Protein AF-A0A7W1SYY2-F1 (afdb_monomer_lite)

Structure (mmCIF, N/CA/C/O backbone):
data_AF-A0A7W1SYY2-F1
#
_entry.id   AF-A0A7W1SYY2-F1
#
loop_
_atom_site.group_PDB
_atom_site.id
_atom_site.type_symbol
_atom_site.label_atom_id
_atom_site.label_alt_id
_atom_site.label_comp_id
_atom_site.label_asym_id
_atom_site.label_entity_id
_atom_site.label_seq_id
_atom_site.pdbx_PDB_ins_code
_atom_site.Cartn_x
_atom_site.Cartn_y
_atom_site.Cartn_z
_atom_site.occupancy
_atom_site.B_iso_or_equiv
_atom_site.auth_seq_id
_atom_site.auth_comp_id
_atom_site.auth_asym_id
_atom_site.auth_atom_id
_atom_site.pdbx_PDB_model_num
ATOM 1 N N . MET A 1 1 ? -20.193 10.575 -76.384 1.00 36.50 1 MET A N 1
ATOM 2 C CA . MET A 1 1 ? -20.234 9.168 -76.850 1.00 36.50 1 MET A CA 1
ATOM 3 C C . MET A 1 1 ? -19.482 8.341 -75.813 1.00 36.50 1 MET A C 1
ATOM 5 O O . MET A 1 1 ? -18.354 8.705 -75.551 1.00 36.50 1 MET A O 1
ATOM 9 N N . GLY A 1 2 ? -19.965 7.324 -75.109 1.00 39.53 2 GLY A N 1
ATOM 10 C CA . GLY A 1 2 ? -21.254 6.665 -74.956 1.00 39.53 2 GLY A CA 1
ATOM 11 C C . GLY A 1 2 ? -21.027 5.438 -74.043 1.00 39.53 2 GLY A C 1
ATOM 12 O O . GLY A 1 2 ? -20.107 4.674 -74.291 1.00 39.53 2 GLY A O 1
ATOM 13 N N . LYS A 1 3 ? -21.812 5.343 -72.958 1.00 48.81 3 LYS A N 1
ATOM 14 C CA . LYS A 1 3 ? -22.371 4.144 -72.279 1.00 48.81 3 LYS A CA 1
ATOM 15 C C . LYS A 1 3 ? -21.758 2.735 -72.500 1.00 48.81 3 LYS A C 1
ATOM 17 O O . LYS A 1 3 ? -21.741 2.285 -73.636 1.00 48.81 3 LYS A O 1
ATOM 22 N N . LEU A 1 4 ? -21.510 2.001 -71.393 1.00 47.62 4 LEU A N 1
ATOM 23 C CA . LEU A 1 4 ? -21.784 0.555 -71.099 1.00 47.62 4 LEU A CA 1
ATOM 24 C C . LEU A 1 4 ? -21.022 0.182 -69.789 1.00 47.62 4 LEU A C 1
ATOM 26 O O . LEU A 1 4 ? -19.817 0.377 -69.769 1.00 47.62 4 LEU A O 1
ATOM 30 N N . LEU A 1 5 ? -21.546 -0.188 -68.604 1.00 47.91 5 LEU A N 1
ATOM 31 C CA . LEU A 1 5 ? -22.728 -0.914 -68.077 1.00 47.91 5 LEU A CA 1
ATOM 32 C C . LEU A 1 5 ? -22.549 -2.453 -67.974 1.00 47.91 5 LEU A C 1
ATOM 34 O O . LEU A 1 5 ? -22.696 -3.131 -68.984 1.00 47.91 5 LEU A O 1
ATOM 38 N N . ARG A 1 6 ? -22.286 -2.971 -66.749 1.00 40.53 6 ARG A N 1
ATOM 39 C CA . ARG A 1 6 ? -22.808 -4.208 -66.072 1.00 40.53 6 ARG A CA 1
ATOM 40 C C . ARG A 1 6 ? -21.932 -4.559 -64.848 1.00 40.53 6 ARG A C 1
ATOM 42 O O . ARG A 1 6 ? -20.728 -4.674 -65.009 1.00 40.53 6 ARG A O 1
ATOM 49 N N . ILE A 1 7 ? -22.415 -4.503 -63.599 1.00 43.72 7 ILE A N 1
ATOM 50 C CA . ILE A 1 7 ? -23.343 -5.399 -62.858 1.00 43.72 7 ILE A CA 1
ATOM 51 C C . ILE A 1 7 ? -22.757 -6.799 -62.624 1.00 43.72 7 ILE A C 1
ATOM 53 O O . ILE A 1 7 ? -22.746 -7.600 -63.551 1.00 43.72 7 ILE A O 1
ATOM 57 N N . LEU A 1 8 ? -22.407 -7.094 -61.365 1.00 47.53 8 LEU A N 1
ATOM 58 C CA . LEU A 1 8 ? -22.868 -8.287 -60.648 1.00 47.53 8 LEU A CA 1
ATOM 59 C C . LEU A 1 8 ? -23.111 -7.912 -59.179 1.00 47.53 8 LEU A C 1
ATOM 61 O O . LEU A 1 8 ? -22.235 -7.397 -58.490 1.00 47.53 8 LEU A O 1
ATOM 65 N N . GLN A 1 9 ? -24.351 -8.146 -58.780 1.00 41.09 9 GLN A N 1
ATOM 66 C CA . GLN A 1 9 ? -24.964 -7.996 -57.474 1.00 41.09 9 GLN A CA 1
ATOM 67 C C . GLN A 1 9 ? -25.553 -9.382 -57.190 1.00 41.09 9 GLN A C 1
ATOM 69 O O . GLN A 1 9 ? -26.185 -9.954 -58.081 1.00 41.09 9 GLN A O 1
ATOM 74 N N . THR A 1 10 ? -25.307 -9.931 -56.007 1.00 48.00 10 THR A N 1
ATOM 75 C CA . THR A 1 10 ? -26.052 -11.074 -55.468 1.00 48.00 10 THR A CA 1
ATOM 76 C C . THR A 1 10 ? -26.361 -10.747 -54.020 1.00 48.00 10 THR A C 1
ATOM 78 O O . THR A 1 10 ? -25.448 -10.666 -53.195 1.00 48.00 10 THR A O 1
ATOM 81 N N . ASP A 1 11 ? -27.641 -10.481 -53.796 1.00 45.16 11 ASP A N 1
ATOM 82 C CA . ASP A 1 11 ? -28.321 -10.467 -52.511 1.00 45.16 11 ASP A CA 1
ATOM 83 C C . ASP A 1 11 ? -28.630 -11.916 -52.059 1.00 45.16 11 ASP A C 1
ATOM 85 O O . ASP A 1 11 ? -28.462 -12.858 -52.842 1.00 45.16 11 ASP A O 1
ATOM 89 N N . ASP A 1 12 ? -29.131 -12.021 -50.821 1.00 41.81 12 ASP A N 1
ATOM 90 C CA . ASP A 1 12 ? -29.892 -13.137 -50.223 1.00 41.81 12 ASP A CA 1
ATOM 91 C C . ASP A 1 12 ? -29.036 -14.325 -49.692 1.00 41.81 12 ASP A C 1
ATOM 93 O O . ASP A 1 12 ? -28.095 -14.780 -50.331 1.00 41.81 12 ASP A O 1
ATOM 97 N N . ASP A 1 13 ? -29.255 -14.927 -48.518 1.00 36.06 13 ASP A N 1
ATOM 98 C CA . ASP A 1 13 ? -30.344 -14.838 -47.548 1.00 36.06 13 ASP A CA 1
ATOM 99 C C . ASP A 1 13 ? -29.991 -15.667 -46.281 1.00 36.06 13 ASP A C 1
ATOM 101 O O . ASP A 1 13 ? -29.015 -16.419 -46.266 1.00 36.06 13 ASP A O 1
ATOM 105 N N . GLU A 1 14 ? -30.872 -15.594 -45.280 1.00 41.28 14 GLU A N 1
ATOM 106 C CA . GLU A 1 14 ? -31.139 -16.609 -44.237 1.00 41.28 14 GLU A CA 1
ATOM 107 C C . GLU A 1 14 ? -30.293 -16.616 -42.946 1.00 41.28 14 GLU A C 1
ATOM 109 O O . GLU A 1 14 ? -29.161 -17.093 -42.842 1.00 41.28 14 GLU A O 1
ATOM 114 N N . GLY A 1 15 ? -30.950 -16.138 -41.884 1.00 37.53 15 GLY A N 1
ATOM 115 C CA . GLY A 1 15 ? -30.517 -16.267 -40.503 1.00 37.53 15 GLY A CA 1
ATOM 116 C C . GLY A 1 15 ? -30.818 -17.633 -39.887 1.00 37.53 15 GLY A C 1
ATOM 117 O O . GLY A 1 15 ? -31.821 -18.274 -40.177 1.00 37.53 15 GLY A O 1
ATOM 118 N N . LEU A 1 16 ? -29.994 -18.019 -38.912 1.00 39.84 16 LEU A N 1
ATOM 119 C CA . LEU A 1 16 ? -30.293 -19.104 -37.983 1.00 39.84 16 LEU A CA 1
ATOM 120 C C . LEU A 1 16 ? -30.062 -18.631 -36.546 1.00 39.84 16 LEU A C 1
ATOM 122 O O . LEU A 1 16 ? -28.944 -18.375 -36.103 1.00 39.84 16 LEU A O 1
ATOM 126 N N . ARG A 1 17 ? -31.175 -18.506 -35.822 1.00 44.38 17 ARG A N 1
ATOM 127 C CA . ARG A 1 17 ? -31.243 -18.364 -34.366 1.00 44.38 17 ARG A CA 1
ATOM 128 C C . ARG A 1 17 ? -30.915 -19.716 -33.716 1.00 44.38 17 ARG A C 1
ATOM 130 O O . ARG A 1 17 ? -31.510 -20.709 -34.135 1.00 44.38 17 ARG A O 1
ATOM 137 N N . PRO A 1 18 ? -30.103 -19.796 -32.650 1.00 55.62 18 PRO A N 1
ATOM 138 C CA . PRO A 1 18 ? -30.088 -20.988 -31.813 1.00 55.62 18 PRO A CA 1
ATOM 139 C C . PRO A 1 18 ? -31.314 -20.993 -30.888 1.00 55.62 18 PRO A C 1
ATOM 141 O O . PRO A 1 18 ? -31.478 -20.125 -30.028 1.00 55.62 18 PRO A O 1
ATOM 144 N N . MET A 1 19 ? -32.197 -21.974 -31.096 1.00 48.12 19 MET A N 1
ATOM 145 C CA . MET A 1 19 ? -33.276 -22.312 -30.172 1.00 48.12 19 MET A CA 1
ATOM 146 C C . MET A 1 19 ? -32.706 -22.872 -28.868 1.00 48.12 19 MET A C 1
ATOM 148 O O . MET A 1 19 ? -31.926 -23.821 -28.853 1.00 48.12 19 MET A O 1
ATOM 152 N N . ILE A 1 20 ? -33.183 -22.290 -27.776 1.00 43.97 20 ILE A N 1
ATOM 153 C CA . ILE A 1 20 ? -33.150 -22.832 -26.424 1.00 43.97 20 ILE A CA 1
ATOM 154 C C . ILE A 1 20 ? -34.154 -23.991 -26.374 1.00 43.97 20 ILE A C 1
ATOM 156 O O . ILE A 1 20 ? -35.303 -23.834 -26.787 1.00 43.97 20 ILE A O 1
ATOM 160 N N . SER A 1 21 ? -33.744 -25.144 -25.852 1.00 41.47 21 SER A N 1
ATOM 161 C CA . SER A 1 21 ? -34.663 -26.186 -25.388 1.00 41.47 21 SER A CA 1
ATOM 162 C C . SER A 1 21 ? -34.214 -26.684 -24.008 1.00 41.47 21 SER A C 1
ATOM 164 O O . SER A 1 21 ? -33.025 -26.950 -23.828 1.00 41.47 21 SER A O 1
ATOM 166 N N . PRO A 1 22 ? -35.131 -26.755 -23.026 1.00 52.56 22 PRO A N 1
ATOM 167 C CA . PRO A 1 22 ? -34.837 -27.172 -21.657 1.00 52.56 22 PRO A CA 1
ATOM 168 C C . PRO A 1 22 ? -34.804 -28.705 -21.524 1.00 52.56 22 PRO A C 1
ATOM 170 O O . PRO A 1 22 ? -35.529 -29.389 -22.250 1.00 52.56 22 PRO A O 1
ATOM 173 N N . PRO A 1 23 ? -34.029 -29.272 -20.582 1.00 57.16 23 PRO A N 1
ATOM 174 C CA . PRO A 1 23 ? -34.145 -30.683 -20.261 1.00 57.16 23 PRO A CA 1
ATOM 175 C C . PRO A 1 23 ? -35.372 -30.973 -19.384 1.00 57.16 23 PRO A C 1
ATOM 177 O O . PRO A 1 23 ? -35.679 -30.274 -18.418 1.00 57.16 23 PRO A O 1
ATOM 180 N N . SER A 1 24 ? -36.041 -32.046 -19.796 1.00 42.12 24 SER A N 1
ATOM 181 C CA . SER A 1 24 ? -37.189 -32.735 -19.217 1.00 42.12 24 SER A CA 1
ATOM 182 C C . SER A 1 24 ? -37.015 -33.086 -17.738 1.00 42.12 24 SER A C 1
ATOM 184 O O . SER A 1 24 ? -35.969 -33.589 -17.331 1.00 42.12 24 SER A O 1
ATOM 186 N N . ALA A 1 25 ? -38.087 -32.888 -16.970 1.00 44.47 25 ALA A N 1
ATOM 187 C CA . ALA A 1 25 ? -38.357 -33.625 -15.742 1.00 44.47 25 ALA A CA 1
ATOM 188 C C . ALA A 1 25 ? -38.781 -35.069 -16.079 1.00 44.47 25 ALA A C 1
ATOM 190 O O . ALA A 1 25 ? -39.136 -35.347 -17.223 1.00 44.47 25 ALA A O 1
ATOM 191 N N . ASP A 1 26 ? -38.758 -35.931 -15.063 1.00 42.56 26 ASP A N 1
ATOM 192 C CA . ASP A 1 26 ? -39.123 -37.357 -15.047 1.00 42.56 26 ASP A CA 1
ATOM 193 C C . ASP A 1 26 ? -37.958 -38.336 -15.275 1.00 42.56 26 ASP A C 1
ATOM 195 O O . ASP A 1 26 ? -37.758 -38.858 -16.365 1.00 42.56 26 ASP A O 1
ATOM 199 N N . ASP A 1 27 ? -37.249 -38.676 -14.189 1.00 41.69 27 ASP A N 1
ATOM 200 C CA . ASP A 1 27 ? -37.059 -40.098 -13.887 1.00 41.69 27 ASP A CA 1
ATOM 201 C C . ASP A 1 27 ? -36.987 -40.364 -12.374 1.00 41.69 27 ASP A C 1
ATOM 203 O O . ASP A 1 27 ? -36.344 -39.658 -11.592 1.00 41.69 27 ASP A O 1
ATOM 207 N N . VAL A 1 28 ? -37.722 -41.396 -11.977 1.00 43.28 28 VAL A N 1
ATOM 208 C CA . VAL A 1 28 ? -38.007 -41.838 -10.616 1.00 43.28 28 VAL A CA 1
ATOM 209 C C . VAL A 1 28 ? -36.995 -42.921 -10.256 1.00 43.28 28 VAL A C 1
ATOM 211 O O . VAL A 1 28 ? -37.023 -44.018 -10.802 1.00 43.28 28 VAL A O 1
ATOM 214 N N . GLY A 1 29 ? -36.120 -42.638 -9.289 1.00 37.72 29 GLY A N 1
ATOM 215 C CA . GLY A 1 29 ? -35.061 -43.552 -8.852 1.00 37.72 29 GLY A CA 1
ATOM 216 C C . GLY A 1 29 ? -34.946 -43.670 -7.336 1.00 37.72 29 GLY A C 1
ATOM 217 O O . GLY A 1 29 ? -33.934 -43.306 -6.749 1.00 37.72 29 GLY A O 1
ATOM 218 N N . LEU A 1 30 ? -35.988 -44.195 -6.692 1.00 43.09 30 LEU A N 1
ATOM 219 C CA . LEU A 1 30 ? -35.958 -44.724 -5.325 1.00 43.09 30 LEU A CA 1
ATOM 220 C C . LEU A 1 30 ? -34.967 -45.902 -5.257 1.00 43.09 30 LEU A C 1
ATOM 222 O O . LEU A 1 30 ? -35.263 -46.957 -5.815 1.00 43.09 30 LEU A O 1
ATOM 226 N N . ARG A 1 31 ? -33.825 -45.758 -4.565 1.00 38.81 31 ARG A N 1
ATOM 227 C CA . ARG A 1 31 ? -33.046 -46.872 -3.975 1.00 38.81 31 ARG A CA 1
ATOM 228 C C . ARG A 1 31 ? -31.843 -46.371 -3.171 1.00 38.81 31 ARG A C 1
ATOM 230 O O . ARG A 1 31 ? -31.019 -45.634 -3.689 1.00 38.81 31 ARG A O 1
ATOM 237 N N . GLY A 1 32 ? -31.693 -46.898 -1.954 1.00 34.06 32 GLY A N 1
ATOM 238 C CA . GLY A 1 32 ? -30.369 -47.094 -1.353 1.00 34.06 32 GLY A CA 1
ATOM 239 C C . GLY A 1 32 ? -30.086 -46.360 -0.049 1.00 34.06 32 GLY A C 1
ATOM 240 O O . GLY A 1 32 ? -29.225 -45.492 -0.002 1.00 34.06 32 GLY A O 1
ATOM 241 N N . LEU A 1 33 ? -30.743 -46.790 1.030 1.00 41.03 33 LEU A N 1
ATOM 242 C CA . LEU A 1 33 ? -30.188 -46.724 2.383 1.00 41.03 33 LEU A CA 1
ATOM 243 C C . LEU A 1 33 ? -28.796 -47.379 2.388 1.00 41.03 33 LEU A C 1
ATOM 245 O O . LEU A 1 33 ? -28.665 -48.544 2.017 1.00 41.03 33 LEU A O 1
ATOM 249 N N . GLY A 1 34 ? -27.779 -46.642 2.826 1.00 34.38 34 GLY A N 1
ATOM 250 C CA . GLY A 1 34 ? -26.412 -47.133 2.977 1.00 34.38 34 GLY A CA 1
ATOM 251 C C . GLY A 1 34 ? -25.757 -46.483 4.185 1.00 34.38 34 GLY A C 1
ATOM 252 O O . GLY A 1 34 ? -25.197 -45.398 4.090 1.00 34.38 34 GLY A O 1
ATOM 253 N N . ALA A 1 35 ? -25.887 -47.151 5.328 1.00 39.81 35 ALA A N 1
ATOM 254 C CA . ALA A 1 35 ? -25.223 -46.827 6.579 1.00 39.81 35 ALA A CA 1
ATOM 255 C C . ALA A 1 35 ? -23.694 -46.787 6.409 1.00 39.81 35 ALA A C 1
ATOM 257 O O . ALA A 1 35 ? -23.112 -47.683 5.800 1.00 39.81 35 ALA A O 1
ATOM 258 N N . MET A 1 36 ? -23.046 -45.791 7.012 1.00 35.88 36 MET A N 1
ATOM 259 C CA . MET A 1 36 ? -21.601 -45.782 7.252 1.00 35.88 36 MET A CA 1
ATOM 260 C C . MET A 1 36 ? -21.380 -45.605 8.763 1.00 35.88 36 MET A C 1
ATOM 262 O O . MET A 1 36 ? -21.943 -44.675 9.347 1.00 35.88 36 MET A O 1
ATOM 266 N N . PRO A 1 37 ? -20.648 -46.522 9.421 1.00 50.56 37 PRO A N 1
ATOM 267 C CA . PRO A 1 37 ? -20.553 -46.577 10.871 1.00 50.56 37 PRO A CA 1
ATOM 268 C C . PRO A 1 37 ? -19.513 -45.606 11.435 1.00 50.56 37 PRO A C 1
ATOM 270 O O . PRO A 1 37 ? -18.436 -45.404 10.878 1.00 50.56 37 PRO A O 1
ATOM 273 N N . ALA A 1 38 ? -19.836 -45.087 12.616 1.00 41.00 38 ALA A N 1
ATOM 274 C CA . ALA A 1 38 ? -18.873 -44.556 13.563 1.00 41.00 38 ALA A CA 1
ATOM 275 C C . ALA A 1 38 ? -17.908 -45.666 14.006 1.00 41.00 38 ALA A C 1
ATOM 277 O O . ALA A 1 38 ? -18.353 -46.728 14.441 1.00 41.00 38 ALA A O 1
ATOM 278 N N . VAL A 1 39 ? -16.601 -45.398 13.963 1.00 38.66 39 VAL A N 1
ATOM 279 C CA . VAL A 1 39 ? -15.611 -46.153 14.737 1.00 38.66 39 VAL A CA 1
ATOM 280 C C . VAL A 1 39 ? -14.651 -45.179 15.410 1.00 38.66 39 VAL A C 1
ATOM 282 O O . VAL A 1 39 ? -13.892 -44.447 14.782 1.00 38.66 39 VAL A O 1
ATOM 285 N N . ILE A 1 40 ? -14.769 -45.203 16.730 1.00 37.66 40 ILE A N 1
ATOM 286 C CA . ILE A 1 40 ? -13.882 -44.692 17.766 1.00 37.66 40 ILE A CA 1
ATOM 287 C C . ILE A 1 40 ? -12.541 -45.427 17.679 1.00 37.66 40 ILE A C 1
ATOM 289 O O . ILE A 1 40 ? -12.549 -46.650 17.600 1.00 37.66 40 ILE A O 1
ATOM 293 N N . SER A 1 41 ? -11.416 -44.714 17.793 1.00 35.03 41 SER A N 1
ATOM 294 C CA . SER A 1 41 ? -10.224 -45.255 18.463 1.00 35.03 41 SER A CA 1
ATOM 295 C C . SER A 1 41 ? -9.199 -44.161 18.770 1.00 35.03 41 SER A C 1
ATOM 297 O O . SER A 1 41 ? -8.450 -43.714 17.906 1.00 35.03 41 SER A O 1
ATOM 299 N N . SER A 1 42 ? -9.152 -43.769 20.043 1.00 39.84 42 SER A N 1
ATOM 300 C CA . SER A 1 42 ? -7.946 -43.263 20.703 1.00 39.84 42 SER A CA 1
ATOM 301 C C . SER A 1 42 ? -6.907 -44.382 20.828 1.00 39.84 42 SER A C 1
ATOM 303 O O . SER A 1 42 ? -7.286 -45.553 20.930 1.00 39.84 42 SER A O 1
ATOM 305 N N . PRO A 1 43 ? -5.623 -44.029 20.975 1.00 48.31 43 PRO A N 1
ATOM 306 C CA . PRO A 1 43 ? -4.764 -44.779 21.867 1.00 48.31 43 PRO A CA 1
ATOM 307 C C . PRO A 1 43 ? -4.236 -43.916 23.010 1.00 48.31 43 PRO A C 1
ATOM 309 O O . PRO A 1 43 ? -3.919 -42.734 22.879 1.00 48.31 43 PRO A O 1
ATOM 312 N N . ASP A 1 44 ? -4.210 -44.606 24.136 1.00 38.12 44 ASP A N 1
ATOM 313 C CA . ASP A 1 44 ? -3.776 -44.226 25.460 1.00 38.12 44 ASP A CA 1
ATOM 314 C C . ASP A 1 44 ? -2.249 -44.060 25.544 1.00 38.12 44 ASP A C 1
ATOM 316 O O . ASP A 1 44 ? -1.496 -44.430 24.639 1.00 38.12 44 ASP A O 1
ATOM 320 N N . GLY A 1 45 ? -1.818 -43.462 26.651 1.00 35.72 45 GLY A N 1
ATOM 321 C CA . GLY A 1 45 ? -0.539 -42.789 26.799 1.00 35.72 45 GLY A CA 1
ATOM 322 C C . GLY A 1 45 ? 0.726 -43.641 26.907 1.00 35.72 45 GLY A C 1
ATOM 323 O O . GLY A 1 45 ? 0.753 -44.870 26.967 1.00 35.72 45 GLY A O 1
ATOM 324 N N . SER A 1 46 ? 1.832 -42.909 27.018 1.00 32.78 46 SER A N 1
ATOM 325 C CA . SER A 1 46 ? 3.087 -43.420 27.553 1.00 32.78 46 SER A CA 1
ATOM 326 C C . SER A 1 46 ? 3.830 -42.312 28.287 1.00 32.78 46 SER A C 1
ATOM 328 O O . SER A 1 46 ? 4.205 -41.285 27.729 1.00 32.78 46 SER A O 1
ATOM 330 N N . LYS A 1 47 ? 3.991 -42.554 29.588 1.00 39.66 47 LYS A N 1
ATOM 331 C CA . LYS A 1 47 ? 4.865 -41.851 30.523 1.00 39.66 47 LYS A CA 1
ATOM 332 C C . LYS A 1 47 ? 6.307 -41.907 30.019 1.00 39.66 47 LYS A C 1
ATOM 334 O O . LYS A 1 47 ? 6.798 -43.003 29.767 1.00 39.66 47 LYS A O 1
ATOM 339 N N . VAL A 1 48 ? 7.022 -40.783 30.027 1.00 34.78 48 VAL A N 1
ATOM 340 C CA . VAL A 1 48 ? 8.485 -40.796 30.178 1.00 34.78 48 VAL A CA 1
ATOM 341 C C . VAL A 1 48 ? 8.931 -39.596 31.011 1.00 34.78 48 VAL A C 1
ATOM 343 O O . VAL A 1 48 ? 8.259 -38.574 31.095 1.00 34.78 48 VAL A O 1
ATOM 346 N N . ALA A 1 49 ? 10.020 -39.824 31.724 1.00 33.84 49 ALA A N 1
ATOM 347 C CA . ALA A 1 49 ? 10.395 -39.227 32.981 1.00 33.84 49 ALA A CA 1
ATOM 348 C C . ALA A 1 49 ? 11.054 -37.842 32.904 1.00 33.84 49 ALA A C 1
ATOM 350 O O . ALA A 1 49 ? 11.643 -37.428 31.912 1.00 33.84 49 ALA A O 1
ATOM 351 N N . SER A 1 50 ? 11.003 -37.204 34.070 1.00 38.44 50 SER A N 1
ATOM 352 C CA . SER A 1 50 ? 11.889 -36.164 34.583 1.00 38.44 50 SER A CA 1
ATOM 353 C C . SER A 1 50 ? 13.377 -36.413 34.293 1.00 38.44 50 SER A C 1
ATOM 355 O O . SER A 1 50 ? 13.916 -37.438 34.708 1.00 38.44 50 SER A O 1
ATOM 357 N N . ALA A 1 51 ? 14.054 -35.420 33.707 1.00 34.22 51 ALA A N 1
ATOM 358 C CA . ALA A 1 51 ? 15.493 -35.195 33.850 1.00 34.22 51 ALA A CA 1
ATOM 359 C C . ALA A 1 51 ? 15.833 -33.703 33.641 1.00 34.22 51 ALA A C 1
ATOM 361 O O . ALA A 1 51 ? 15.833 -33.184 32.532 1.00 34.22 51 ALA A O 1
ATOM 362 N N . SER A 1 52 ? 16.058 -33.021 34.765 1.00 36.41 52 SER A N 1
ATOM 363 C CA . SER A 1 52 ? 17.172 -32.100 35.042 1.00 36.41 52 SER A CA 1
ATOM 364 C C . SER A 1 52 ? 17.930 -31.416 33.886 1.00 36.41 52 SER A C 1
ATOM 366 O O . SER A 1 52 ? 18.627 -32.073 33.121 1.00 36.41 52 SER A O 1
ATOM 368 N N . GLY A 1 53 ? 18.014 -30.082 33.982 1.00 38.31 53 GLY A N 1
ATOM 369 C CA . GLY A 1 53 ? 19.290 -29.357 33.889 1.00 38.31 53 GLY A CA 1
ATOM 370 C C . GLY A 1 53 ? 19.676 -28.794 32.520 1.00 38.31 53 GLY A C 1
ATOM 371 O O . GLY A 1 53 ? 20.310 -29.471 31.722 1.00 38.31 53 GLY A O 1
ATOM 372 N N . GLY A 1 54 ? 19.410 -27.502 32.304 1.00 32.00 54 GLY A N 1
ATOM 373 C CA . GLY A 1 54 ? 19.940 -26.743 31.169 1.00 32.00 54 GLY A CA 1
ATOM 374 C C . GLY A 1 54 ? 20.119 -25.272 31.529 1.00 32.00 54 GLY A C 1
ATOM 375 O O . GLY A 1 54 ? 19.168 -24.499 31.500 1.00 32.00 54 GLY A O 1
ATOM 376 N N . LEU A 1 55 ? 21.341 -24.915 31.923 1.00 37.31 55 LEU A N 1
ATOM 377 C CA . LEU A 1 55 ? 21.801 -23.557 32.212 1.00 37.31 55 LEU A CA 1
ATOM 378 C C . LEU A 1 55 ? 21.669 -22.665 30.968 1.00 37.31 55 LEU A C 1
ATOM 380 O O . LEU A 1 55 ? 22.204 -22.993 29.912 1.00 37.31 55 LEU A O 1
ATOM 384 N N . VAL A 1 56 ? 21.017 -21.511 31.113 1.00 39.41 56 VAL A N 1
ATOM 385 C CA . VAL A 1 56 ? 21.014 -20.437 30.108 1.00 39.41 56 VAL A CA 1
ATOM 386 C C . VAL A 1 56 ? 22.083 -19.411 30.507 1.00 39.41 56 VAL A C 1
ATOM 388 O O . VAL A 1 56 ? 22.045 -18.933 31.646 1.00 39.41 56 VAL A O 1
ATOM 391 N N . PRO A 1 57 ? 23.045 -19.046 29.640 1.00 43.72 57 PRO A N 1
ATOM 392 C CA . PRO A 1 57 ? 24.010 -18.006 29.962 1.00 43.72 57 PRO A CA 1
ATOM 393 C C . PRO A 1 57 ? 23.334 -16.633 29.895 1.00 43.72 57 PRO A C 1
ATOM 395 O O . PRO A 1 57 ? 22.878 -16.175 28.849 1.00 43.72 57 PRO A O 1
ATOM 398 N N . ARG A 1 58 ? 23.278 -15.967 31.049 1.00 34.44 58 ARG A N 1
ATOM 399 C CA . ARG A 1 58 ? 22.854 -14.576 31.207 1.00 34.44 58 ARG A CA 1
ATOM 400 C C . ARG A 1 58 ? 23.992 -13.671 30.721 1.00 34.44 58 ARG A C 1
ATOM 402 O O . ARG A 1 58 ? 24.967 -13.474 31.440 1.00 34.44 58 ARG A O 1
ATOM 409 N N . ILE A 1 59 ? 23.887 -13.148 29.500 1.00 35.75 59 ILE A N 1
ATOM 410 C CA . ILE A 1 59 ? 24.809 -12.124 28.990 1.00 35.75 59 ILE A CA 1
ATOM 411 C C . ILE A 1 59 ? 24.463 -10.803 29.684 1.00 35.75 59 ILE A C 1
ATOM 413 O O . ILE A 1 59 ? 23.350 -10.292 29.565 1.00 35.75 59 ILE A O 1
ATOM 417 N N . ALA A 1 60 ? 25.411 -10.291 30.467 1.00 35.91 60 ALA A N 1
ATOM 418 C CA . ALA A 1 60 ? 25.327 -8.996 31.122 1.00 35.91 60 ALA A CA 1
ATOM 419 C C . ALA A 1 60 ? 25.448 -7.874 30.079 1.00 35.91 60 ALA A C 1
ATOM 421 O O . ALA A 1 60 ? 26.446 -7.793 29.365 1.00 35.91 60 ALA A O 1
ATOM 422 N N . ALA A 1 61 ? 24.442 -7.003 30.004 1.00 38.38 61 ALA A N 1
ATOM 423 C CA . ALA A 1 61 ? 24.554 -5.729 29.306 1.00 38.38 61 ALA A CA 1
ATOM 424 C C . ALA A 1 61 ? 25.326 -4.731 30.195 1.00 38.38 61 ALA A C 1
ATOM 426 O O . ALA A 1 61 ? 25.026 -4.647 31.391 1.00 38.38 61 ALA A O 1
ATOM 427 N N . PRO A 1 62 ? 26.307 -3.980 29.663 1.00 42.38 62 PRO A N 1
ATOM 428 C CA . PRO A 1 62 ? 26.980 -2.940 30.427 1.00 42.38 62 PRO A CA 1
ATOM 429 C C . PRO A 1 62 ? 26.046 -1.743 30.648 1.00 42.38 62 PRO A C 1
ATOM 431 O O . PRO A 1 62 ? 25.446 -1.208 29.718 1.00 42.38 62 PRO A O 1
ATOM 434 N N . VAL A 1 63 ? 25.948 -1.322 31.907 1.00 37.72 63 VAL A N 1
ATOM 435 C CA . VAL A 1 63 ? 25.309 -0.077 32.338 1.00 37.72 63 VAL A CA 1
ATOM 436 C C . VAL A 1 63 ? 26.211 1.087 31.917 1.00 37.72 63 VAL A C 1
ATOM 438 O O . VAL A 1 63 ? 27.268 1.294 32.508 1.00 37.72 63 VAL A O 1
ATOM 441 N N . SER A 1 64 ? 25.805 1.850 30.900 1.00 37.88 64 SER A N 1
ATOM 442 C CA . SER A 1 64 ? 26.386 3.166 30.614 1.00 37.88 64 SER A CA 1
ATOM 443 C C . SER A 1 64 ? 25.741 4.208 31.523 1.00 37.88 64 SER A C 1
ATOM 445 O O . SER A 1 64 ? 24.593 4.599 31.330 1.00 37.88 64 SER A O 1
ATOM 447 N N . THR A 1 65 ? 26.490 4.661 32.524 1.00 39.34 65 THR A N 1
ATOM 448 C CA . THR A 1 65 ? 26.167 5.840 33.333 1.00 39.34 65 THR A CA 1
ATOM 449 C C . THR A 1 65 ? 26.460 7.108 32.528 1.00 39.34 65 THR A C 1
ATOM 451 O O . THR A 1 65 ? 27.623 7.422 32.275 1.00 39.34 65 THR A O 1
ATOM 454 N N . LEU A 1 66 ? 25.413 7.832 32.128 1.00 38.16 66 LEU A N 1
ATOM 455 C CA . LEU A 1 66 ? 25.505 9.205 31.622 1.00 38.16 66 LEU A CA 1
ATOM 456 C C . LEU A 1 66 ? 25.539 10.190 32.809 1.00 38.16 66 LEU A C 1
ATOM 458 O O . LEU A 1 66 ? 24.753 10.012 33.742 1.00 38.16 66 LEU A O 1
ATOM 462 N N . PRO A 1 67 ? 26.410 11.216 32.806 1.00 52.09 67 PRO A N 1
ATOM 463 C CA . PRO A 1 67 ? 26.368 12.282 33.803 1.00 52.09 67 PRO A CA 1
ATOM 464 C C . PRO A 1 67 ? 25.194 13.253 33.548 1.00 52.09 67 PRO A C 1
ATOM 466 O O . PRO A 1 67 ? 24.734 13.375 32.409 1.00 52.09 67 PRO A O 1
ATOM 469 N N . PRO A 1 68 ? 24.698 13.944 34.591 1.00 43.50 68 PRO A N 1
ATOM 470 C CA . PRO A 1 68 ? 23.563 14.857 34.487 1.00 43.50 68 PRO A CA 1
ATOM 471 C C . PRO A 1 68 ? 23.922 16.120 33.693 1.00 43.50 68 PRO A C 1
ATOM 473 O O . PRO A 1 68 ? 24.965 16.732 33.913 1.00 43.50 68 PRO A O 1
ATOM 476 N N . ALA A 1 69 ? 23.033 16.506 32.776 1.00 38.06 69 ALA A N 1
ATOM 477 C CA . ALA A 1 69 ? 23.124 17.749 32.025 1.00 38.06 69 ALA A CA 1
ATOM 478 C C . ALA A 1 69 ? 22.794 18.943 32.934 1.00 38.06 69 ALA A C 1
ATOM 480 O O . ALA A 1 69 ? 21.690 19.063 33.464 1.00 38.06 69 ALA A O 1
ATOM 481 N N . GLU A 1 70 ? 23.778 19.819 33.098 1.00 34.75 70 GLU A N 1
ATOM 482 C CA . GLU A 1 70 ? 23.674 21.113 33.758 1.00 34.75 70 GLU A CA 1
ATOM 483 C C . GLU A 1 70 ? 23.006 22.105 32.786 1.00 34.75 70 GLU A C 1
ATOM 485 O O . GLU A 1 70 ? 23.518 22.374 31.699 1.00 34.75 70 GLU A O 1
ATOM 490 N N . TYR A 1 71 ? 21.819 22.606 33.140 1.00 37.97 71 TYR A N 1
ATOM 491 C CA . TYR A 1 71 ? 21.122 23.639 32.371 1.00 37.97 71 TYR A CA 1
ATOM 492 C C . TYR A 1 71 ? 21.777 25.002 32.630 1.00 37.97 71 TYR A C 1
ATOM 494 O O . TYR A 1 71 ? 21.631 25.566 33.714 1.00 37.97 71 TYR A O 1
ATOM 502 N N . ALA A 1 72 ? 22.447 25.556 31.618 1.00 37.28 72 ALA A N 1
ATOM 503 C CA . ALA A 1 72 ? 22.852 26.961 31.581 1.00 37.28 72 ALA A CA 1
ATOM 504 C C . ALA A 1 72 ? 21.887 27.776 30.687 1.00 37.28 72 ALA A C 1
ATOM 506 O O . ALA A 1 72 ? 21.431 27.267 29.659 1.00 37.28 72 ALA A O 1
ATOM 507 N N . PRO A 1 73 ? 21.549 29.027 31.053 1.00 44.16 73 PRO A N 1
ATOM 508 C CA . PRO A 1 73 ? 20.569 29.837 30.335 1.00 44.16 73 PRO A CA 1
ATOM 509 C C . PRO A 1 73 ? 21.100 30.385 29.001 1.00 44.16 73 PRO A C 1
ATOM 511 O O . PRO A 1 73 ? 22.265 30.751 28.859 1.00 44.16 73 PRO A O 1
ATOM 514 N N . VAL A 1 74 ? 20.186 30.484 28.035 1.00 36.59 74 VAL A N 1
ATOM 515 C CA . VAL A 1 74 ? 20.383 31.018 26.682 1.00 36.59 74 VAL A CA 1
ATOM 516 C C . VAL A 1 74 ? 20.764 32.504 26.738 1.00 36.59 74 VAL A C 1
ATOM 518 O O . VAL A 1 74 ? 19.957 33.336 27.151 1.00 36.59 74 VAL A O 1
ATOM 521 N N . GLN A 1 75 ? 21.970 32.851 26.276 1.00 33.00 75 GLN A N 1
ATOM 522 C CA . GLN A 1 75 ? 22.320 34.218 25.878 1.00 33.00 75 GLN A CA 1
ATOM 523 C C . GLN A 1 75 ? 22.246 34.345 24.354 1.00 33.00 75 GLN A C 1
ATOM 525 O O . GLN A 1 75 ? 22.866 33.582 23.616 1.00 33.00 75 GLN A O 1
ATOM 530 N N . ALA A 1 76 ? 21.484 35.336 23.894 1.00 45.03 76 ALA A N 1
ATOM 531 C CA . ALA A 1 76 ? 21.490 35.802 22.517 1.00 45.03 76 ALA A CA 1
ATOM 532 C C . ALA A 1 76 ? 22.853 36.440 22.203 1.00 45.03 76 ALA A C 1
ATOM 534 O O . ALA A 1 76 ? 23.256 37.396 22.865 1.00 45.03 76 ALA A O 1
ATOM 535 N N . GLY A 1 77 ? 23.557 35.909 21.202 1.00 36.09 77 GLY A N 1
ATOM 536 C CA . GLY A 1 77 ? 24.890 36.358 20.813 1.00 36.09 77 GLY A CA 1
ATOM 537 C C . GLY A 1 77 ? 25.130 36.204 19.314 1.00 36.09 77 GLY A C 1
ATOM 538 O O . GLY A 1 77 ? 24.907 35.151 18.730 1.00 36.09 77 GLY A O 1
ATOM 539 N N . SER A 1 78 ? 25.552 37.311 18.721 1.00 35.47 78 SER A N 1
ATOM 540 C CA . SER A 1 78 ? 25.869 37.601 17.327 1.00 35.47 78 SER A CA 1
ATOM 541 C C . SER A 1 78 ? 26.939 36.714 16.677 1.00 35.47 78 SER A C 1
ATOM 543 O O . SER A 1 78 ? 27.922 36.320 17.301 1.00 35.47 78 SER A O 1
ATOM 545 N N . VAL A 1 79 ? 26.763 36.517 15.367 1.00 38.62 79 VAL A N 1
ATOM 546 C CA . VAL A 1 79 ? 27.711 35.930 14.410 1.00 38.62 79 VAL A CA 1
ATOM 547 C C . VAL A 1 79 ? 29.086 36.589 14.546 1.00 38.62 79 VAL A C 1
ATOM 549 O O . VAL A 1 79 ? 29.215 37.790 14.328 1.00 38.62 79 VAL A O 1
ATOM 552 N N . THR A 1 80 ? 30.103 35.800 14.896 1.00 35.78 80 THR A N 1
ATOM 553 C CA . THR A 1 80 ? 31.515 36.181 14.764 1.00 35.78 80 THR A CA 1
ATOM 554 C C . THR A 1 80 ? 32.263 35.047 14.068 1.00 35.78 80 THR A C 1
ATOM 556 O O . THR A 1 80 ? 31.978 33.870 14.293 1.00 35.78 80 THR A O 1
ATOM 559 N N . ASP A 1 81 ? 33.165 35.453 13.182 1.00 39.25 81 ASP A N 1
ATOM 560 C CA . ASP A 1 81 ? 33.987 34.668 12.269 1.00 39.25 81 ASP A CA 1
ATOM 561 C C . ASP A 1 81 ? 34.667 33.428 12.873 1.00 39.25 81 ASP A C 1
ATOM 563 O O . ASP A 1 81 ? 35.253 33.475 13.956 1.00 39.25 81 ASP A O 1
ATOM 567 N N . MET A 1 82 ? 34.678 32.337 12.099 1.00 34.34 82 MET A N 1
ATOM 568 C CA . MET A 1 82 ? 35.615 31.224 12.280 1.00 34.34 82 MET A CA 1
ATOM 569 C C . MET A 1 82 ? 36.771 31.316 11.271 1.00 34.34 82 MET A C 1
ATOM 571 O O . MET A 1 82 ? 36.562 31.741 10.132 1.00 34.34 82 MET A O 1
ATOM 575 N N . PRO A 1 83 ? 37.982 30.871 11.652 1.00 43.25 83 PRO A N 1
ATOM 576 C CA . PRO A 1 83 ? 39.170 30.971 10.821 1.00 43.25 83 PRO A CA 1
ATOM 577 C C . PRO A 1 83 ? 39.169 29.937 9.688 1.00 43.25 83 PRO A C 1
ATOM 579 O O . PRO A 1 83 ? 38.869 28.758 9.868 1.00 43.25 83 PRO A O 1
ATOM 582 N N . SER A 1 84 ? 39.542 30.429 8.510 1.00 35.12 84 SER A N 1
ATOM 583 C CA . SER A 1 84 ? 39.774 29.684 7.277 1.00 35.12 84 SER A CA 1
ATOM 584 C C . SER A 1 84 ? 41.051 28.853 7.386 1.00 35.12 84 SER A C 1
ATOM 586 O O . SER A 1 84 ? 42.142 29.422 7.392 1.00 35.12 84 SER A O 1
ATOM 588 N N . ASP A 1 85 ? 40.925 27.528 7.377 1.00 32.16 85 ASP A N 1
ATOM 589 C CA . ASP A 1 85 ? 42.066 26.633 7.199 1.00 32.16 85 ASP A CA 1
ATOM 590 C C . ASP A 1 85 ? 42.348 26.437 5.700 1.00 32.16 85 ASP A C 1
ATOM 592 O O . ASP A 1 85 ? 41.462 26.117 4.899 1.00 32.16 85 ASP A O 1
ATOM 596 N N . SER A 1 86 ? 43.580 26.737 5.293 1.00 43.94 86 SER A N 1
ATOM 597 C CA . SER A 1 86 ? 43.987 26.800 3.894 1.00 43.94 86 SER A CA 1
ATOM 598 C C . SER A 1 86 ? 44.527 25.450 3.428 1.00 43.94 86 SER A C 1
ATOM 600 O O . SER A 1 86 ? 45.665 25.104 3.729 1.00 43.94 86 SER A O 1
ATOM 602 N N . THR A 1 87 ? 43.750 24.710 2.637 1.00 42.62 87 THR A N 1
ATOM 603 C CA . THR A 1 87 ? 44.265 23.816 1.578 1.00 42.62 87 THR A CA 1
ATOM 604 C C . THR A 1 87 ? 43.143 23.422 0.603 1.00 42.62 87 THR A C 1
ATOM 606 O O . THR A 1 87 ? 42.435 22.440 0.763 1.00 42.62 87 THR A O 1
ATOM 609 N N . GLY A 1 88 ? 42.971 24.254 -0.429 1.00 47.47 88 GLY A N 1
ATOM 610 C CA . GLY A 1 88 ? 42.740 23.844 -1.822 1.00 47.47 88 GLY A CA 1
ATOM 611 C C . GLY A 1 88 ? 41.687 22.785 -2.179 1.00 47.47 88 GLY A C 1
ATOM 612 O O . GLY A 1 88 ? 42.043 21.796 -2.804 1.00 47.47 88 GLY A O 1
ATOM 613 N N . ASN A 1 89 ? 40.398 23.039 -1.935 1.00 43.97 89 ASN A N 1
ATOM 614 C CA . ASN A 1 89 ? 39.355 22.836 -2.955 1.00 43.97 89 ASN A CA 1
ATOM 615 C C . ASN A 1 89 ? 38.085 23.595 -2.539 1.00 43.97 89 ASN A C 1
ATOM 617 O O . ASN A 1 89 ? 37.355 23.173 -1.645 1.00 43.97 89 ASN A O 1
ATOM 621 N N . LYS A 1 90 ? 37.835 24.760 -3.150 1.00 39.91 90 LYS A N 1
ATOM 622 C CA . LYS A 1 90 ? 36.645 25.572 -2.860 1.00 39.91 90 LYS A CA 1
ATOM 623 C C . LYS A 1 90 ? 35.405 24.880 -3.431 1.00 39.91 90 LYS A C 1
ATOM 625 O O . LYS A 1 90 ? 35.068 25.065 -4.596 1.00 39.91 90 LYS A O 1
ATOM 630 N N . ILE A 1 91 ? 34.713 24.096 -2.611 1.00 45.19 91 ILE A N 1
ATOM 631 C CA . ILE A 1 91 ? 33.334 23.691 -2.891 1.00 45.19 91 ILE A CA 1
ATOM 632 C C . ILE A 1 91 ? 32.461 24.897 -2.528 1.00 45.19 91 ILE A C 1
ATOM 634 O O . ILE A 1 91 ? 32.180 25.142 -1.359 1.00 45.19 91 ILE A O 1
ATOM 638 N N . GLY A 1 92 ? 32.115 25.709 -3.529 1.00 49.59 92 GLY A N 1
ATOM 639 C CA . GLY A 1 92 ? 31.119 26.768 -3.365 1.00 49.59 92 GLY A CA 1
ATOM 640 C C . GLY A 1 92 ? 29.736 26.188 -3.028 1.00 49.59 92 GLY A C 1
ATOM 641 O O . GLY A 1 92 ? 29.507 24.992 -3.234 1.00 49.59 92 GLY A O 1
ATOM 642 N N . PRO A 1 93 ? 28.798 27.006 -2.519 1.00 59.53 93 PRO A N 1
ATOM 643 C CA . PRO A 1 93 ? 27.431 26.562 -2.253 1.00 59.53 93 PRO A CA 1
ATOM 644 C C . PRO A 1 93 ? 26.801 25.947 -3.519 1.00 59.53 93 PRO A C 1
ATOM 646 O O . PRO A 1 93 ? 27.104 26.390 -4.623 1.00 59.53 93 PRO A O 1
ATOM 649 N N . PRO A 1 94 ? 25.913 24.950 -3.400 1.00 59.44 94 PRO A N 1
ATOM 650 C CA . PRO A 1 94 ? 25.410 24.132 -4.516 1.00 59.44 94 PRO A CA 1
ATOM 651 C C . PRO A 1 94 ? 24.793 24.936 -5.671 1.00 59.44 94 PRO A C 1
ATOM 653 O O . PRO A 1 94 ? 24.995 24.583 -6.831 1.00 59.44 94 PRO A O 1
ATOM 656 N N . ALA A 1 95 ? 24.143 26.068 -5.378 1.00 66.94 95 ALA A N 1
ATOM 657 C CA . ALA A 1 95 ? 23.647 26.998 -6.397 1.00 66.94 95 ALA A CA 1
ATOM 658 C C . ALA A 1 95 ? 24.768 27.497 -7.333 1.00 66.94 95 ALA A C 1
ATOM 660 O O . ALA A 1 95 ? 24.603 27.524 -8.548 1.00 66.94 95 ALA A O 1
ATOM 661 N N . SER A 1 96 ? 25.965 27.753 -6.790 1.00 76.50 96 SER A N 1
ATOM 662 C CA . SER A 1 96 ? 2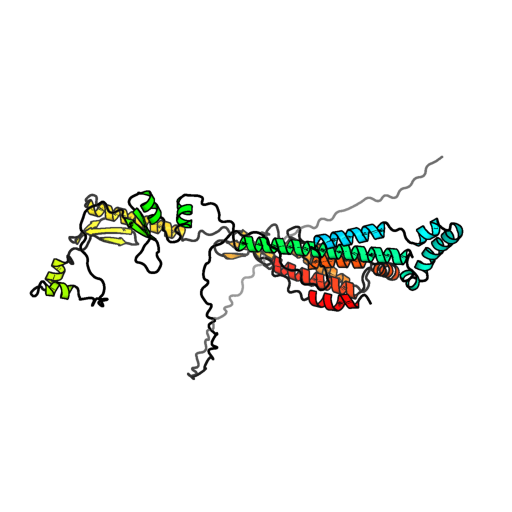7.117 28.216 -7.572 1.00 76.50 96 SER A CA 1
ATOM 663 C C . SER A 1 96 ? 27.651 27.174 -8.559 1.00 76.50 96 SER A C 1
ATOM 665 O O . SER A 1 96 ? 28.275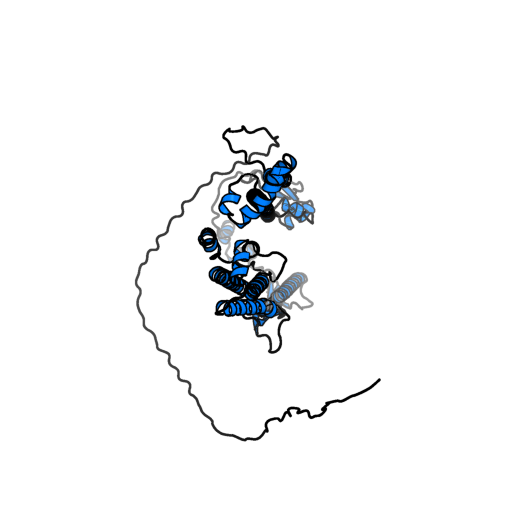 27.553 -9.548 1.00 76.50 96 SER A O 1
ATOM 667 N N . ARG A 1 97 ? 27.395 25.873 -8.342 1.00 80.75 97 ARG A N 1
ATOM 668 C CA . ARG A 1 97 ? 27.801 24.813 -9.280 1.00 80.75 97 ARG A CA 1
ATOM 669 C C . ARG A 1 97 ? 26.883 24.730 -10.489 1.00 80.75 97 ARG A C 1
ATOM 671 O O . ARG A 1 97 ? 27.396 24.651 -11.600 1.00 80.75 97 ARG A O 1
ATOM 678 N N . LEU A 1 98 ? 25.565 24.780 -10.290 1.00 83.00 98 LEU A N 1
ATOM 679 C CA . LEU A 1 98 ? 24.620 24.781 -11.409 1.00 83.00 98 LEU A CA 1
ATOM 680 C C . LEU A 1 98 ? 24.783 26.047 -12.257 1.00 83.00 98 LEU A C 1
ATOM 682 O O . LEU A 1 98 ? 24.829 25.957 -13.480 1.00 83.00 98 LEU A O 1
ATOM 686 N N . ASP A 1 99 ? 24.955 27.202 -11.613 1.00 84.69 99 ASP A N 1
ATOM 687 C CA . ASP A 1 99 ? 25.191 28.467 -12.311 1.00 84.69 99 ASP A CA 1
ATOM 688 C C . ASP A 1 99 ? 26.508 28.440 -13.099 1.00 84.69 99 ASP A C 1
ATOM 690 O O . ASP A 1 99 ? 26.551 28.881 -14.246 1.00 84.69 99 ASP A O 1
ATOM 694 N N . SER A 1 100 ? 27.569 27.849 -12.535 1.00 85.56 100 SER A N 1
ATOM 695 C CA . SER A 1 100 ? 28.851 27.680 -13.235 1.00 85.56 100 SER A CA 1
ATOM 696 C C . SER A 1 100 ? 28.753 26.702 -14.409 1.00 85.56 100 SER A C 1
ATOM 698 O O . SER A 1 100 ? 29.291 26.985 -15.478 1.00 85.56 100 SER A O 1
ATOM 700 N N . ALA A 1 101 ? 28.048 25.578 -14.243 1.00 83.38 101 ALA A N 1
ATOM 701 C CA . ALA A 1 101 ? 27.842 24.593 -15.304 1.00 83.38 101 ALA A CA 1
ATOM 702 C C . ALA A 1 101 ? 26.981 25.166 -16.444 1.00 83.38 101 ALA A C 1
ATOM 704 O O . ALA A 1 101 ? 27.324 25.013 -17.615 1.00 83.38 101 ALA A O 1
ATOM 705 N N . ASN A 1 102 ? 25.918 25.909 -16.117 1.00 83.62 102 ASN A N 1
ATOM 706 C CA . ASN A 1 102 ? 25.086 26.604 -17.102 1.00 83.62 102 ASN A CA 1
ATOM 707 C C . ASN A 1 102 ? 25.846 27.727 -17.815 1.00 83.62 102 ASN A C 1
ATOM 709 O O . ASN A 1 102 ? 25.714 27.876 -19.031 1.00 83.62 102 ASN A O 1
ATOM 713 N N . ALA A 1 103 ? 26.660 28.504 -17.095 1.00 87.06 103 ALA A N 1
ATOM 714 C CA . ALA A 1 103 ? 27.500 29.537 -17.696 1.00 87.06 103 ALA A CA 1
ATOM 715 C C . ALA A 1 103 ? 28.551 28.932 -18.641 1.00 87.06 103 ALA A C 1
ATOM 717 O O . ALA A 1 103 ? 28.773 29.471 -19.725 1.00 87.06 103 ALA A O 1
ATOM 718 N N . LYS A 1 104 ? 29.144 27.789 -18.270 1.00 87.19 104 LYS A N 1
ATOM 719 C CA . LYS A 1 104 ? 30.084 27.029 -19.106 1.00 87.19 104 LYS A CA 1
ATOM 720 C C . LYS A 1 104 ? 29.408 26.484 -20.364 1.00 87.19 104 LYS A C 1
ATOM 722 O O . LYS A 1 104 ? 29.875 26.787 -21.456 1.00 87.19 104 LYS A O 1
ATOM 727 N N . LEU A 1 105 ? 28.260 25.813 -20.230 1.00 87.38 105 LEU A N 1
ATOM 728 C CA . LEU A 1 105 ? 27.473 25.322 -21.367 1.00 87.38 105 LEU A CA 1
ATOM 729 C C . LEU A 1 105 ? 27.050 26.464 -22.305 1.00 87.38 105 LEU A C 1
ATOM 731 O O . LEU A 1 105 ? 27.168 26.346 -23.520 1.00 87.38 105 LEU A O 1
ATOM 735 N N . THR A 1 106 ? 26.593 27.591 -21.754 1.00 85.81 106 THR A N 1
ATOM 736 C CA . THR A 1 106 ? 26.194 28.764 -22.550 1.00 85.81 106 THR A CA 1
ATOM 737 C C . THR A 1 106 ? 27.396 29.382 -23.269 1.00 85.81 106 THR A C 1
ATOM 739 O O . THR A 1 106 ? 27.302 29.727 -24.448 1.00 85.81 106 THR A O 1
ATOM 742 N N . GLY A 1 107 ? 28.541 29.485 -22.586 1.00 87.62 107 GLY A N 1
ATOM 743 C CA . GLY A 1 107 ? 29.801 29.939 -23.169 1.00 87.62 107 GLY A CA 1
ATOM 744 C C . GLY A 1 107 ? 30.251 29.040 -24.319 1.00 87.62 107 GLY A C 1
ATOM 745 O O . GLY A 1 107 ? 30.547 29.539 -25.403 1.00 87.62 107 GLY A O 1
ATOM 746 N N . ASP A 1 108 ? 30.209 27.725 -24.126 1.00 83.81 108 ASP A N 1
ATOM 747 C CA . ASP A 1 108 ? 30.614 26.746 -25.131 1.00 83.81 108 ASP A CA 1
ATOM 748 C C . ASP A 1 108 ? 29.628 26.660 -26.306 1.00 83.81 108 ASP A C 1
ATOM 750 O O . ASP A 1 108 ? 30.063 26.552 -27.447 1.00 83.81 108 ASP A O 1
ATOM 754 N N . MET A 1 109 ? 28.321 26.844 -26.087 1.00 76.69 109 MET A N 1
ATOM 755 C CA . MET A 1 109 ? 27.339 26.971 -27.176 1.00 76.69 109 MET A CA 1
ATOM 756 C C . MET A 1 109 ? 27.491 28.270 -27.983 1.00 76.69 109 MET A C 1
ATOM 758 O O . MET A 1 109 ? 27.169 28.289 -29.172 1.00 76.69 109 MET A O 1
ATOM 762 N N . SER A 1 110 ? 27.964 29.352 -27.353 1.00 83.12 110 SER A N 1
ATOM 763 C CA . SER A 1 110 ? 28.211 30.638 -28.023 1.00 83.12 110 SER A CA 1
ATOM 764 C C . SER A 1 110 ? 29.491 30.645 -28.868 1.00 83.12 110 SER A C 1
ATOM 766 O O . SER A 1 110 ? 29.612 31.439 -29.802 1.00 83.12 110 SER A O 1
ATOM 768 N N . GLN A 1 111 ? 30.436 29.744 -28.584 1.00 80.88 111 GLN A N 1
ATOM 769 C CA . GLN A 1 111 ? 31.615 29.547 -29.416 1.00 80.88 111 GLN A CA 1
ATOM 770 C C . GLN A 1 111 ? 31.219 28.698 -30.625 1.00 80.88 111 GLN A C 1
ATOM 772 O O . GLN A 1 111 ? 30.930 27.516 -30.507 1.00 80.88 111 GLN A O 1
ATOM 777 N N . HIS A 1 112 ? 31.181 29.287 -31.818 1.00 73.44 112 HIS A N 1
ATOM 778 C CA . HIS A 1 112 ? 30.977 28.505 -33.037 1.00 73.44 112 HIS A CA 1
ATOM 779 C C . HIS A 1 112 ? 32.118 27.482 -33.227 1.00 73.44 112 HIS A C 1
ATOM 781 O O . HIS A 1 112 ? 33.245 27.750 -32.797 1.00 73.44 112 HIS A O 1
ATOM 787 N N . PRO A 1 113 ? 31.874 26.340 -33.907 1.00 78.12 113 PRO A N 1
ATOM 788 C CA . PRO A 1 113 ? 32.929 25.383 -34.239 1.00 78.12 113 PRO A CA 1
ATOM 789 C C . PRO A 1 113 ? 34.131 26.105 -34.855 1.00 78.12 113 PRO A C 1
ATOM 791 O O . PRO A 1 113 ? 33.949 26.966 -35.720 1.00 78.12 113 PRO A O 1
ATOM 794 N N . GLY A 1 114 ? 35.354 25.764 -34.439 1.00 75.38 114 GLY A N 1
ATOM 795 C CA . GLY A 1 114 ? 36.577 26.463 -34.863 1.00 75.38 114 GLY A CA 1
ATOM 796 C C . GLY A 1 114 ? 36.746 26.527 -36.386 1.00 75.38 114 GLY A C 1
ATOM 797 O O . GLY A 1 114 ? 37.308 27.486 -36.912 1.00 75.38 114 GLY A O 1
ATOM 798 N N . VAL A 1 115 ? 36.167 25.561 -37.106 1.00 70.75 115 VAL A N 1
ATOM 799 C CA . VAL A 1 115 ? 36.119 25.519 -38.576 1.00 70.75 115 VAL A CA 1
ATOM 800 C C . VAL A 1 115 ? 35.345 26.698 -39.182 1.00 70.75 115 VAL A C 1
ATOM 802 O O . VAL A 1 115 ? 35.720 27.189 -40.246 1.00 70.75 115 VAL A O 1
ATOM 805 N N . ASN A 1 116 ? 34.305 27.207 -38.514 1.00 72.38 116 ASN A N 1
ATOM 806 C CA . ASN A 1 116 ? 33.576 28.392 -38.977 1.00 72.38 116 ASN A CA 1
ATOM 807 C C . ASN A 1 116 ? 34.415 29.659 -38.814 1.00 72.38 116 ASN A C 1
ATOM 809 O O . ASN A 1 116 ? 34.519 30.431 -39.762 1.00 72.38 116 ASN A O 1
ATOM 813 N N . ASN A 1 117 ? 35.092 29.810 -37.675 1.00 77.50 117 ASN A N 1
ATOM 814 C CA . ASN A 1 117 ? 35.946 30.966 -37.409 1.00 77.50 117 ASN A CA 1
ATOM 815 C C . ASN A 1 117 ? 37.181 30.983 -38.339 1.00 77.50 117 ASN A C 1
ATOM 817 O O . ASN A 1 117 ? 37.543 32.015 -38.901 1.00 77.50 117 ASN A O 1
ATOM 821 N N . PHE A 1 118 ? 37.777 29.814 -38.608 1.00 74.62 118 PHE A N 1
ATOM 822 C CA . PHE A 1 118 ? 38.840 29.667 -39.610 1.00 74.62 118 PHE A CA 1
ATOM 823 C C . PHE A 1 118 ? 38.349 29.992 -41.030 1.00 74.62 118 PHE A C 1
ATOM 825 O O . PHE A 1 118 ? 39.048 30.654 -41.799 1.00 74.62 118 PHE A O 1
ATOM 832 N N . ALA A 1 119 ? 37.134 29.557 -41.380 1.00 76.44 119 ALA A N 1
ATOM 833 C CA . ALA A 1 119 ? 36.568 29.815 -42.697 1.00 76.44 119 ALA A CA 1
ATOM 834 C C . ALA A 1 119 ? 36.175 31.278 -42.933 1.00 76.44 119 ALA A C 1
ATOM 836 O O . ALA A 1 119 ? 36.185 31.724 -44.080 1.00 76.44 119 ALA A O 1
ATOM 837 N N . GLU A 1 120 ? 35.857 32.017 -41.872 1.00 80.12 120 GLU A N 1
ATOM 838 C CA . GLU A 1 120 ? 35.611 33.460 -41.925 1.00 80.12 120 GLU A CA 1
ATOM 839 C C . GLU A 1 120 ? 36.896 34.260 -42.179 1.00 80.12 120 GLU A C 1
ATOM 841 O O . GLU A 1 120 ? 36.860 35.246 -42.909 1.00 80.12 120 GLU A O 1
ATOM 846 N N . HIS A 1 121 ? 38.044 33.806 -41.664 1.00 79.69 121 HIS A N 1
ATOM 847 C CA . HIS A 1 121 ? 39.329 34.498 -41.836 1.00 79.69 121 HIS A CA 1
ATOM 848 C C . HIS A 1 121 ? 40.096 34.076 -43.103 1.00 79.69 121 HIS A C 1
ATOM 850 O O . HIS A 1 121 ? 40.958 34.812 -43.584 1.00 79.69 121 HIS A O 1
ATOM 856 N N . HIS A 1 122 ? 39.775 32.913 -43.682 1.00 70.31 122 HIS A N 1
ATOM 857 C CA . HIS A 1 122 ? 40.439 32.391 -44.877 1.00 70.31 122 HIS A CA 1
ATOM 858 C C . HIS A 1 122 ? 39.427 31.878 -45.910 1.00 70.31 122 HIS A C 1
ATOM 860 O O . HIS A 1 122 ? 39.177 30.682 -45.993 1.00 70.31 122 HIS A O 1
ATOM 866 N N . HIS A 1 123 ? 38.881 32.750 -46.762 1.00 69.25 123 HIS A N 1
ATOM 867 C CA . HIS A 1 123 ? 37.801 32.394 -47.702 1.00 69.25 123 HIS A CA 1
ATOM 868 C C . HIS A 1 123 ? 38.080 31.173 -48.613 1.00 69.25 123 HIS A C 1
ATOM 870 O O . HIS A 1 123 ? 37.183 30.364 -48.860 1.00 69.25 123 HIS A O 1
ATOM 876 N N . VAL A 1 124 ? 39.318 30.993 -49.094 1.00 73.12 124 VAL A N 1
ATOM 877 C CA . VAL A 1 124 ? 39.675 29.871 -49.991 1.00 73.12 124 VAL A CA 1
ATOM 878 C C . VAL A 1 124 ? 39.908 28.573 -49.210 1.00 73.12 124 VAL A C 1
ATOM 880 O O . VAL A 1 124 ? 39.298 27.548 -49.511 1.00 73.12 124 VAL A O 1
ATOM 883 N N . LEU A 1 125 ? 40.747 28.613 -48.171 1.00 67.62 125 LEU A N 1
ATOM 884 C CA . LEU A 1 125 ? 41.052 27.435 -47.344 1.00 67.62 125 LEU A CA 1
ATOM 885 C C . LEU A 1 125 ? 39.867 27.025 -46.459 1.00 67.62 125 LEU A C 1
ATOM 887 O O . LEU A 1 125 ? 39.683 25.847 -46.175 1.00 67.62 125 LEU A O 1
ATOM 891 N N . GLY A 1 126 ? 39.024 27.980 -46.084 1.00 70.81 126 GLY A N 1
ATOM 892 C CA . GLY A 1 126 ? 37.813 27.799 -45.297 1.00 70.81 126 GLY A CA 1
ATOM 893 C C . GLY A 1 126 ? 36.758 26.946 -45.980 1.00 70.81 126 GLY A C 1
ATOM 894 O O . GLY A 1 126 ? 36.122 26.114 -45.337 1.00 70.81 126 GLY A O 1
ATOM 895 N N . THR A 1 127 ? 36.602 27.108 -47.295 1.00 70.31 127 THR A N 1
ATOM 896 C CA . THR A 1 127 ? 35.666 26.294 -48.084 1.00 70.31 127 THR A CA 1
ATOM 897 C C . THR A 1 127 ? 36.122 24.832 -48.127 1.00 70.31 127 THR A C 1
ATOM 899 O O . THR A 1 127 ? 35.311 23.925 -47.956 1.00 70.31 127 THR A O 1
ATOM 902 N N . ILE A 1 128 ? 37.432 24.597 -48.260 1.00 67.38 128 ILE A N 1
ATOM 903 C CA . ILE A 1 128 ? 38.020 23.249 -48.243 1.00 67.38 128 ILE A CA 1
ATOM 904 C C . ILE A 1 128 ? 37.939 22.634 -46.837 1.00 67.38 128 ILE A C 1
ATOM 906 O O . ILE A 1 128 ? 37.571 21.470 -46.703 1.00 67.38 128 ILE A O 1
ATOM 910 N N . ALA A 1 129 ? 38.204 23.414 -45.784 1.00 68.44 129 ALA A N 1
ATOM 911 C CA . ALA A 1 129 ? 38.122 22.956 -44.397 1.00 68.44 129 ALA A CA 1
ATOM 912 C C . ALA A 1 129 ? 36.693 22.550 -43.992 1.00 68.44 129 ALA A C 1
ATOM 914 O O . ALA A 1 129 ? 36.514 21.516 -43.353 1.00 68.44 129 ALA A O 1
ATOM 915 N N . LYS A 1 130 ? 35.667 23.300 -44.424 1.00 69.50 130 LYS A N 1
ATOM 916 C CA . LYS A 1 130 ? 34.253 22.949 -44.191 1.00 69.50 130 LYS A CA 1
ATOM 917 C C . LYS A 1 130 ? 33.863 21.623 -44.847 1.00 69.50 130 LYS A C 1
ATOM 919 O O . LYS A 1 130 ? 33.164 20.820 -44.236 1.00 69.50 130 LYS A O 1
ATOM 924 N N . ILE A 1 131 ? 34.332 21.378 -46.071 1.00 66.69 131 ILE A N 1
ATOM 925 C CA . ILE A 1 131 ? 34.086 20.113 -46.782 1.00 66.69 131 ILE A CA 1
ATOM 926 C C . ILE A 1 131 ? 34.855 18.963 -46.111 1.00 66.69 131 ILE A C 1
ATOM 928 O O . ILE A 1 131 ? 34.304 17.878 -45.920 1.00 66.69 131 ILE A O 1
ATOM 932 N N . GLY A 1 132 ? 36.103 19.213 -45.707 1.00 63.44 132 GLY A N 1
ATOM 933 C CA . GLY A 1 132 ? 36.960 18.240 -45.031 1.00 63.44 132 GLY A CA 1
ATOM 934 C C . GLY A 1 132 ? 36.451 17.813 -43.653 1.00 63.44 132 GLY A C 1
ATOM 935 O O . GLY A 1 132 ? 36.570 16.642 -43.317 1.00 63.44 132 GLY A O 1
ATOM 936 N N . ASP A 1 133 ? 35.837 18.709 -42.879 1.00 64.94 133 ASP A N 1
ATOM 937 C CA . ASP A 1 133 ? 35.305 18.388 -41.545 1.00 64.94 133 ASP A CA 1
ATOM 938 C C . ASP A 1 133 ? 34.059 17.479 -41.621 1.00 64.94 133 ASP A C 1
ATOM 940 O O . ASP A 1 133 ? 33.918 16.509 -40.870 1.00 64.94 133 ASP A O 1
ATOM 944 N N . VAL A 1 134 ? 33.183 17.715 -42.606 1.00 60.25 134 VAL A N 1
ATOM 945 C CA . VAL A 1 134 ? 32.002 16.867 -42.850 1.00 60.25 134 VAL A CA 1
ATOM 946 C C . VAL A 1 134 ? 32.405 15.492 -43.391 1.00 60.25 134 VAL A C 1
ATOM 948 O O . VAL A 1 134 ? 31.895 14.476 -42.930 1.00 60.25 134 VAL A O 1
ATOM 951 N N . LEU A 1 135 ? 33.348 15.427 -44.334 1.00 51.12 135 LEU A N 1
ATOM 952 C CA . LEU A 1 135 ? 33.822 14.146 -44.875 1.00 51.12 135 LEU A CA 1
ATOM 953 C C . LEU A 1 135 ? 34.704 13.375 -43.883 1.00 51.12 135 LEU A C 1
ATOM 955 O O . LEU A 1 135 ? 34.587 12.156 -43.773 1.00 51.12 135 LEU A O 1
ATOM 959 N N . GLY A 1 136 ? 35.555 14.072 -43.131 1.00 56.72 136 GLY A N 1
ATOM 960 C CA . GLY A 1 136 ? 36.449 13.479 -42.137 1.00 56.72 136 GLY A CA 1
ATOM 961 C C . GLY A 1 136 ? 35.700 12.872 -40.953 1.00 56.72 136 GLY A C 1
ATOM 962 O O . GLY A 1 136 ? 36.074 11.798 -40.485 1.00 56.72 136 GLY A O 1
ATOM 963 N N . SER A 1 137 ? 34.600 13.495 -40.517 1.00 56.28 137 SER A N 1
ATOM 964 C CA . SER A 1 137 ? 33.747 12.948 -39.452 1.00 56.28 137 SER A CA 1
ATOM 965 C C . SER A 1 137 ? 32.974 11.688 -39.865 1.00 56.28 137 SER A C 1
ATOM 967 O O . SER A 1 137 ? 32.667 10.869 -39.002 1.00 56.28 137 SER A O 1
ATOM 969 N N . ILE A 1 138 ? 32.718 11.487 -41.164 1.00 54.53 138 ILE A N 1
ATOM 970 C CA . ILE A 1 138 ? 32.066 10.277 -41.696 1.00 54.53 138 ILE A CA 1
ATOM 971 C C . ILE A 1 138 ? 33.083 9.153 -41.935 1.00 54.53 138 ILE A C 1
ATOM 973 O O . ILE A 1 138 ? 32.802 7.994 -41.638 1.00 54.53 138 ILE A O 1
ATOM 977 N N . LEU A 1 139 ? 34.262 9.477 -42.473 1.00 53.62 139 LEU A N 1
ATOM 978 C CA . LEU A 1 139 ? 35.238 8.474 -42.916 1.00 53.62 139 LEU A CA 1
ATOM 979 C C . LEU A 1 139 ? 36.243 8.063 -41.831 1.00 53.62 139 LEU A C 1
ATOM 981 O O . LEU A 1 139 ? 36.773 6.956 -41.883 1.00 53.62 139 LEU A O 1
ATOM 985 N N . ALA A 1 140 ? 36.524 8.933 -40.856 1.00 62.59 140 ALA A N 1
ATOM 986 C CA . ALA A 1 140 ? 37.511 8.681 -39.807 1.00 62.59 140 ALA A CA 1
ATOM 987 C C . ALA A 1 140 ? 37.091 9.301 -38.455 1.00 62.59 140 ALA A C 1
ATOM 989 O O . ALA A 1 140 ? 37.777 10.192 -37.937 1.00 62.59 140 ALA A O 1
ATOM 990 N N . PRO A 1 141 ? 35.992 8.820 -37.841 1.00 56.56 141 PRO A N 1
ATOM 991 C CA . PRO A 1 141 ? 35.446 9.384 -36.602 1.00 56.56 141 PRO A CA 1
ATOM 992 C C . PRO A 1 141 ? 36.476 9.446 -35.460 1.00 56.56 141 PRO A C 1
ATOM 994 O O . PRO A 1 141 ? 36.547 10.446 -34.751 1.00 56.56 141 PRO A O 1
ATOM 997 N N . ASN A 1 142 ? 37.359 8.447 -35.346 1.00 61.97 142 ASN A N 1
ATOM 998 C CA . ASN A 1 142 ? 38.391 8.390 -34.299 1.00 61.97 142 ASN A CA 1
ATOM 999 C C . ASN A 1 142 ? 39.455 9.496 -34.404 1.00 61.97 142 ASN A C 1
ATOM 1001 O O . ASN A 1 142 ? 40.048 9.883 -33.398 1.00 61.97 142 ASN A O 1
ATOM 1005 N N . ILE A 1 143 ? 39.710 10.010 -35.611 1.00 66.12 143 ILE A N 1
ATOM 1006 C CA . ILE A 1 143 ? 40.652 11.117 -35.815 1.00 66.12 143 ILE A CA 1
ATOM 1007 C C . ILE A 1 143 ? 39.929 12.441 -35.557 1.00 66.12 143 ILE A C 1
ATOM 1009 O O . ILE A 1 143 ? 40.453 13.296 -34.847 1.00 66.12 143 ILE A O 1
ATOM 1013 N N . ALA A 1 144 ? 38.697 12.582 -36.055 1.00 67.25 144 ALA A N 1
ATOM 1014 C CA . ALA A 1 144 ? 37.901 13.801 -35.920 1.00 67.25 144 ALA A CA 1
ATOM 1015 C C . ALA A 1 144 ? 37.572 14.166 -34.457 1.00 67.25 144 ALA A C 1
ATOM 1017 O O . ALA A 1 144 ? 37.496 15.352 -34.138 1.00 67.25 144 ALA A O 1
ATOM 1018 N N . VAL A 1 145 ? 37.440 13.179 -33.562 1.00 74.50 145 VAL A N 1
ATOM 1019 C CA . VAL A 1 145 ? 37.236 13.387 -32.112 1.00 74.50 145 VAL A CA 1
ATOM 1020 C C . VAL A 1 145 ? 38.408 14.125 -31.447 1.00 74.50 145 VAL A C 1
ATOM 1022 O O . VAL A 1 145 ? 38.192 14.960 -30.569 1.00 74.50 145 VAL A O 1
ATOM 1025 N N . ASN A 1 146 ? 39.643 13.862 -31.883 1.00 78.69 146 ASN A N 1
ATOM 1026 C CA . ASN A 1 146 ? 40.857 14.379 -31.241 1.00 78.69 146 ASN A CA 1
ATOM 1027 C C . ASN A 1 146 ? 41.371 15.693 -31.842 1.00 78.69 146 ASN A C 1
ATOM 1029 O O . ASN A 1 146 ? 42.343 16.246 -31.334 1.00 78.69 146 ASN A O 1
ATOM 1033 N N . VAL A 1 147 ? 40.755 16.192 -32.919 1.00 76.50 147 VAL A N 1
ATOM 1034 C CA . VAL A 1 147 ? 41.143 17.458 -33.555 1.00 76.50 147 VAL A CA 1
ATOM 1035 C C . VAL A 1 147 ? 40.396 18.612 -32.874 1.00 76.50 147 VAL A C 1
ATOM 1037 O O . VAL A 1 147 ? 39.176 18.717 -33.039 1.00 76.50 147 VAL A O 1
ATOM 1040 N N . PRO A 1 148 ? 41.087 19.498 -32.127 1.00 77.31 148 PRO A N 1
ATOM 1041 C CA . PRO A 1 148 ? 40.444 20.628 -31.466 1.00 77.31 148 PRO A CA 1
ATOM 1042 C C . PRO A 1 148 ? 39.746 21.536 -32.483 1.00 77.31 148 PRO A C 1
ATOM 1044 O O . PRO A 1 148 ? 40.341 21.940 -33.481 1.00 77.31 148 PRO A O 1
ATOM 1047 N N . GLY A 1 149 ? 38.479 21.862 -32.225 1.00 79.00 149 GLY A N 1
ATOM 1048 C CA . GLY A 1 149 ? 37.683 22.755 -33.072 1.00 79.00 149 GLY A CA 1
ATOM 1049 C C . GLY A 1 149 ? 36.939 22.087 -34.232 1.00 79.00 149 GLY A C 1
ATOM 1050 O O . GLY A 1 149 ? 36.186 22.790 -34.909 1.00 79.00 149 GLY A O 1
ATOM 1051 N N . SER A 1 150 ? 37.091 20.771 -34.440 1.00 83.56 150 SER A N 1
ATOM 1052 C CA . SER A 1 150 ? 36.241 20.005 -35.365 1.00 83.56 150 SER A CA 1
ATOM 1053 C C . SER A 1 150 ? 34.780 20.005 -34.897 1.00 83.56 150 SER A C 1
ATOM 1055 O O . SER A 1 150 ? 34.493 20.118 -33.698 1.00 83.56 150 SER A O 1
ATOM 1057 N N . THR A 1 151 ? 33.831 19.829 -35.820 1.00 76.94 151 THR A N 1
ATOM 1058 C CA . THR A 1 151 ? 32.400 19.753 -35.466 1.00 76.94 151 THR A CA 1
ATOM 1059 C C . THR A 1 151 ? 32.106 18.589 -34.511 1.00 76.94 151 THR A C 1
ATOM 1061 O O . THR A 1 151 ? 31.218 18.689 -33.662 1.00 76.94 151 THR A O 1
ATOM 1064 N N . LEU A 1 152 ? 32.857 17.488 -34.614 1.00 77.44 152 LEU A N 1
ATOM 1065 C CA . LEU A 1 152 ? 32.684 16.315 -33.757 1.00 77.44 152 LEU A CA 1
ATOM 1066 C C . LEU A 1 152 ? 33.216 16.557 -32.337 1.00 77.44 152 LEU A C 1
ATOM 1068 O O . LEU A 1 152 ? 32.507 16.272 -31.374 1.00 77.44 152 LEU A O 1
ATOM 1072 N N . ASN A 1 153 ? 34.407 17.152 -32.208 1.00 83.69 153 ASN A N 1
ATOM 1073 C CA . ASN A 1 153 ? 34.983 17.547 -30.921 1.00 83.69 153 ASN A CA 1
ATOM 1074 C C . ASN A 1 153 ? 34.096 18.590 -30.213 1.00 83.69 153 ASN A C 1
ATOM 1076 O O . ASN A 1 153 ? 33.818 18.466 -29.022 1.00 83.69 153 ASN A O 1
ATOM 1080 N N . PHE A 1 154 ? 33.555 19.554 -30.967 1.00 82.94 154 PHE A N 1
ATOM 1081 C CA . PHE A 1 154 ? 32.607 20.547 -30.462 1.00 82.94 154 PHE A CA 1
ATOM 1082 C C . PHE A 1 154 ? 31.311 19.918 -29.930 1.00 82.94 154 PHE A C 1
ATOM 1084 O O . PHE A 1 154 ? 30.877 20.221 -28.820 1.00 82.94 154 PHE A O 1
ATOM 1091 N N . ARG A 1 155 ? 30.704 18.995 -30.690 1.00 78.44 155 ARG A N 1
ATOM 1092 C CA . ARG A 1 155 ? 29.501 18.273 -30.240 1.00 78.44 155 ARG A CA 1
ATOM 1093 C C . ARG A 1 155 ? 29.765 17.421 -29.006 1.00 78.44 155 ARG A C 1
ATOM 1095 O O . ARG A 1 155 ? 28.912 17.365 -28.126 1.00 78.44 155 ARG A O 1
ATOM 1102 N N . GLN A 1 156 ? 30.925 16.773 -28.935 1.00 83.50 156 GLN A N 1
ATOM 1103 C CA . GLN A 1 156 ? 31.305 15.983 -27.770 1.00 83.50 156 GLN A CA 1
ATOM 1104 C C . GLN A 1 156 ? 31.479 16.863 -26.529 1.00 83.50 156 GLN A C 1
ATOM 1106 O O . GLN A 1 156 ? 30.998 16.490 -25.463 1.00 83.50 156 GLN A O 1
ATOM 1111 N N . LYS A 1 157 ? 32.089 18.046 -26.681 1.00 85.50 157 LYS A N 1
ATOM 1112 C CA . LYS A 1 157 ? 32.232 19.029 -25.601 1.00 85.50 157 LYS A CA 1
ATOM 1113 C C . LYS A 1 157 ? 30.870 19.497 -25.077 1.00 85.50 157 LYS A C 1
ATOM 1115 O O . LYS A 1 157 ? 30.601 19.339 -23.893 1.00 85.50 157 LYS A O 1
ATOM 1120 N N . ILE A 1 158 ? 29.964 19.919 -25.969 1.00 83.62 158 ILE A N 1
ATOM 1121 C CA . ILE A 1 158 ? 28.585 20.284 -25.589 1.00 83.62 158 ILE A CA 1
ATOM 1122 C C . ILE A 1 158 ? 27.877 19.122 -24.882 1.00 83.62 158 ILE A C 1
ATOM 1124 O O . ILE A 1 158 ? 27.168 19.339 -23.903 1.00 83.62 158 ILE A O 1
ATOM 1128 N N . GLY A 1 159 ? 28.064 17.886 -25.353 1.00 79.44 159 GLY A N 1
ATOM 1129 C CA . GLY A 1 159 ? 27.492 16.701 -24.712 1.00 79.44 159 GLY A CA 1
ATOM 1130 C C . GLY A 1 159 ? 27.994 16.492 -23.279 1.00 79.44 159 GLY A C 1
ATOM 1131 O O . GLY A 1 159 ? 27.196 16.191 -22.395 1.00 79.44 159 GLY A O 1
ATOM 1132 N N . GLN A 1 160 ? 29.291 16.695 -23.032 1.00 84.38 160 GLN A N 1
ATOM 1133 C CA . GLN A 1 160 ? 29.877 16.627 -21.687 1.00 84.38 160 GLN A CA 1
ATOM 1134 C C . GLN A 1 160 ? 29.353 17.748 -20.781 1.00 84.38 160 GLN A C 1
ATOM 1136 O O . GLN A 1 160 ? 28.986 17.486 -19.637 1.00 84.38 160 GLN A O 1
ATOM 1141 N N . ASP A 1 161 ? 29.243 18.972 -21.297 1.00 84.25 161 ASP A N 1
ATOM 1142 C CA . ASP A 1 161 ? 28.727 20.113 -20.533 1.00 84.25 161 ASP A CA 1
ATOM 1143 C C . ASP A 1 161 ? 27.242 19.940 -20.178 1.00 84.25 161 ASP A C 1
ATOM 1145 O O . ASP A 1 161 ? 26.820 20.256 -19.066 1.00 84.25 161 ASP A O 1
ATOM 1149 N N . GLN A 1 162 ? 26.439 19.369 -21.083 1.00 79.81 162 GLN A N 1
ATOM 1150 C CA . GLN A 1 162 ? 25.043 19.020 -20.800 1.00 79.81 162 GLN A CA 1
ATOM 1151 C C . GLN A 1 162 ? 24.922 17.942 -19.715 1.00 79.81 162 GLN A C 1
ATOM 1153 O O . GLN A 1 162 ? 24.036 18.033 -18.862 1.00 79.81 162 GLN A O 1
ATOM 1158 N N . GLN A 1 163 ? 25.813 16.944 -19.710 1.00 78.31 163 GLN A N 1
ATOM 1159 C CA . GLN A 1 163 ? 25.868 15.945 -18.637 1.00 78.31 163 GLN A CA 1
ATOM 1160 C C . GLN A 1 163 ? 26.245 16.580 -17.291 1.00 78.31 163 GLN A C 1
ATOM 1162 O O . GLN A 1 163 ? 25.642 16.241 -16.272 1.00 78.31 163 GLN A O 1
ATOM 1167 N N . GLU A 1 164 ? 27.182 17.532 -17.281 1.00 82.25 164 GLU A N 1
ATOM 1168 C CA . GLU A 1 164 ? 27.594 18.266 -16.077 1.00 82.25 164 GLU A CA 1
ATOM 1169 C C . GLU A 1 164 ? 26.440 19.109 -15.500 1.00 82.25 164 GLU A C 1
ATOM 1171 O O . GLU A 1 164 ? 26.178 19.053 -14.296 1.00 82.25 164 GLU A O 1
ATOM 1176 N N . VAL A 1 165 ? 25.682 19.814 -16.351 1.00 81.88 165 VAL A N 1
ATOM 1177 C CA . VAL A 1 165 ? 24.466 20.549 -15.944 1.00 81.88 165 VAL A CA 1
ATOM 1178 C C . VAL A 1 165 ? 23.399 19.601 -15.393 1.00 81.88 165 VAL A C 1
ATOM 1180 O O . VAL A 1 165 ? 22.783 19.895 -14.364 1.00 81.88 165 VAL A O 1
ATOM 1183 N N . GLY A 1 166 ? 23.193 18.449 -16.039 1.00 76.88 166 GLY A N 1
ATOM 1184 C CA . GLY A 1 166 ? 22.267 17.421 -15.564 1.00 76.88 166 GLY A CA 1
ATOM 1185 C C . GLY A 1 166 ? 22.638 16.905 -14.171 1.00 76.88 166 GLY A C 1
ATOM 1186 O O . GLY A 1 166 ? 21.796 16.896 -13.274 1.00 76.88 166 GLY A O 1
ATOM 1187 N N . ALA A 1 167 ? 23.910 16.559 -13.959 1.00 78.56 167 ALA A N 1
ATOM 1188 C CA . ALA A 1 167 ? 24.417 16.096 -12.668 1.00 78.56 167 ALA A CA 1
ATOM 1189 C C . ALA A 1 167 ? 24.323 17.176 -11.573 1.00 78.56 167 ALA A C 1
ATOM 1191 O O . ALA A 1 167 ? 23.920 16.880 -10.446 1.00 78.56 167 ALA A O 1
ATOM 1192 N N . ALA A 1 168 ? 24.639 18.436 -11.897 1.00 80.00 168 ALA A N 1
ATOM 1193 C CA . ALA A 1 168 ? 24.515 19.556 -10.962 1.00 80.00 168 ALA A CA 1
ATOM 1194 C C . ALA A 1 168 ? 23.051 19.824 -10.566 1.00 80.00 168 ALA A C 1
ATOM 1196 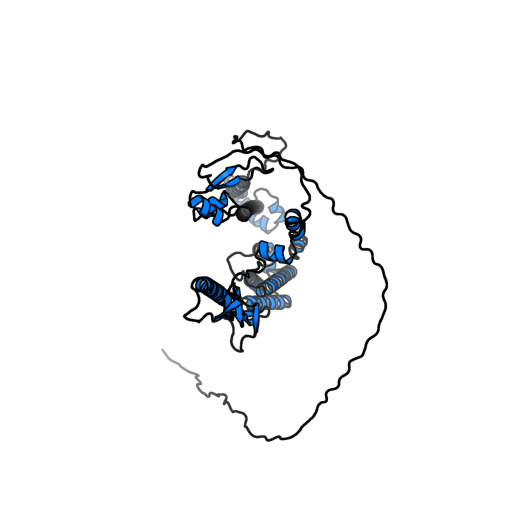O O . ALA A 1 168 ? 22.763 20.095 -9.399 1.00 80.00 168 ALA A O 1
ATOM 1197 N N . THR A 1 169 ? 22.122 19.699 -11.518 1.00 75.31 169 THR A N 1
ATOM 1198 C CA . THR A 1 169 ? 20.678 19.838 -11.272 1.00 75.31 169 THR A CA 1
ATOM 1199 C C . THR A 1 169 ? 20.161 18.724 -10.359 1.00 75.31 169 THR A C 1
ATOM 1201 O O . THR A 1 169 ? 19.395 18.987 -9.432 1.00 75.31 169 THR A O 1
ATOM 1204 N N . GLU A 1 170 ? 20.598 17.481 -10.583 1.00 75.06 170 GLU A N 1
ATOM 1205 C CA . GLU A 1 170 ? 20.226 16.332 -9.746 1.00 75.06 170 GLU A CA 1
ATOM 1206 C C . GLU A 1 170 ? 20.732 16.518 -8.307 1.00 75.06 170 GLU A C 1
ATOM 1208 O O . GLU A 1 170 ? 19.958 16.390 -7.359 1.00 75.06 170 GLU A O 1
ATOM 1213 N N . GLN A 1 171 ? 21.993 16.932 -8.141 1.00 80.38 171 GLN A N 1
ATOM 1214 C CA . GLN A 1 171 ? 22.578 17.196 -6.826 1.00 80.38 171 GLN A CA 1
ATOM 1215 C C . GLN A 1 171 ? 21.826 18.307 -6.072 1.00 80.38 171 GLN A C 1
ATOM 1217 O O . GLN A 1 171 ? 21.628 18.213 -4.859 1.00 80.38 171 GLN A O 1
ATOM 1222 N N . GLN A 1 172 ? 21.372 19.350 -6.775 1.00 79.56 172 GLN A N 1
ATOM 1223 C CA . GLN A 1 172 ? 20.553 20.402 -6.171 1.00 79.56 172 GLN A CA 1
ATOM 1224 C C . GLN A 1 172 ? 19.183 19.872 -5.721 1.00 79.56 172 GLN A C 1
ATOM 1226 O O . GLN A 1 172 ? 18.702 20.237 -4.646 1.00 79.56 172 GLN A O 1
ATOM 1231 N N . LYS A 1 173 ? 18.566 18.991 -6.514 1.00 74.19 173 LYS A N 1
ATOM 1232 C CA . LYS A 1 173 ? 17.273 18.381 -6.191 1.00 74.19 173 LYS A CA 1
ATOM 1233 C C . LYS A 1 173 ? 17.363 17.438 -4.991 1.00 74.19 173 LYS A C 1
ATOM 1235 O O . LYS A 1 173 ? 16.539 17.548 -4.090 1.00 74.19 173 LYS A O 1
ATOM 1240 N N . GLU A 1 174 ? 18.379 16.579 -4.926 1.00 75.88 174 GLU A N 1
ATOM 1241 C CA . GLU A 1 174 ? 18.602 15.693 -3.773 1.00 75.88 174 GLU A CA 1
ATOM 1242 C C . GLU A 1 174 ? 18.787 16.478 -2.470 1.00 75.88 174 GLU A C 1
ATOM 1244 O O . GLU A 1 174 ? 18.281 16.086 -1.417 1.00 75.88 174 GLU A O 1
ATOM 1249 N N . GLN A 1 175 ? 19.479 17.617 -2.530 1.00 78.25 175 GLN A N 1
ATOM 1250 C CA . GLN A 1 175 ? 19.647 18.487 -1.369 1.00 78.25 175 GLN A CA 1
ATOM 1251 C C . GLN A 1 175 ? 18.340 19.168 -0.961 1.00 78.25 175 GLN A C 1
ATOM 1253 O O . GLN A 1 175 ? 18.057 19.239 0.235 1.00 78.25 175 GLN A O 1
ATOM 1258 N N . ALA A 1 176 ? 17.529 19.619 -1.921 1.00 74.50 176 ALA A N 1
ATOM 1259 C CA . ALA A 1 176 ? 16.205 20.171 -1.638 1.00 74.50 176 ALA A CA 1
ATOM 1260 C C . ALA A 1 176 ? 15.281 19.119 -0.998 1.00 74.50 176 ALA A C 1
ATOM 1262 O O . ALA A 1 176 ? 14.660 19.391 0.029 1.00 74.50 176 ALA A O 1
ATOM 1263 N N . ASP A 1 177 ? 15.264 17.897 -1.534 1.00 71.25 177 ASP A N 1
ATOM 1264 C CA . ASP A 1 177 ? 14.470 16.783 -1.002 1.00 71.25 177 ASP A CA 1
ATOM 1265 C C . ASP A 1 177 ? 14.958 16.358 0.399 1.00 71.25 177 ASP A C 1
ATOM 1267 O O . ASP A 1 177 ? 14.155 16.053 1.288 1.00 71.25 177 ASP A O 1
ATOM 1271 N N . THR A 1 178 ? 16.275 16.388 0.635 1.00 79.50 178 THR A N 1
ATOM 1272 C CA . THR A 1 178 ? 16.869 16.123 1.956 1.00 79.50 178 THR A CA 1
ATOM 1273 C C . THR A 1 178 ? 16.478 17.202 2.964 1.00 79.50 178 THR A C 1
ATOM 1275 O O . THR A 1 178 ? 16.101 16.875 4.090 1.00 79.50 178 THR A O 1
ATOM 1278 N N . GLN A 1 179 ? 16.515 18.479 2.572 1.00 77.25 179 GLN A N 1
ATOM 1279 C CA . GLN A 1 179 ? 16.081 19.589 3.423 1.00 77.25 179 GLN A CA 1
ATOM 1280 C C . GLN A 1 179 ? 14.585 19.508 3.739 1.00 77.25 179 GLN A C 1
ATOM 1282 O O . GLN A 1 179 ? 14.206 19.669 4.898 1.00 77.25 179 GLN A O 1
ATOM 1287 N N . GLU A 1 180 ? 13.735 19.193 2.756 1.00 79.44 180 GLU A N 1
ATOM 1288 C CA . GLU A 1 180 ? 12.299 19.005 2.990 1.00 79.44 180 GLU A CA 1
ATOM 1289 C C . GLU A 1 180 ? 12.046 17.825 3.940 1.00 79.44 180 GLU A C 1
ATOM 1291 O O . GLU A 1 180 ? 11.235 17.926 4.862 1.00 79.44 180 GLU A O 1
ATOM 1296 N N . SER A 1 181 ? 12.772 16.720 3.766 1.00 71.81 181 SER A N 1
ATOM 1297 C CA . SER A 1 181 ? 12.655 15.542 4.631 1.00 71.81 181 SER A CA 1
ATOM 1298 C C . SER A 1 181 ? 13.106 15.833 6.061 1.00 71.81 181 SER A C 1
ATOM 1300 O O . SER A 1 181 ? 12.434 15.418 7.004 1.00 71.81 181 SER A O 1
ATOM 1302 N N . GLN A 1 182 ? 14.193 16.587 6.244 1.00 77.81 182 GLN A N 1
ATOM 1303 C CA . GLN A 1 182 ? 14.641 17.036 7.565 1.00 77.81 182 GLN A CA 1
ATOM 1304 C C . GLN A 1 182 ? 13.643 18.008 8.200 1.00 77.81 182 GLN A C 1
ATOM 1306 O O . GLN A 1 182 ? 13.317 17.846 9.373 1.00 77.81 182 GLN A O 1
ATOM 1311 N N . ALA A 1 183 ? 13.093 18.955 7.435 1.00 73.94 183 ALA A N 1
ATOM 1312 C CA . ALA A 1 183 ? 12.060 19.871 7.915 1.00 73.94 183 ALA A CA 1
ATOM 1313 C C . ALA A 1 183 ? 10.781 19.121 8.329 1.00 73.94 183 ALA A C 1
ATOM 1315 O O . ALA A 1 183 ? 10.194 19.418 9.368 1.00 73.94 183 ALA A O 1
ATOM 1316 N N . ARG A 1 184 ? 10.373 18.095 7.570 1.00 72.44 184 ARG A N 1
ATOM 1317 C CA . ARG A 1 184 ? 9.238 17.226 7.924 1.00 72.44 184 ARG A CA 1
ATOM 1318 C C . ARG A 1 184 ? 9.528 16.359 9.141 1.00 72.44 184 ARG A C 1
ATOM 1320 O O . ARG A 1 184 ? 8.666 16.248 10.004 1.00 72.44 184 ARG A O 1
ATOM 1327 N N . ALA A 1 185 ? 10.715 15.764 9.235 1.00 70.88 185 ALA A N 1
ATOM 1328 C CA . ALA A 1 185 ? 11.115 14.990 10.406 1.00 70.88 185 ALA A CA 1
ATOM 1329 C C . ALA A 1 185 ? 11.106 15.871 11.664 1.00 70.88 185 ALA A C 1
ATOM 1331 O O . ALA A 1 185 ? 10.530 15.472 12.672 1.00 70.88 185 ALA A O 1
ATOM 1332 N N . GLN A 1 186 ? 11.630 17.098 11.569 1.00 71.56 186 GLN A N 1
ATOM 1333 C CA . GLN A 1 186 ? 11.572 18.092 12.642 1.00 71.56 186 GLN A CA 1
ATOM 1334 C C . GLN A 1 186 ? 10.132 18.486 12.998 1.00 71.56 186 GLN A C 1
ATOM 1336 O O . GLN A 1 186 ? 9.808 18.578 14.180 1.00 71.56 186 GLN A O 1
ATOM 1341 N N . ALA A 1 187 ? 9.251 18.655 12.006 1.00 69.50 187 ALA A N 1
ATOM 1342 C CA . ALA A 1 187 ? 7.833 18.953 12.223 1.00 69.50 187 ALA A CA 1
ATOM 1343 C C . ALA A 1 187 ? 7.048 17.781 12.845 1.00 69.50 187 ALA A C 1
ATOM 1345 O O . ALA A 1 187 ? 6.052 18.008 13.524 1.00 69.50 187 ALA A O 1
ATOM 1346 N N . ILE A 1 188 ? 7.484 16.534 12.635 1.00 70.69 188 ILE A N 1
ATOM 1347 C CA . ILE A 1 188 ? 6.911 15.349 13.290 1.00 70.69 188 ILE A CA 1
ATOM 1348 C C . ILE A 1 188 ? 7.430 15.225 14.727 1.00 70.69 188 ILE A C 1
ATOM 1350 O O . ILE A 1 188 ? 6.653 14.900 15.621 1.00 70.69 188 ILE A O 1
ATOM 1354 N N . THR A 1 189 ? 8.719 15.492 14.968 1.00 69.38 189 THR A N 1
ATOM 1355 C CA . THR A 1 189 ? 9.294 15.452 16.324 1.00 69.38 189 THR A CA 1
ATOM 1356 C C . THR A 1 189 ? 8.827 16.614 17.197 1.00 69.38 189 THR A C 1
ATOM 1358 O O . THR A 1 189 ? 8.696 16.444 18.402 1.00 69.38 189 THR A O 1
ATOM 1361 N N . ASN A 1 190 ? 8.533 17.767 16.588 1.00 74.50 190 ASN A N 1
ATOM 1362 C CA . ASN A 1 190 ? 8.004 18.960 17.241 1.00 74.50 190 ASN A CA 1
ATOM 1363 C C . ASN A 1 190 ? 6.733 19.407 16.506 1.00 74.50 190 ASN A C 1
ATOM 1365 O O . ASN A 1 190 ? 6.783 20.377 15.738 1.00 74.50 190 ASN A O 1
ATOM 1369 N N . PRO A 1 191 ? 5.598 18.706 16.686 1.00 67.75 191 PRO A N 1
ATOM 1370 C CA . PRO A 1 191 ? 4.348 19.166 16.109 1.00 67.75 191 PRO A CA 1
ATOM 1371 C C . PRO A 1 191 ? 4.072 20.588 16.617 1.00 67.75 191 PRO A C 1
ATOM 1373 O O . PRO A 1 191 ? 4.284 20.856 17.804 1.00 67.75 191 PRO A O 1
ATOM 1376 N N . PRO A 1 192 ? 3.616 21.513 15.753 1.00 61.91 192 PRO A N 1
ATOM 1377 C CA . PRO A 1 192 ? 3.250 22.850 16.191 1.00 61.91 192 PRO A CA 1
ATOM 1378 C C . PRO A 1 192 ? 2.217 22.717 17.309 1.00 61.91 192 PRO A C 1
ATOM 1380 O O . PRO A 1 192 ? 1.137 22.154 17.106 1.00 61.91 192 PRO A O 1
ATOM 1383 N N . VAL A 1 193 ? 2.590 23.179 18.506 1.00 69.25 193 VAL A N 1
ATOM 1384 C CA . VAL A 1 193 ? 1.726 23.148 19.685 1.00 69.25 193 VAL A CA 1
ATOM 1385 C C . VAL A 1 193 ? 0.462 23.905 19.308 1.00 69.25 193 VAL A C 1
ATOM 1387 O O . VAL A 1 193 ? 0.517 25.091 18.974 1.00 69.25 193 VAL A O 1
ATOM 1390 N N . LYS A 1 194 ? -0.673 23.201 19.276 1.00 73.00 194 LYS A N 1
ATOM 1391 C CA . LYS A 1 194 ? -1.955 23.841 18.987 1.00 73.00 194 LYS A CA 1
ATOM 1392 C C . LYS A 1 194 ? -2.157 24.955 20.018 1.00 73.00 194 LYS A C 1
ATOM 1394 O O . LYS A 1 194 ? -1.932 24.700 21.205 1.00 73.00 194 LYS A O 1
ATOM 1399 N N . PRO A 1 195 ? -2.554 26.167 19.594 1.00 70.81 195 PRO A N 1
ATOM 1400 C CA . PRO A 1 195 ? -2.893 27.205 20.551 1.00 70.81 195 PRO A CA 1
ATOM 1401 C C . PRO A 1 195 ? -3.999 26.660 21.470 1.00 70.81 195 PRO A C 1
ATOM 1403 O O . PRO A 1 195 ? -4.929 26.025 20.959 1.00 70.81 195 PRO A O 1
ATOM 1406 N N . PRO A 1 196 ? -3.885 26.838 22.798 1.00 79.12 196 PRO A N 1
ATOM 1407 C CA . PRO A 1 196 ? -4.880 26.336 23.734 1.00 79.12 196 PRO A CA 1
ATOM 1408 C C . PRO A 1 196 ? -6.249 26.917 23.376 1.00 79.12 196 PRO A C 1
ATOM 1410 O O . PRO A 1 196 ? -6.395 28.118 23.147 1.00 79.12 196 PRO A O 1
ATOM 1413 N N . THR A 1 197 ? -7.244 26.043 23.273 1.00 81.56 197 THR A N 1
ATOM 1414 C CA . THR A 1 197 ? -8.600 26.386 22.825 1.00 81.56 197 THR A CA 1
ATOM 1415 C C . THR A 1 197 ? -9.483 26.894 23.959 1.00 81.56 197 THR A C 1
ATOM 1417 O O . THR A 1 197 ? -10.538 27.474 23.709 1.00 81.56 197 THR A O 1
ATOM 1420 N N . ASN A 1 198 ? -9.057 26.701 25.208 1.00 88.75 198 ASN A N 1
ATOM 1421 C CA . ASN A 1 198 ? -9.758 27.153 26.401 1.00 88.75 198 ASN A CA 1
ATOM 1422 C C . ASN A 1 198 ? -8.776 27.464 27.549 1.00 88.75 198 ASN A C 1
ATOM 1424 O O . ASN A 1 198 ? -7.603 27.089 27.517 1.00 88.75 198 ASN A O 1
ATOM 1428 N N . GLU A 1 199 ? -9.265 28.174 28.568 1.00 86.62 199 GLU A N 1
ATOM 1429 C CA . GLU A 1 199 ? -8.458 28.603 29.719 1.00 86.62 199 GLU A CA 1
ATOM 1430 C C . GLU A 1 199 ? -7.907 27.427 30.546 1.00 86.62 199 GLU A C 1
ATOM 1432 O O . GLU A 1 199 ? -6.827 27.554 31.119 1.00 86.62 199 GLU A O 1
ATOM 1437 N N . PHE A 1 200 ? -8.605 26.284 30.581 1.00 90.38 200 PHE A N 1
ATOM 1438 C CA . PHE A 1 200 ? -8.119 25.078 31.258 1.00 90.38 200 PHE A CA 1
ATOM 1439 C C . PHE A 1 200 ? -6.922 24.463 30.524 1.00 90.38 200 PHE A C 1
ATOM 1441 O O . PHE A 1 200 ? -5.940 24.118 31.164 1.00 90.38 200 PHE A O 1
ATOM 1448 N N . GLU A 1 201 ? -6.944 24.381 29.192 1.00 85.56 201 GLU A N 1
ATOM 1449 C CA . GLU A 1 201 ? -5.810 23.900 28.391 1.00 85.56 201 GLU A CA 1
ATOM 1450 C C . GLU A 1 201 ? -4.578 24.796 28.551 1.00 85.56 201 GLU A C 1
ATOM 1452 O O . GLU A 1 201 ? -3.461 24.289 28.664 1.00 85.56 201 GLU A O 1
ATOM 1457 N N . LEU A 1 202 ? -4.771 26.120 28.604 1.00 88.88 202 LEU A N 1
ATOM 1458 C CA . LEU A 1 202 ? -3.684 27.064 28.877 1.00 88.88 202 LEU A CA 1
ATOM 1459 C C . LEU A 1 202 ? -3.115 26.863 30.291 1.00 88.88 202 LEU A C 1
ATOM 1461 O O . LEU A 1 202 ? -1.898 26.866 30.472 1.00 88.88 202 LEU A O 1
ATOM 1465 N N . TRP A 1 203 ? -3.984 26.658 31.283 1.00 91.62 203 TRP A N 1
ATOM 1466 C CA . TRP A 1 203 ? -3.577 26.385 32.660 1.00 91.62 203 TRP A CA 1
ATOM 1467 C C . TRP A 1 203 ? -2.866 25.029 32.797 1.00 91.62 203 TRP A C 1
ATOM 1469 O O . TRP A 1 203 ? -1.795 24.956 33.392 1.00 91.62 203 TRP A O 1
ATOM 1479 N N . HIS A 1 204 ? -3.384 23.969 32.176 1.00 91.19 204 HIS A N 1
ATOM 1480 C CA . HIS A 1 204 ? -2.807 22.623 32.205 1.00 91.19 204 HIS A CA 1
ATOM 1481 C C . HIS A 1 204 ? -1.452 22.568 31.477 1.00 91.19 204 HIS A C 1
ATOM 1483 O O . HIS A 1 204 ? -0.557 21.840 31.907 1.00 91.19 204 HIS A O 1
ATOM 1489 N N . GLN A 1 205 ? -1.241 23.371 30.424 1.00 87.38 205 GLN A N 1
ATOM 1490 C CA . GLN A 1 205 ? 0.087 23.521 29.809 1.00 87.38 205 GLN A CA 1
ATOM 1491 C C . GLN A 1 205 ? 1.136 24.062 30.795 1.00 87.38 205 GLN A C 1
ATOM 1493 O O . GLN A 1 205 ? 2.301 23.683 30.709 1.00 87.38 205 GLN A O 1
ATOM 1498 N N . GLN A 1 206 ? 0.734 24.924 31.734 1.00 87.31 206 GLN A N 1
ATOM 1499 C CA . GLN A 1 206 ? 1.613 25.475 32.774 1.00 87.31 206 GLN A CA 1
ATOM 1500 C C . GLN A 1 206 ? 1.691 24.570 34.015 1.00 87.31 206 GLN A C 1
ATOM 1502 O O . GLN A 1 206 ? 2.695 24.577 34.727 1.00 87.31 206 GLN A O 1
ATOM 1507 N N . HIS A 1 207 ? 0.656 23.759 34.247 1.00 87.25 207 HIS A N 1
ATOM 1508 C CA . HIS A 1 207 ? 0.516 22.853 35.385 1.00 87.25 207 HIS A CA 1
ATOM 1509 C C . HIS A 1 207 ? 0.196 21.425 34.907 1.00 87.25 207 HIS A C 1
ATOM 1511 O O . HIS A 1 207 ? -0.928 20.957 35.073 1.00 87.25 207 HIS A O 1
ATOM 1517 N N . PRO A 1 208 ? 1.165 20.695 34.319 1.00 86.44 208 PRO A N 1
ATOM 1518 C CA . PRO A 1 208 ? 0.914 19.398 33.681 1.00 86.44 208 PRO A CA 1
ATOM 1519 C C . PRO A 1 208 ? 0.455 18.286 34.635 1.00 86.44 208 PRO A C 1
ATOM 1521 O O . PRO A 1 208 ? -0.063 17.278 34.171 1.00 86.44 208 PRO A O 1
ATOM 1524 N N . GLN A 1 209 ? 0.635 18.460 35.947 1.00 86.88 209 GLN A N 1
ATOM 1525 C CA . GLN A 1 209 ? 0.144 17.535 36.978 1.00 86.88 209 GLN A CA 1
ATOM 1526 C C . GLN A 1 209 ? -1.216 17.955 37.565 1.00 86.88 209 GLN A C 1
ATOM 1528 O O . GLN A 1 209 ? -1.756 17.258 38.419 1.00 86.88 209 GLN A O 1
ATOM 1533 N N . GLY A 1 210 ? -1.744 19.112 37.158 1.00 86.94 210 GLY A N 1
ATOM 1534 C CA . GLY A 1 210 ? -2.980 19.672 37.685 1.00 86.94 210 GLY A CA 1
ATOM 1535 C C . GLY A 1 210 ? -4.216 19.007 37.087 1.00 86.94 210 GLY A C 1
ATOM 1536 O O . GLY A 1 210 ? -4.300 18.795 35.878 1.00 86.94 210 GLY A O 1
ATOM 1537 N N . THR A 1 211 ? -5.193 18.697 37.933 1.00 90.62 211 THR A N 1
ATOM 1538 C CA . THR A 1 211 ? -6.473 18.107 37.514 1.00 90.62 211 THR A CA 1
ATOM 1539 C C . THR A 1 211 ? -7.515 19.175 37.151 1.00 90.62 211 THR A C 1
ATOM 1541 O O . THR A 1 211 ? -7.327 20.370 37.392 1.00 90.62 211 THR A O 1
ATOM 1544 N N . VAL A 1 212 ? -8.647 18.765 36.566 1.00 88.12 212 VAL A N 1
ATOM 1545 C CA . VAL A 1 212 ? -9.781 19.678 36.303 1.00 88.12 212 VAL A CA 1
ATOM 1546 C C . VAL A 1 212 ? -10.346 20.218 37.621 1.00 88.12 212 VAL A C 1
ATOM 1548 O O . VAL A 1 212 ? -10.725 21.386 37.710 1.00 88.12 212 VAL A O 1
ATOM 1551 N N . GLU A 1 213 ? -10.359 19.392 38.667 1.00 87.12 213 GLU A N 1
ATOM 1552 C CA . GLU A 1 213 ? -10.783 19.761 40.015 1.00 87.12 213 GLU A CA 1
ATOM 1553 C C . GLU A 1 213 ? -9.888 20.852 40.613 1.00 87.12 213 GLU A C 1
ATOM 1555 O O . GLU A 1 213 ? -10.388 21.784 41.239 1.00 87.12 213 GLU A O 1
ATOM 1560 N N . ASP A 1 214 ? -8.579 20.769 40.387 1.00 86.56 214 ASP A N 1
ATOM 1561 C CA . ASP A 1 214 ? -7.597 21.759 40.836 1.00 86.56 214 ASP A CA 1
ATOM 1562 C C . ASP A 1 214 ? -7.797 23.117 40.153 1.00 86.56 214 ASP A C 1
ATOM 1564 O O . ASP A 1 214 ? -7.780 24.160 40.812 1.00 86.56 214 ASP A O 1
ATOM 1568 N N . TYR A 1 215 ? -8.065 23.107 38.844 1.00 91.88 215 TYR A N 1
ATOM 1569 C CA . TYR A 1 215 ? -8.404 24.313 38.091 1.00 91.88 215 TYR A CA 1
ATOM 1570 C C . TYR A 1 215 ? -9.718 24.947 38.566 1.00 91.88 215 TYR A C 1
ATOM 1572 O O . TYR A 1 215 ? -9.788 26.164 38.758 1.00 91.88 215 TYR A O 1
ATOM 1580 N N . ASN A 1 216 ? -10.751 24.132 38.802 1.00 88.81 216 ASN A N 1
ATOM 1581 C CA . ASN A 1 216 ? -12.042 24.619 39.288 1.00 88.81 216 ASN A CA 1
ATOM 1582 C C . ASN A 1 216 ? -11.921 25.228 40.694 1.00 88.81 216 ASN A C 1
ATOM 1584 O O . ASN A 1 216 ? -12.424 26.328 40.915 1.00 88.81 216 ASN A O 1
ATOM 1588 N N . LYS A 1 217 ? -11.157 24.605 41.601 1.00 85.38 217 LYS A N 1
ATOM 1589 C CA . LYS A 1 217 ? -10.854 25.162 42.935 1.00 85.38 217 LYS A CA 1
ATOM 1590 C C . LYS A 1 217 ? -10.139 26.514 42.869 1.00 85.38 217 LYS A C 1
ATOM 1592 O O . LYS A 1 217 ? -10.401 27.396 43.685 1.00 85.38 217 LYS A O 1
ATOM 1597 N N . LEU A 1 218 ? -9.247 26.699 41.892 1.00 87.56 218 LEU A N 1
ATOM 1598 C CA . LEU A 1 218 ? -8.596 27.988 41.630 1.00 87.56 218 LEU A CA 1
ATOM 1599 C C . LEU A 1 218 ? -9.583 29.043 41.124 1.00 87.56 218 LEU A C 1
ATOM 1601 O O . LEU A 1 218 ? -9.541 30.190 41.570 1.00 87.56 218 LEU A O 1
ATOM 1605 N N . LYS A 1 219 ? -10.468 28.661 40.196 1.00 87.12 219 LYS A N 1
ATOM 1606 C CA . LYS A 1 219 ? -11.521 29.531 39.648 1.00 87.12 219 LYS A CA 1
ATOM 1607 C C . LYS A 1 219 ? -12.529 29.968 40.710 1.00 87.12 219 LYS A C 1
ATOM 1609 O O . LYS A 1 219 ? -12.998 31.102 40.651 1.00 87.12 219 LYS A O 1
ATOM 1614 N N . GLU A 1 220 ? -12.826 29.100 41.671 1.00 86.75 220 GLU A N 1
ATOM 1615 C CA . GLU A 1 220 ? -13.716 29.376 42.805 1.00 86.75 220 GLU A CA 1
ATOM 1616 C C . GLU A 1 220 ? -13.090 30.337 43.836 1.00 86.75 220 GLU A C 1
ATOM 1618 O O . GLU A 1 220 ? -13.798 30.897 44.665 1.00 86.75 220 GLU A O 1
ATOM 1623 N N . GLY A 1 221 ? -11.785 30.628 43.730 1.00 80.12 221 GLY A N 1
ATOM 1624 C CA . GLY A 1 221 ? -11.114 31.707 44.463 1.00 80.12 221 GLY A CA 1
ATOM 1625 C C . GLY A 1 221 ? -10.645 31.352 45.877 1.00 80.12 221 GLY A C 1
ATOM 1626 O O . GLY A 1 221 ? -9.868 32.122 46.458 1.00 80.12 221 GLY A O 1
ATOM 1627 N N . ASP A 1 222 ? -11.034 30.183 46.384 1.00 77.81 222 ASP A N 1
ATOM 1628 C CA . ASP A 1 222 ? -10.734 29.702 47.740 1.00 77.81 222 ASP A CA 1
ATOM 1629 C C . ASP A 1 222 ? -9.354 29.042 47.871 1.00 77.81 222 ASP A C 1
ATOM 1631 O O . ASP A 1 222 ? -8.883 28.779 48.977 1.00 77.81 222 ASP A O 1
ATOM 1635 N N . TRP A 1 223 ? -8.666 28.812 46.753 1.00 80.88 223 TRP A N 1
ATOM 1636 C CA . TRP A 1 223 ? -7.376 28.128 46.720 1.00 80.88 223 TRP A CA 1
ATOM 1637 C C . TRP A 1 223 ? -6.316 28.974 46.017 1.00 80.88 223 TRP A C 1
ATOM 1639 O O . TRP A 1 223 ? -6.597 29.716 45.073 1.00 80.88 223 TRP A O 1
ATOM 1649 N N . GLU A 1 224 ? -5.079 28.880 46.493 1.00 83.69 224 GLU A N 1
ATOM 1650 C CA . GLU A 1 224 ? -3.909 29.480 45.857 1.00 83.69 224 GLU A CA 1
ATOM 1651 C C . GLU A 1 224 ? -2.809 28.439 45.645 1.00 83.69 224 GLU A C 1
ATOM 1653 O O . GLU A 1 224 ? -2.658 27.486 46.412 1.00 83.69 224 GLU A O 1
ATOM 1658 N N . ILE A 1 225 ? -2.039 28.625 44.574 1.00 80.62 225 ILE A N 1
ATOM 1659 C CA . ILE A 1 225 ? -0.843 27.830 44.312 1.00 80.62 225 ILE A CA 1
ATOM 1660 C C . ILE A 1 225 ? 0.302 28.469 45.088 1.00 80.62 225 ILE A C 1
ATOM 1662 O O . ILE A 1 225 ? 0.702 29.593 44.782 1.00 80.62 225 ILE A O 1
ATOM 1666 N N . VAL A 1 226 ? 0.842 27.753 46.072 1.00 82.12 226 VAL A N 1
ATOM 1667 C CA . VAL A 1 226 ? 1.971 28.228 46.879 1.00 82.12 226 VAL A CA 1
ATOM 1668 C C . VAL A 1 226 ? 3.186 27.352 46.571 1.00 82.12 226 VAL A C 1
ATOM 1670 O O . VAL A 1 226 ? 3.057 26.124 46.545 1.00 82.12 226 VAL A O 1
ATOM 1673 N N . PRO A 1 227 ? 4.372 27.932 46.313 1.00 78.88 227 PRO A N 1
ATOM 1674 C CA . PRO A 1 227 ? 5.581 27.139 46.128 1.00 78.88 227 PRO A CA 1
ATOM 1675 C C . PRO A 1 227 ? 5.846 26.287 47.376 1.00 78.88 227 PRO A C 1
ATOM 1677 O O . PRO A 1 227 ? 5.895 26.806 48.493 1.00 78.88 227 PRO A O 1
ATOM 1680 N N . ASN A 1 228 ? 6.010 24.974 47.192 1.00 79.31 228 ASN A N 1
ATOM 1681 C CA . ASN A 1 228 ? 6.343 24.066 48.285 1.00 79.31 228 ASN A CA 1
ATOM 1682 C C . ASN A 1 228 ? 7.823 24.227 48.644 1.00 79.31 228 ASN A C 1
ATOM 1684 O O . ASN A 1 228 ? 8.705 23.646 48.014 1.00 79.31 228 ASN A O 1
ATOM 1688 N N . LEU A 1 229 ? 8.117 25.043 49.650 1.00 77.62 229 LEU A N 1
ATOM 1689 C CA . LEU A 1 229 ? 9.496 25.273 50.085 1.00 77.62 229 LEU A CA 1
ATOM 1690 C C . LEU A 1 229 ? 10.075 24.101 50.897 1.00 77.62 229 LEU A C 1
ATOM 1692 O O . LEU A 1 229 ? 11.279 24.079 51.134 1.00 77.62 229 LEU A O 1
ATOM 1696 N N . GLU A 1 230 ? 9.248 23.130 51.298 1.00 71.25 230 GLU A N 1
ATOM 1697 C CA . GLU A 1 230 ? 9.628 22.053 52.224 1.00 71.25 230 GLU A CA 1
ATOM 1698 C C . GLU A 1 230 ? 9.800 20.679 51.542 1.00 71.25 230 GLU A C 1
ATOM 1700 O O . GLU A 1 230 ? 10.321 19.747 52.153 1.00 71.25 230 GLU A O 1
ATOM 1705 N N . GLY A 1 231 ? 9.404 20.536 50.270 1.00 69.94 231 GLY A N 1
ATOM 1706 C CA . GLY A 1 231 ? 9.565 19.303 49.489 1.00 69.94 231 GLY A CA 1
ATOM 1707 C C . GLY A 1 231 ? 10.870 19.256 48.674 1.00 69.94 231 GLY A C 1
ATOM 1708 O O . GLY A 1 231 ? 11.312 20.293 48.181 1.00 69.94 231 GLY A O 1
ATOM 1709 N N . PRO A 1 232 ? 11.460 18.066 48.438 1.00 66.94 232 PRO A N 1
ATOM 1710 C CA . PRO A 1 232 ? 12.755 17.910 47.756 1.00 66.94 232 PRO A CA 1
ATOM 1711 C C . PRO A 1 232 ? 12.781 18.388 46.291 1.00 66.94 232 PRO A C 1
ATOM 1713 O O . PRO A 1 232 ? 13.863 18.549 45.737 1.00 66.94 232 PRO A O 1
ATOM 1716 N N . ASN A 1 233 ? 11.615 18.644 45.682 1.00 74.88 233 ASN A N 1
ATOM 1717 C CA . ASN A 1 233 ? 11.484 19.043 44.275 1.00 74.88 233 ASN A CA 1
ATOM 1718 C C . ASN A 1 233 ? 10.860 20.438 44.072 1.00 74.88 233 ASN A C 1
ATOM 1720 O O . ASN A 1 233 ? 10.629 20.830 42.933 1.00 74.88 233 ASN A O 1
ATOM 1724 N N . HIS A 1 234 ? 10.549 21.179 45.145 1.00 73.12 234 HIS A N 1
ATOM 1725 C CA . HIS A 1 234 ? 9.869 22.484 45.077 1.00 73.12 234 HIS A CA 1
ATOM 1726 C C . HIS A 1 234 ? 8.577 22.526 44.233 1.00 73.12 234 HIS A C 1
ATOM 1728 O O . HIS A 1 234 ? 8.196 23.578 43.719 1.00 73.12 234 HIS A O 1
ATOM 1734 N N . GLU A 1 235 ? 7.880 21.395 44.091 1.00 71.88 235 GLU A N 1
ATOM 1735 C CA . GLU A 1 235 ? 6.650 21.336 43.301 1.00 71.88 235 GLU A CA 1
ATOM 1736 C C . GLU A 1 235 ? 5.536 22.154 43.971 1.00 71.88 235 GLU A C 1
ATOM 1738 O O . GLU A 1 235 ? 5.272 21.954 45.157 1.00 71.88 235 GLU A O 1
ATOM 1743 N N . PRO A 1 236 ? 4.883 23.085 43.260 1.00 76.25 236 PRO A N 1
ATOM 1744 C CA . PRO A 1 236 ? 3.828 23.911 43.832 1.00 76.25 236 PRO A CA 1
ATOM 1745 C C . PRO A 1 236 ? 2.676 23.056 44.375 1.00 76.25 236 PRO A C 1
ATOM 1747 O O . PRO A 1 236 ? 2.215 22.133 43.707 1.00 76.25 236 PRO A O 1
ATOM 1750 N N . VAL A 1 237 ? 2.181 23.391 45.567 1.00 81.31 237 VAL A N 1
ATOM 1751 C CA . VAL A 1 237 ? 1.022 22.727 46.183 1.00 81.31 237 VAL A CA 1
ATOM 1752 C C . VAL A 1 237 ? -0.150 23.689 46.282 1.00 81.31 237 VAL A C 1
ATOM 1754 O O . VAL A 1 237 ? 0.013 24.880 46.559 1.00 81.31 237 VAL A O 1
ATOM 1757 N N . LEU A 1 238 ? -1.348 23.153 46.059 1.00 78.00 238 LEU A N 1
ATOM 1758 C CA . LEU A 1 238 ? -2.586 23.874 46.306 1.00 78.00 238 LEU A CA 1
ATOM 1759 C C . LEU A 1 238 ? -2.814 23.999 47.804 1.00 78.00 238 LEU A C 1
ATOM 1761 O O . LEU A 1 238 ? -2.882 23.000 48.524 1.00 78.00 238 LEU A O 1
ATOM 1765 N N . ARG A 1 239 ? -2.959 25.238 48.262 1.00 79.88 239 ARG A N 1
ATOM 1766 C CA . ARG A 1 239 ? -3.298 25.550 49.643 1.00 79.88 239 ARG A CA 1
ATOM 1767 C C . ARG A 1 239 ? -4.627 26.283 49.669 1.00 79.88 239 ARG A C 1
ATOM 1769 O O . ARG A 1 239 ? -4.828 27.249 48.935 1.00 79.88 239 ARG A O 1
ATOM 1776 N N . GLU A 1 240 ? -5.521 25.821 50.530 1.00 79.12 240 GLU A N 1
ATOM 1777 C CA . GLU A 1 240 ? -6.743 26.546 50.853 1.00 79.12 240 GLU A CA 1
ATOM 1778 C C . GLU A 1 240 ? -6.339 27.887 51.473 1.00 79.12 240 GLU A C 1
ATOM 1780 O O . GLU A 1 240 ? -5.511 27.928 52.397 1.00 79.12 240 GLU A O 1
ATOM 1785 N N . LYS A 1 241 ? -6.872 28.994 50.952 1.00 78.75 241 LYS A N 1
ATOM 1786 C CA . LYS A 1 241 ? -6.649 30.315 51.538 1.00 78.75 241 LYS A CA 1
ATOM 1787 C C . LYS A 1 241 ? -7.249 30.283 52.931 1.00 78.75 241 LYS A C 1
ATOM 1789 O O . LYS A 1 241 ? -8.465 30.319 53.096 1.00 78.75 241 LYS A O 1
ATOM 1794 N N . ALA A 1 242 ? -6.388 30.175 53.938 1.00 65.00 242 ALA A N 1
ATOM 1795 C CA . ALA A 1 242 ? -6.814 30.103 55.322 1.00 65.00 242 ALA A CA 1
ATOM 1796 C C . ALA A 1 242 ? -7.658 31.342 55.646 1.00 65.00 242 ALA A C 1
ATOM 1798 O O . ALA A 1 242 ? -7.129 32.443 55.814 1.00 65.00 242 ALA A O 1
ATOM 1799 N N . SER A 1 243 ? -8.975 31.149 55.743 1.00 54.00 243 SER A N 1
ATOM 1800 C CA . SER A 1 243 ? -9.877 32.103 56.373 1.00 54.00 243 SER A CA 1
ATOM 1801 C C . SER A 1 243 ? -9.352 32.310 57.785 1.00 54.00 243 SER A C 1
ATOM 1803 O O . SER A 1 243 ? -9.361 31.392 58.603 1.00 54.00 243 SER A O 1
ATOM 1805 N N . GLY A 1 244 ? -8.749 33.475 58.014 1.00 50.16 244 GLY A N 1
ATOM 1806 C CA . GLY A 1 244 ? -7.897 33.716 59.164 1.00 50.16 244 GLY A CA 1
ATOM 1807 C C . GLY A 1 244 ? -8.619 33.452 60.476 1.00 50.16 244 GLY A C 1
ATOM 1808 O O . GLY A 1 244 ? -9.370 34.300 60.938 1.00 50.16 244 GLY A O 1
ATOM 1809 N N . LEU A 1 245 ? -8.347 32.311 61.113 1.00 42.19 245 LEU A N 1
ATOM 1810 C CA . LEU A 1 245 ? -8.559 32.140 62.542 1.00 42.19 245 LEU A CA 1
ATOM 1811 C C . LEU A 1 245 ? -7.671 31.018 63.118 1.00 42.19 245 LEU A C 1
ATOM 1813 O O . LEU A 1 245 ? -7.961 29.834 63.022 1.00 42.19 245 LEU A O 1
ATOM 1817 N N . MET A 1 246 ? -6.643 31.478 63.834 1.00 38.25 246 MET A N 1
ATOM 1818 C CA . MET A 1 246 ? -6.015 30.884 65.021 1.00 38.25 246 MET A CA 1
ATOM 1819 C C . MET A 1 246 ? -4.906 29.810 64.945 1.00 38.25 246 MET A C 1
ATOM 1821 O O . MET A 1 246 ? -5.077 28.685 64.502 1.00 38.25 246 MET A O 1
ATOM 1825 N N . LYS A 1 247 ? -3.853 30.194 65.693 1.00 38.94 247 LYS A N 1
ATOM 1826 C CA . LYS A 1 247 ? -3.042 29.447 66.676 1.00 38.94 247 LYS A CA 1
ATOM 1827 C C . LYS A 1 247 ? -1.922 28.541 66.164 1.00 38.94 247 LYS A C 1
ATOM 1829 O O . LYS A 1 247 ? -2.047 27.336 66.007 1.00 38.94 247 LYS A O 1
ATOM 1834 N N . VAL A 1 248 ? -0.759 29.186 66.097 1.00 39.69 248 VAL A N 1
ATOM 1835 C CA . VAL A 1 248 ? 0.584 28.607 66.107 1.00 39.69 248 VAL A CA 1
ATOM 1836 C C . VAL A 1 248 ? 0.806 27.813 67.402 1.00 39.69 248 VAL A C 1
ATOM 1838 O O . VAL A 1 248 ? 0.814 28.381 68.494 1.00 39.69 248 VAL A O 1
ATOM 1841 N N . GLY A 1 249 ? 1.005 26.505 67.261 1.00 39.00 249 GLY A N 1
ATOM 1842 C CA . GLY A 1 249 ? 1.548 25.614 68.281 1.00 39.00 249 GLY A CA 1
ATOM 1843 C C . GLY A 1 249 ? 2.552 24.676 67.618 1.00 39.00 249 GLY A C 1
ATOM 1844 O O . GLY A 1 249 ? 2.171 23.760 66.899 1.00 39.00 249 GLY A O 1
ATOM 1845 N N . THR A 1 250 ? 3.835 24.962 67.812 1.00 42.12 250 THR A N 1
ATOM 1846 C CA . THR A 1 250 ? 4.987 24.263 67.231 1.00 42.12 250 THR A CA 1
ATOM 1847 C C . THR A 1 250 ? 5.115 22.837 67.781 1.00 42.12 250 THR A C 1
ATOM 1849 O O . THR A 1 250 ? 5.171 22.657 68.997 1.00 42.12 250 THR A O 1
ATOM 1852 N N . LEU A 1 251 ? 5.232 21.831 66.907 1.00 34.56 251 LEU A N 1
ATOM 1853 C CA . LEU A 1 251 ? 5.655 20.466 67.255 1.00 34.56 251 LEU A CA 1
ATOM 1854 C C . LEU A 1 251 ? 6.970 20.129 66.528 1.00 34.56 251 LEU A C 1
ATOM 1856 O O . LEU A 1 251 ? 7.097 20.462 65.349 1.00 34.56 251 LEU A O 1
ATOM 1860 N N . PRO A 1 252 ? 7.950 19.486 67.193 1.00 46.97 252 PRO A N 1
ATOM 1861 C CA . PRO A 1 252 ? 9.216 19.123 66.571 1.00 46.97 252 PRO A CA 1
ATOM 1862 C C . PRO A 1 252 ? 9.121 17.797 65.806 1.00 46.97 252 PRO A C 1
ATOM 1864 O O . PRO A 1 252 ? 8.467 16.843 66.229 1.00 46.97 252 PRO A O 1
ATOM 1867 N N . ALA A 1 253 ? 9.823 17.758 64.676 1.00 45.62 253 ALA A N 1
ATOM 1868 C CA . ALA A 1 253 ? 9.949 16.617 63.787 1.00 45.62 253 ALA A CA 1
ATOM 1869 C C . ALA A 1 253 ? 10.900 15.543 64.344 1.00 45.62 253 ALA A C 1
ATOM 1871 O O . ALA A 1 253 ? 11.957 15.859 64.887 1.00 45.62 253 ALA A O 1
ATOM 1872 N N . GLY A 1 254 ? 10.557 14.274 64.101 1.00 50.22 254 GLY A N 1
ATOM 1873 C CA . GLY A 1 254 ? 11.544 13.195 64.025 1.00 50.22 254 GLY A CA 1
ATOM 1874 C C . GLY A 1 254 ? 11.375 12.043 65.010 1.00 50.22 254 GLY A C 1
ATOM 1875 O O . GLY A 1 254 ? 12.227 11.867 65.865 1.00 50.22 254 GLY A O 1
ATOM 1876 N N . VAL A 1 255 ? 10.361 11.191 64.814 1.00 37.59 255 VAL A N 1
ATOM 1877 C CA . VAL A 1 255 ? 10.472 9.735 65.038 1.00 37.59 255 VAL A CA 1
ATOM 1878 C C . VAL A 1 255 ? 9.524 9.043 64.057 1.00 37.59 255 VAL A C 1
ATOM 1880 O O . VAL A 1 255 ? 8.306 9.124 64.198 1.00 37.59 255 VAL A O 1
ATOM 1883 N N . ALA A 1 256 ? 10.074 8.339 63.066 1.00 46.78 256 ALA A N 1
ATOM 1884 C CA . ALA A 1 256 ? 9.332 7.347 62.297 1.00 46.78 256 ALA A CA 1
ATOM 1885 C C . ALA A 1 256 ? 9.048 6.147 63.214 1.00 46.78 256 ALA A C 1
ATOM 1887 O O . ALA A 1 256 ? 9.784 5.160 63.239 1.00 46.78 256 ALA A O 1
ATOM 1888 N N . ALA A 1 257 ? 8.005 6.266 64.034 1.00 40.19 257 ALA A N 1
ATOM 1889 C CA . ALA A 1 257 ? 7.455 5.135 64.749 1.00 40.19 257 ALA A CA 1
ATOM 1890 C C . ALA A 1 257 ? 6.808 4.227 63.704 1.00 40.19 257 ALA A C 1
ATOM 1892 O O . ALA A 1 257 ? 5.878 4.634 63.008 1.00 40.19 257 ALA A O 1
ATOM 1893 N N . LYS A 1 258 ? 7.296 2.987 63.593 1.00 44.16 258 LYS A N 1
ATOM 1894 C CA . LYS A 1 258 ? 6.477 1.896 63.069 1.00 44.16 258 LYS A CA 1
ATOM 1895 C C . LYS A 1 258 ? 5.169 1.966 63.855 1.00 44.16 258 LYS A C 1
ATOM 1897 O O . LYS A 1 258 ? 5.191 1.723 65.060 1.00 44.16 258 LYS A O 1
ATOM 1902 N N . GLN A 1 259 ? 4.081 2.395 63.216 1.00 39.81 259 GLN A N 1
ATOM 1903 C CA . GLN A 1 259 ? 2.753 2.265 63.792 1.00 39.81 259 GLN A CA 1
ATOM 1904 C C . GLN A 1 259 ? 2.528 0.767 63.938 1.00 39.81 259 GLN A C 1
ATOM 1906 O O . GLN A 1 259 ? 2.170 0.073 62.991 1.00 39.81 259 GLN A O 1
ATOM 1911 N N . ASP A 1 260 ? 2.832 0.266 65.128 1.00 49.12 260 ASP A N 1
ATOM 1912 C CA . ASP A 1 260 ? 2.244 -0.951 65.636 1.00 49.12 260 ASP A CA 1
ATOM 1913 C C . ASP A 1 260 ? 0.741 -0.713 65.482 1.00 49.12 260 ASP A C 1
ATOM 1915 O O . ASP A 1 260 ? 0.196 0.194 66.125 1.00 49.12 260 ASP A O 1
ATOM 1919 N N . VAL A 1 261 ? 0.113 -1.396 64.517 1.00 47.31 261 VAL A N 1
ATOM 1920 C CA . VAL A 1 261 ? -1.334 -1.345 64.279 1.00 47.31 261 VAL A CA 1
ATOM 1921 C C . VAL A 1 261 ? -1.944 -1.957 65.524 1.00 47.31 261 VAL A C 1
ATOM 1923 O O . VAL A 1 261 ? -2.185 -3.157 65.626 1.00 47.31 261 VAL A O 1
ATOM 1926 N N . THR A 1 262 ? -2.036 -1.119 66.547 1.00 60.81 262 THR A N 1
ATOM 1927 C CA . THR A 1 262 ? -2.453 -1.504 67.872 1.00 60.81 262 THR A CA 1
ATOM 1928 C C . THR A 1 262 ? -3.910 -1.835 67.684 1.00 60.81 262 THR A C 1
ATOM 1930 O O . THR A 1 262 ? -4.686 -0.949 67.329 1.00 60.81 262 THR A O 1
ATOM 1933 N N . ASP A 1 263 ? -4.235 -3.119 67.831 1.00 81.56 263 ASP A N 1
ATOM 1934 C CA . ASP A 1 263 ? -5.599 -3.627 67.813 1.00 81.56 263 ASP A CA 1
ATOM 1935 C C . ASP A 1 263 ? -6.504 -2.589 68.499 1.00 81.56 263 ASP A C 1
ATOM 1937 O O . ASP A 1 263 ? -6.287 -2.277 69.679 1.00 81.56 263 ASP A O 1
ATOM 1941 N N . PRO A 1 264 ? -7.438 -1.965 67.762 1.00 82.50 264 PRO A N 1
ATOM 1942 C CA . PRO A 1 264 ? -8.164 -0.809 68.261 1.00 82.50 264 PRO A CA 1
ATOM 1943 C C . PRO A 1 264 ? -9.022 -1.173 69.481 1.00 82.50 264 PRO A C 1
ATOM 1945 O O . PRO A 1 264 ? -9.311 -0.293 70.298 1.00 82.50 264 PRO A O 1
ATOM 1948 N N . PHE A 1 265 ? -9.319 -2.465 69.689 1.00 87.19 265 PHE A N 1
ATOM 1949 C CA . PHE A 1 265 ? -9.871 -2.948 70.949 1.00 87.19 265 PHE A CA 1
ATOM 1950 C C . PHE A 1 265 ? -8.879 -2.818 72.110 1.00 87.19 265 PHE A C 1
ATOM 1952 O O . PHE A 1 265 ? -9.237 -2.279 73.154 1.00 87.19 265 PHE A O 1
ATOM 1959 N N . LYS A 1 266 ? -7.616 -3.226 71.935 1.00 87.06 266 LYS A N 1
ATOM 1960 C CA . LYS A 1 266 ? -6.574 -3.077 72.969 1.00 87.06 266 LYS A CA 1
ATOM 1961 C C . LYS A 1 266 ? -6.311 -1.614 73.316 1.00 87.06 266 LYS A C 1
ATOM 1963 O O . LYS A 1 266 ? -6.079 -1.293 74.482 1.00 87.06 266 LYS A O 1
ATOM 1968 N N . LEU A 1 267 ? -6.369 -0.721 72.325 1.00 88.00 267 LEU A N 1
ATOM 1969 C CA . LEU A 1 267 ? -6.213 0.716 72.555 1.00 88.00 267 LEU A CA 1
ATOM 1970 C C . LEU A 1 267 ? -7.379 1.281 73.381 1.00 88.00 267 LEU A C 1
ATOM 1972 O O . LEU A 1 267 ? -7.159 2.026 74.334 1.00 88.00 267 LEU A O 1
ATOM 1976 N N . TRP A 1 268 ? -8.613 0.881 73.071 1.00 91.00 268 TRP A N 1
ATOM 1977 C CA . TRP A 1 268 ? -9.787 1.276 73.847 1.00 91.00 268 TRP A CA 1
ATOM 1978 C C . TRP A 1 268 ? -9.794 0.672 75.258 1.00 91.00 268 TRP A C 1
ATOM 1980 O O . TRP A 1 268 ? -10.091 1.379 76.223 1.00 91.00 268 TRP A O 1
ATOM 1990 N N . GLN A 1 269 ? -9.390 -0.595 75.394 1.00 93.00 269 GLN A N 1
ATOM 1991 C CA . GLN A 1 269 ? -9.303 -1.313 76.667 1.00 93.00 269 GLN A CA 1
ATOM 1992 C C . GLN A 1 269 ? -8.273 -0.678 77.610 1.00 93.00 269 GLN A C 1
ATOM 1994 O O . GLN A 1 269 ? -8.467 -0.667 78.822 1.00 93.00 269 GLN A O 1
ATOM 1999 N N . LYS A 1 270 ? -7.216 -0.053 77.075 1.00 91.25 270 LYS A N 1
ATOM 2000 C CA . LYS A 1 270 ? -6.254 0.727 77.872 1.00 91.25 270 LYS A CA 1
ATOM 2001 C C . LYS A 1 270 ? -6.915 1.886 78.632 1.00 91.25 270 LYS A C 1
ATOM 2003 O O . LYS A 1 270 ? -6.477 2.218 79.730 1.00 91.25 270 LYS A O 1
ATOM 2008 N N . HIS A 1 271 ? -7.958 2.486 78.060 1.00 88.88 271 HIS A N 1
ATOM 2009 C CA . HIS A 1 271 ? -8.732 3.563 78.686 1.00 88.88 271 HIS A CA 1
ATOM 2010 C C . HIS A 1 271 ? -9.985 3.056 79.420 1.00 88.88 271 HIS A C 1
ATOM 2012 O O . HIS A 1 271 ? -10.537 3.779 80.244 1.00 88.88 271 HIS A O 1
ATOM 2018 N N . HIS A 1 272 ? -10.394 1.809 79.170 1.00 91.00 272 HIS A N 1
ATOM 2019 C CA . HIS A 1 272 ? -11.550 1.146 79.777 1.00 91.00 272 HIS A CA 1
ATOM 2020 C C . HIS A 1 272 ? -11.137 -0.249 80.277 1.00 91.00 272 HIS A C 1
ATOM 2022 O O . HIS A 1 272 ? -11.533 -1.257 79.692 1.00 91.00 272 HIS A O 1
ATOM 2028 N N . PRO A 1 273 ? -10.315 -0.340 81.342 1.00 91.25 273 PRO A N 1
ATOM 2029 C CA . PRO A 1 273 ? -9.648 -1.586 81.737 1.00 91.25 273 PRO A CA 1
ATOM 2030 C C . PRO A 1 273 ? -10.607 -2.698 82.181 1.00 91.25 273 PRO A C 1
ATOM 2032 O O . PRO A 1 273 ? -10.243 -3.869 82.148 1.00 91.25 273 PRO A O 1
ATOM 2035 N N . THR A 1 274 ? -11.836 -2.350 82.568 1.00 93.31 274 THR A N 1
ATOM 2036 C CA . THR A 1 274 ? -12.908 -3.304 82.898 1.00 93.31 274 THR A CA 1
ATOM 2037 C C . THR A 1 274 ? -13.906 -3.513 81.756 1.00 93.31 274 THR A C 1
ATOM 2039 O O . THR A 1 274 ? -14.859 -4.267 81.923 1.00 93.31 274 THR A O 1
ATOM 2042 N N . GLY A 1 275 ? -13.732 -2.823 80.626 1.00 89.69 275 GLY A N 1
ATOM 2043 C CA . GLY A 1 275 ? -14.628 -2.893 79.477 1.00 89.69 275 GLY A CA 1
ATOM 2044 C C . GLY A 1 275 ? -14.427 -4.178 78.677 1.00 89.69 275 GLY A C 1
ATOM 2045 O O . GLY A 1 275 ? -13.298 -4.597 78.409 1.00 89.69 275 GLY A O 1
ATOM 2046 N N . THR A 1 276 ? -15.531 -4.807 78.288 1.00 93.12 276 THR A N 1
ATOM 2047 C CA . THR A 1 276 ? -15.531 -6.010 77.446 1.00 93.12 276 THR A CA 1
ATOM 2048 C C . THR A 1 276 ? -15.476 -5.657 75.954 1.00 93.12 276 THR A C 1
ATOM 2050 O O . THR A 1 276 ? -15.635 -4.500 75.565 1.00 93.12 276 THR A O 1
ATOM 2053 N N . PHE A 1 277 ? -15.265 -6.653 75.085 1.00 82.50 277 PHE A N 1
ATOM 2054 C CA . PHE A 1 277 ? -15.337 -6.446 73.631 1.00 82.50 277 PHE A CA 1
ATOM 2055 C C . PHE A 1 277 ? -16.735 -6.000 73.173 1.00 82.50 277 PHE A C 1
ATOM 2057 O O . PHE A 1 277 ? -16.851 -5.197 72.251 1.00 82.50 277 PHE A O 1
ATOM 2064 N N . ASP A 1 278 ? -17.791 -6.430 73.865 1.00 80.88 278 ASP A N 1
ATOM 2065 C CA . ASP A 1 278 ? -19.156 -5.960 73.606 1.00 80.88 278 ASP A CA 1
ATOM 2066 C C . ASP A 1 278 ? -19.331 -4.482 73.976 1.00 80.88 278 ASP A C 1
ATOM 2068 O O . ASP A 1 278 ? -20.000 -3.735 73.260 1.00 80.88 278 ASP A O 1
ATOM 2072 N N . ASP A 1 279 ? -18.694 -4.024 75.056 1.00 85.31 279 ASP A N 1
ATOM 2073 C CA . ASP A 1 279 ? -18.695 -2.609 75.440 1.00 85.31 279 ASP A CA 1
ATOM 2074 C C . ASP A 1 279 ? -17.899 -1.762 74.441 1.00 85.31 279 ASP A C 1
ATOM 2076 O O . ASP A 1 279 ? -18.322 -0.659 74.098 1.00 85.31 279 ASP A O 1
ATOM 2080 N N . TYR A 1 280 ? -16.799 -2.300 73.907 1.00 85.81 280 TYR A N 1
ATOM 2081 C CA . TYR A 1 280 ? -16.043 -1.689 72.814 1.00 85.81 280 TYR A CA 1
ATOM 2082 C C . TYR A 1 280 ? -16.874 -1.564 71.535 1.00 85.81 280 TYR A C 1
ATOM 2084 O O . TYR A 1 280 ? -16.888 -0.501 70.908 1.00 85.81 280 TYR A O 1
ATOM 2092 N N . GLN A 1 281 ? -17.590 -2.624 71.155 1.00 80.12 281 GLN A N 1
ATOM 2093 C CA . GLN A 1 281 ? -18.483 -2.603 69.999 1.00 80.12 281 GLN A CA 1
ATOM 2094 C C . GLN A 1 281 ? -19.633 -1.611 70.191 1.00 80.12 281 GLN A C 1
ATOM 2096 O O . GLN A 1 281 ? -19.952 -0.857 69.270 1.00 80.12 281 GLN A O 1
ATOM 2101 N N . LYS A 1 282 ? -20.221 -1.546 71.390 1.00 79.69 282 LYS A N 1
ATOM 2102 C CA . LYS A 1 282 ? -21.242 -0.543 71.728 1.00 79.69 282 LYS A CA 1
ATOM 2103 C C . LYS A 1 282 ? -20.684 0.881 71.693 1.00 79.69 282 LYS A C 1
ATOM 2105 O O . LYS A 1 282 ? -21.334 1.762 71.137 1.00 79.69 282 LYS A O 1
ATOM 2110 N N . ALA A 1 283 ? -19.485 1.102 72.233 1.00 79.50 283 ALA A N 1
ATOM 2111 C CA . ALA A 1 283 ? -18.844 2.416 72.298 1.00 79.50 283 ALA A CA 1
ATOM 2112 C C . ALA A 1 283 ? -18.411 2.943 70.921 1.00 79.50 283 ALA A C 1
ATOM 2114 O O . ALA A 1 283 ? -18.496 4.142 70.678 1.00 79.50 283 ALA A O 1
ATOM 2115 N N . ASN A 1 284 ? -17.998 2.060 70.008 1.00 76.12 284 ASN A N 1
ATOM 2116 C CA . ASN A 1 284 ? -17.604 2.437 68.645 1.00 76.12 284 ASN A CA 1
ATOM 2117 C C . ASN A 1 284 ? -18.742 2.325 67.627 1.00 76.12 284 ASN A C 1
ATOM 2119 O O . ASN A 1 284 ? -18.503 2.381 66.424 1.00 76.12 284 ASN A O 1
ATOM 2123 N N . GLY A 1 285 ? -19.983 2.157 68.089 1.00 64.75 285 GLY A N 1
ATOM 2124 C CA . GLY A 1 285 ? -21.142 2.113 67.204 1.00 64.75 285 GLY A CA 1
ATOM 2125 C C . GLY A 1 285 ? -21.169 0.905 66.265 1.00 64.75 285 GLY A C 1
ATOM 2126 O O . GLY A 1 285 ? -21.918 0.929 65.297 1.00 64.75 285 GLY A O 1
ATOM 2127 N N . ALA A 1 286 ? -20.433 -0.175 66.556 1.00 61.56 286 ALA A N 1
ATOM 2128 C CA . ALA A 1 286 ? -20.411 -1.396 65.743 1.00 61.56 286 ALA A CA 1
ATOM 2129 C C . ALA A 1 286 ? -21.777 -2.123 65.683 1.00 61.56 286 ALA A C 1
ATOM 2131 O O . ALA A 1 286 ? -21.956 -3.045 64.892 1.00 61.56 286 ALA A O 1
ATOM 2132 N N . GLY A 1 287 ? -22.759 -1.684 66.482 1.00 60.59 287 GLY A N 1
ATOM 2133 C CA . GLY A 1 287 ? -24.161 -2.102 66.390 1.00 60.59 287 GLY A CA 1
ATOM 2134 C C . GLY A 1 287 ? -25.054 -1.220 65.506 1.00 60.59 287 GLY A C 1
ATOM 2135 O O . GLY A 1 287 ? -26.163 -1.636 65.185 1.00 60.59 287 GLY A O 1
ATOM 2136 N N . LYS A 1 288 ? -24.607 -0.026 65.094 1.00 63.66 288 LYS A N 1
ATOM 2137 C CA . LYS A 1 288 ? -25.348 0.832 64.160 1.00 63.66 288 LYS A CA 1
ATOM 2138 C C . LYS A 1 288 ? -24.892 0.513 62.748 1.00 63.66 288 LYS A C 1
ATOM 2140 O O . LYS A 1 288 ? -23.938 1.093 62.235 1.00 63.66 288 LYS A O 1
ATOM 2145 N N . ARG A 1 289 ? -25.558 -0.455 62.124 1.00 75.12 289 ARG A N 1
ATOM 2146 C CA . ARG A 1 289 ? -25.396 -0.673 60.687 1.00 75.12 289 ARG A CA 1
ATOM 2147 C C . ARG A 1 289 ? -25.946 0.559 59.985 1.00 75.12 289 ARG A C 1
ATOM 2149 O O . ARG A 1 289 ? -27.106 0.895 60.185 1.00 75.12 289 ARG A O 1
ATOM 2156 N N . SER A 1 290 ? -25.125 1.236 59.188 1.00 86.00 290 SER A N 1
ATOM 2157 C CA . SER A 1 290 ? -25.639 2.253 58.274 1.00 86.00 290 SER A CA 1
ATOM 2158 C C . SER A 1 290 ? -26.698 1.619 57.376 1.00 86.00 290 SER A C 1
ATOM 2160 O O . SER A 1 290 ? -26.594 0.439 57.017 1.00 86.00 290 SER A O 1
ATOM 2162 N N . ALA A 1 291 ? -27.718 2.397 57.024 1.00 92.88 291 ALA A N 1
ATOM 2163 C CA . ALA A 1 291 ? -28.739 1.916 56.114 1.00 92.88 291 ALA A CA 1
ATOM 2164 C C . ALA A 1 291 ? -28.104 1.447 54.798 1.00 92.88 291 ALA A C 1
ATOM 2166 O O . ALA A 1 291 ? -27.217 2.110 54.255 1.00 92.88 291 ALA A O 1
ATOM 2167 N N . HIS A 1 292 ? -28.540 0.295 54.301 1.00 93.38 292 HIS A N 1
ATOM 2168 C CA . HIS A 1 292 ? -28.010 -0.298 53.076 1.00 93.38 292 HIS A CA 1
ATOM 2169 C C . HIS A 1 292 ? -29.138 -0.726 52.148 1.00 93.38 292 HIS A C 1
ATOM 2171 O O . HIS A 1 292 ? -30.247 -1.033 52.582 1.00 93.38 292 HIS A O 1
ATOM 2177 N N . ILE A 1 293 ? -28.834 -0.734 50.853 1.00 95.75 293 ILE A N 1
ATOM 2178 C CA . ILE A 1 293 ? -29.760 -1.134 49.796 1.00 95.75 293 ILE A CA 1
ATOM 2179 C C . ILE A 1 293 ? -29.477 -2.581 49.427 1.00 95.75 293 ILE A C 1
ATOM 2181 O O . ILE A 1 293 ? -28.333 -2.939 49.144 1.00 95.75 293 ILE A O 1
ATOM 2185 N N . ASN A 1 294 ? -30.525 -3.393 49.408 1.00 95.75 294 ASN A N 1
ATOM 2186 C CA . ASN A 1 294 ? -30.483 -4.743 48.874 1.00 95.75 294 ASN A CA 1
ATOM 2187 C C . ASN A 1 294 ? -30.839 -4.701 47.386 1.00 95.75 294 ASN A C 1
ATOM 2189 O O . ASN A 1 294 ? -31.777 -4.008 46.980 1.00 95.75 294 ASN A O 1
ATOM 2193 N N . TYR A 1 295 ? -30.102 -5.465 46.586 1.00 95.75 295 TYR A N 1
ATOM 2194 C CA . TYR A 1 295 ? -30.266 -5.529 45.138 1.00 95.75 295 TYR A CA 1
ATOM 2195 C C . TYR A 1 295 ? -30.721 -6.926 44.712 1.00 95.75 295 TYR A C 1
ATOM 2197 O O . TYR A 1 295 ? -30.208 -7.918 45.227 1.00 95.75 295 TYR A O 1
ATOM 2205 N N . ASP A 1 296 ? -31.612 -6.995 43.726 1.00 95.69 296 ASP A N 1
ATOM 2206 C CA . ASP A 1 296 ? -31.962 -8.216 42.995 1.00 95.69 296 ASP A CA 1
ATOM 2207 C C . ASP A 1 296 ? -31.691 -7.991 41.504 1.00 95.69 296 ASP A C 1
ATOM 2209 O O . ASP A 1 296 ? -32.134 -7.001 40.923 1.00 95.69 296 ASP A O 1
ATOM 2213 N N . GLY A 1 297 ? -30.856 -8.831 40.891 1.00 90.75 297 GLY A N 1
ATOM 2214 C CA . GLY A 1 297 ? -30.409 -8.620 39.507 1.00 90.75 297 GLY A CA 1
ATOM 2215 C C . GLY A 1 297 ? -29.707 -7.272 39.256 1.00 90.75 297 GLY A C 1
ATOM 2216 O O . GLY A 1 297 ? -29.651 -6.806 38.122 1.00 90.75 297 GLY A O 1
ATOM 2217 N N . GLY A 1 298 ? -29.182 -6.621 40.303 1.00 89.19 298 GLY A N 1
ATOM 2218 C CA . GLY A 1 298 ? -28.597 -5.277 40.233 1.00 89.19 298 GLY A CA 1
ATOM 2219 C C . GLY A 1 298 ? -29.608 -4.130 40.328 1.00 89.19 298 GLY A C 1
ATOM 2220 O O . GLY A 1 298 ? -29.182 -2.977 40.332 1.00 89.19 298 GLY A O 1
ATOM 2221 N N . ILE A 1 299 ? -30.904 -4.427 40.439 1.00 93.44 299 ILE A N 1
ATOM 2222 C CA . ILE A 1 299 ? -31.983 -3.460 40.658 1.00 93.44 299 ILE A CA 1
ATOM 2223 C C . ILE A 1 299 ? -32.184 -3.310 42.174 1.00 93.44 299 ILE A C 1
ATOM 2225 O O . ILE A 1 299 ? -32.277 -4.325 42.868 1.00 93.44 299 ILE A O 1
ATOM 2229 N N . PRO A 1 300 ? -32.227 -2.088 42.728 1.00 93.25 300 PRO A N 1
ATOM 2230 C CA . PRO A 1 300 ? -32.512 -1.898 44.147 1.00 93.25 300 PRO A CA 1
ATOM 2231 C C . PRO A 1 300 ? -33.952 -2.343 44.457 1.00 93.25 300 PRO A C 1
ATOM 2233 O O . PRO A 1 300 ? -34.885 -1.883 43.807 1.00 93.25 300 PRO A O 1
ATOM 2236 N N . VAL A 1 301 ? -34.133 -3.239 45.434 1.00 96.88 301 VAL A N 1
ATOM 2237 C CA . VAL A 1 301 ? -35.450 -3.822 45.785 1.00 96.88 301 VAL A CA 1
ATOM 2238 C C . VAL A 1 301 ? -35.912 -3.485 47.198 1.00 96.88 301 VAL A C 1
ATOM 2240 O O . VAL A 1 301 ? -37.106 -3.341 47.439 1.00 96.88 301 VAL A O 1
ATOM 2243 N N . SER A 1 302 ? -34.991 -3.322 48.148 1.00 96.50 302 SER A N 1
ATOM 2244 C CA . SER A 1 302 ? -35.337 -2.903 49.511 1.00 96.50 302 SER A CA 1
ATOM 2245 C C . SER A 1 302 ? -34.219 -2.105 50.169 1.00 96.50 302 SER A C 1
ATOM 2247 O O . SER A 1 302 ? -33.056 -2.195 49.770 1.00 96.50 302 SER A O 1
ATOM 2249 N N . VAL A 1 303 ? -34.573 -1.327 51.191 1.00 96.69 303 VAL A N 1
ATOM 2250 C CA . VAL A 1 303 ? -33.628 -0.646 52.080 1.00 96.69 303 VAL A CA 1
ATOM 2251 C C . VAL A 1 303 ? -33.764 -1.227 53.476 1.00 96.69 303 VAL A C 1
ATOM 2253 O O . VAL A 1 303 ? -34.859 -1.238 54.036 1.00 96.69 303 VAL A O 1
ATOM 2256 N N . THR A 1 304 ? -32.650 -1.669 54.050 1.00 96.00 304 THR A N 1
ATOM 2257 C CA . THR A 1 304 ? -32.577 -2.031 55.466 1.00 96.00 304 THR A CA 1
ATOM 2258 C C . THR A 1 304 ? -32.109 -0.806 56.250 1.00 96.00 304 THR A C 1
ATOM 2260 O O . THR A 1 304 ? -30.990 -0.333 56.032 1.00 96.00 304 THR A O 1
ATOM 2263 N N . GLY A 1 305 ? -32.959 -0.277 57.130 1.00 94.00 305 GLY A N 1
ATOM 2264 C CA . GLY A 1 305 ? -32.656 0.839 58.025 1.00 94.00 305 GLY A CA 1
ATOM 2265 C C . GLY A 1 305 ? -31.674 0.474 59.144 1.00 94.00 305 GLY A C 1
ATOM 2266 O O . GLY A 1 305 ? -31.284 -0.682 59.314 1.00 94.00 305 GLY A O 1
ATOM 2267 N N . GLU A 1 306 ? -31.270 1.471 59.936 1.00 91.88 306 GLU A N 1
ATOM 2268 C CA . GLU A 1 306 ? -30.306 1.280 61.039 1.00 91.88 306 GLU A CA 1
ATOM 2269 C C . GLU A 1 306 ? -30.868 0.436 62.195 1.00 91.88 306 GLU A C 1
ATOM 2271 O O . GLU A 1 306 ? -30.122 -0.159 62.970 1.00 91.88 306 GLU A O 1
ATOM 2276 N N . ASP A 1 307 ? -32.193 0.373 62.300 1.00 91.62 307 ASP A N 1
ATOM 2277 C CA . ASP A 1 307 ? -32.971 -0.395 63.271 1.00 91.62 307 ASP A CA 1
ATOM 2278 C C . ASP A 1 307 ? -33.353 -1.800 62.761 1.00 91.62 307 ASP A C 1
ATOM 2280 O O . ASP A 1 307 ? -34.195 -2.463 63.365 1.00 91.62 307 ASP A O 1
ATOM 2284 N N . ASN A 1 308 ? -32.742 -2.262 61.660 1.00 90.19 308 ASN A N 1
ATOM 2285 C CA . ASN A 1 308 ? -33.099 -3.488 60.931 1.00 90.19 308 ASN A CA 1
ATOM 2286 C C . ASN A 1 308 ? -34.536 -3.510 60.369 1.00 90.19 308 ASN A C 1
ATOM 2288 O O . ASN A 1 308 ? -35.009 -4.572 59.956 1.00 90.19 308 ASN A O 1
ATOM 2292 N N . SER A 1 309 ? -35.237 -2.375 60.308 1.00 94.25 309 SER A N 1
ATOM 2293 C CA . SER A 1 309 ? -36.477 -2.298 59.532 1.00 94.25 309 SER A CA 1
ATOM 2294 C C . SER A 1 309 ? -36.165 -2.452 58.042 1.00 94.25 309 SER A C 1
ATOM 2296 O O . SER A 1 309 ? -35.158 -1.944 57.550 1.00 94.25 309 SER A O 1
ATOM 2298 N N . VAL A 1 310 ? -37.000 -3.195 57.318 1.00 96.06 310 VAL A N 1
ATOM 2299 C CA . VAL A 1 310 ? -36.845 -3.410 55.876 1.00 96.06 310 VAL A CA 1
ATOM 2300 C C . VAL A 1 310 ? -38.011 -2.733 55.180 1.00 96.06 310 VAL A C 1
ATOM 2302 O O . VAL A 1 310 ? -39.164 -3.072 55.441 1.00 96.06 310 VAL A O 1
ATOM 2305 N N . PHE A 1 311 ? -37.704 -1.790 54.297 1.00 97.25 311 PHE A N 1
ATOM 2306 C CA . PHE A 1 311 ? -38.687 -1.091 53.479 1.00 97.25 311 PHE A CA 1
ATOM 2307 C C . PHE A 1 311 ? -38.532 -1.496 52.017 1.00 97.25 311 PHE A C 1
ATOM 2309 O O . PHE A 1 311 ? -37.409 -1.601 51.516 1.00 97.25 311 PHE A O 1
ATOM 2316 N N . ASP A 1 312 ? -39.652 -1.687 51.325 1.00 97.06 312 ASP A N 1
ATOM 2317 C CA . ASP A 1 312 ? -39.657 -1.757 49.864 1.00 97.06 312 ASP A CA 1
ATOM 2318 C C . ASP A 1 312 ? -39.251 -0.386 49.302 1.00 97.06 312 ASP A C 1
ATOM 2320 O O . ASP A 1 312 ? -39.656 0.656 49.825 1.00 97.06 312 ASP A O 1
ATOM 2324 N N . VAL A 1 313 ? -38.446 -0.363 48.239 1.00 96.12 313 VAL A N 1
ATOM 2325 C CA . VAL A 1 313 ? -38.025 0.896 47.595 1.00 96.12 313 VAL A CA 1
ATOM 2326 C C . VAL A 1 313 ? -39.200 1.707 47.033 1.00 96.12 313 VAL A C 1
ATOM 2328 O O . VAL A 1 313 ? -39.065 2.918 46.856 1.00 96.12 313 VAL A O 1
ATOM 2331 N N . ASN A 1 314 ? -40.343 1.061 46.777 1.00 95.12 314 ASN A N 1
ATOM 2332 C CA . ASN A 1 314 ? -41.576 1.682 46.292 1.00 95.12 314 ASN A CA 1
ATOM 2333 C C . ASN A 1 314 ? -42.601 1.961 47.405 1.00 95.12 314 ASN A C 1
ATOM 2335 O O . ASN A 1 314 ? -43.723 2.369 47.096 1.00 95.12 314 ASN A O 1
ATOM 2339 N N . ASP A 1 315 ? -42.263 1.735 48.680 1.00 95.50 315 ASP A N 1
ATOM 2340 C CA . ASP A 1 315 ? -43.180 2.020 49.785 1.00 95.50 315 ASP A CA 1
ATOM 2341 C C . ASP A 1 315 ? -43.469 3.536 49.850 1.00 95.50 315 ASP A C 1
ATOM 2343 O O . ASP A 1 315 ? -42.541 4.335 50.028 1.00 95.50 315 ASP A O 1
ATOM 2347 N N . PRO A 1 316 ? -44.737 3.984 49.728 1.00 95.75 316 PRO A N 1
ATOM 2348 C CA . PRO A 1 316 ? -45.080 5.402 49.843 1.00 95.75 316 PRO A CA 1
ATOM 2349 C C . PRO A 1 316 ? -44.745 5.993 51.221 1.00 95.75 316 PRO A C 1
ATOM 2351 O O . PRO A 1 316 ? -44.641 7.215 51.344 1.00 95.75 316 PRO A O 1
ATOM 2354 N N . ASN A 1 317 ? -44.559 5.148 52.239 1.00 96.00 317 ASN A N 1
ATOM 2355 C CA . ASN A 1 317 ? -44.181 5.538 53.595 1.00 96.00 317 ASN A CA 1
ATOM 2356 C C . ASN A 1 317 ? -42.672 5.424 53.861 1.00 96.00 317 ASN A C 1
ATOM 2358 O O . ASN A 1 317 ? -42.260 5.505 55.020 1.00 96.00 317 ASN A O 1
ATOM 2362 N N . LEU A 1 318 ? -41.839 5.247 52.826 1.00 94.94 318 LEU A N 1
ATOM 2363 C CA . LEU A 1 318 ? -40.386 5.200 52.979 1.00 94.94 318 LEU A CA 1
ATOM 2364 C C . LEU A 1 318 ? -39.883 6.488 53.667 1.00 94.94 318 LEU A C 1
ATOM 2366 O O . LEU A 1 318 ? -40.093 7.588 53.138 1.00 94.94 318 LEU A O 1
ATOM 2370 N N . PRO A 1 319 ? -39.185 6.386 54.816 1.00 96.38 319 PRO A N 1
ATOM 2371 C CA . PRO A 1 319 ? -38.605 7.544 55.484 1.00 96.38 319 PRO A CA 1
ATOM 2372 C C . PRO A 1 319 ? -37.751 8.387 54.532 1.00 96.38 319 PRO A C 1
ATOM 2374 O O . PRO A 1 319 ? -36.953 7.862 53.750 1.00 96.38 319 PRO A O 1
ATOM 2377 N N . SER A 1 320 ? -37.869 9.715 54.619 1.00 95.69 320 SER A N 1
ATOM 2378 C CA . SER A 1 320 ? -37.197 10.638 53.692 1.00 95.69 320 SER A CA 1
ATOM 2379 C C . SER A 1 320 ? -35.674 10.469 53.665 1.00 95.69 320 SER A C 1
ATOM 2381 O O . SER A 1 320 ? -35.064 10.675 52.618 1.00 95.69 320 SER A O 1
ATOM 2383 N N . GLN A 1 321 ? -35.062 10.042 54.779 1.00 93.19 321 GLN A N 1
ATOM 2384 C CA . GLN A 1 321 ? -33.627 9.741 54.839 1.00 93.19 321 GLN A CA 1
ATOM 2385 C C . GLN A 1 321 ? -33.199 8.580 53.923 1.00 93.19 321 GLN A C 1
ATOM 2387 O O . GLN A 1 321 ? -32.081 8.586 53.414 1.00 93.19 321 GLN A O 1
ATOM 2392 N N . TYR A 1 322 ? -34.078 7.606 53.670 1.00 95.88 322 TYR A N 1
ATOM 2393 C CA . TYR A 1 322 ? -33.790 6.458 52.806 1.00 95.88 322 TYR A CA 1
ATOM 2394 C C . TYR A 1 322 ? -34.128 6.742 51.345 1.00 95.88 322 TYR A C 1
ATOM 2396 O O . TYR A 1 322 ? -33.506 6.171 50.453 1.00 95.88 322 TYR A O 1
ATOM 2404 N N . LYS A 1 323 ? -35.031 7.692 51.079 1.00 94.88 323 LYS A N 1
ATOM 2405 C CA . LYS A 1 323 ? -35.383 8.107 49.716 1.00 94.88 323 LYS A CA 1
ATOM 2406 C C . LYS A 1 323 ? -34.174 8.606 48.918 1.00 94.88 323 LYS A C 1
ATOM 2408 O O . LYS A 1 323 ? -33.972 8.182 47.787 1.00 94.88 323 LYS A O 1
ATOM 2413 N N . ALA A 1 324 ? -33.317 9.427 49.529 1.00 92.00 324 ALA A N 1
ATOM 2414 C CA . ALA A 1 324 ? -32.096 9.913 48.879 1.00 92.00 324 ALA A CA 1
ATOM 2415 C C . ALA A 1 324 ? -31.115 8.777 48.524 1.00 92.00 324 ALA A C 1
ATOM 2417 O O . ALA A 1 324 ? -30.455 8.823 47.482 1.00 92.00 324 ALA A O 1
ATOM 2418 N N . LEU A 1 325 ? -31.041 7.746 49.374 1.00 92.69 325 LEU A N 1
ATOM 2419 C CA . LEU A 1 325 ? -30.228 6.551 49.147 1.00 92.69 325 LEU A CA 1
ATOM 2420 C C . LEU A 1 325 ? -30.760 5.768 47.933 1.00 92.69 325 LEU A C 1
ATOM 2422 O O . LEU A 1 325 ? -29.986 5.429 47.036 1.00 92.69 325 LEU A O 1
ATOM 2426 N N . VAL A 1 326 ? -32.079 5.544 47.876 1.00 95.75 326 VAL A N 1
ATOM 2427 C CA . VAL A 1 326 ? -32.766 4.851 46.770 1.00 95.75 326 VAL A CA 1
ATOM 2428 C C . VAL A 1 326 ? -32.595 5.603 45.452 1.00 95.75 326 VAL A C 1
ATOM 2430 O O . VAL A 1 326 ? -32.218 4.999 44.450 1.00 95.75 326 VAL A O 1
ATOM 2433 N N . ASP A 1 327 ? -32.780 6.925 45.447 1.00 94.31 327 ASP A N 1
ATOM 2434 C CA . ASP A 1 327 ? -32.588 7.758 44.253 1.00 94.31 327 ASP A CA 1
ATOM 2435 C C . ASP A 1 327 ? -31.143 7.687 43.732 1.00 94.31 327 ASP A C 1
ATOM 2437 O O . ASP A 1 327 ? -30.906 7.636 42.522 1.00 94.31 327 ASP A O 1
ATOM 2441 N N . SER A 1 328 ? -30.158 7.651 44.636 1.00 93.00 328 SER A N 1
ATOM 2442 C CA . SER A 1 328 ? -28.748 7.479 44.273 1.00 93.00 328 SER A CA 1
ATOM 2443 C C . SER A 1 328 ? -28.477 6.108 43.647 1.00 93.00 328 SER A C 1
ATOM 2445 O O . SER A 1 328 ? -27.869 6.034 42.577 1.00 93.00 328 SER A O 1
ATOM 2447 N N . ALA A 1 329 ? -28.987 5.029 44.250 1.00 94.06 329 ALA A N 1
ATOM 2448 C CA . ALA A 1 329 ? -28.853 3.679 43.702 1.00 94.06 329 ALA A CA 1
ATOM 2449 C C . ALA A 1 329 ? -29.542 3.527 42.341 1.00 94.06 329 ALA A C 1
ATOM 2451 O O . ALA A 1 329 ? -28.969 2.932 41.430 1.00 94.06 329 ALA A O 1
ATOM 2452 N N . ASN A 1 330 ? -30.721 4.126 42.162 1.00 94.00 330 ASN A N 1
ATOM 2453 C CA . ASN A 1 330 ? -31.421 4.149 40.878 1.00 94.00 330 ASN A CA 1
ATOM 2454 C C . ASN A 1 330 ? -30.602 4.862 39.792 1.00 94.00 330 ASN A C 1
ATOM 2456 O O . ASN A 1 330 ? -30.508 4.369 38.667 1.00 94.00 330 ASN A O 1
ATOM 2460 N N . ARG A 1 331 ? -29.959 5.994 40.117 1.00 94.44 331 ARG A N 1
ATOM 2461 C CA . ARG A 1 331 ? -29.058 6.691 39.181 1.00 94.44 331 ARG A CA 1
ATOM 2462 C C . ARG A 1 331 ? -27.831 5.854 38.829 1.00 94.44 331 ARG A C 1
ATOM 2464 O O . ARG A 1 331 ? -27.506 5.749 37.648 1.00 94.44 331 ARG A O 1
ATOM 2471 N N . ALA A 1 332 ? -27.191 5.234 39.819 1.00 91.44 332 ALA A N 1
ATOM 2472 C CA . ALA A 1 332 ? -26.039 4.361 39.598 1.00 91.44 332 ALA A CA 1
ATOM 2473 C C . ALA A 1 332 ? -26.403 3.146 38.725 1.00 91.44 332 ALA A C 1
ATOM 2475 O O . ALA A 1 332 ? -25.674 2.800 37.796 1.00 91.44 332 ALA A O 1
ATOM 2476 N N . HIS A 1 333 ? -27.571 2.542 38.957 1.00 91.69 333 HIS A N 1
ATOM 2477 C CA . HIS A 1 333 ? -28.077 1.445 38.136 1.00 91.69 333 HIS A CA 1
ATOM 2478 C C . HIS A 1 333 ? -28.355 1.885 36.689 1.00 91.69 333 HIS A C 1
ATOM 2480 O O . HIS A 1 333 ? -27.924 1.227 35.741 1.00 91.69 333 HIS A O 1
ATOM 2486 N N . ALA A 1 334 ? -29.014 3.032 36.499 1.00 91.19 334 ALA A N 1
ATOM 2487 C CA . ALA A 1 334 ? -29.271 3.582 35.169 1.00 91.19 334 ALA A CA 1
ATOM 2488 C C . ALA A 1 334 ? -27.975 3.903 34.405 1.00 91.19 334 ALA A C 1
ATOM 2490 O O . ALA A 1 334 ? -27.909 3.692 33.192 1.00 91.19 334 ALA A O 1
ATOM 2491 N N . GLN A 1 335 ? -26.942 4.389 35.101 1.00 94.12 335 GLN A N 1
ATOM 2492 C CA . GLN A 1 335 ? -25.620 4.606 34.518 1.00 94.12 335 GLN A CA 1
ATOM 2493 C C . GLN A 1 335 ? -24.989 3.287 34.066 1.00 94.12 335 GLN A C 1
ATOM 2495 O O . GLN A 1 335 ? -24.580 3.184 32.912 1.00 94.12 335 GLN A O 1
ATOM 2500 N N . ARG A 1 336 ? -25.001 2.256 34.916 1.00 91.56 336 ARG A N 1
ATOM 2501 C CA . ARG A 1 336 ? -24.484 0.931 34.559 1.00 91.56 336 ARG A CA 1
ATOM 2502 C C . ARG A 1 336 ? -25.173 0.351 33.318 1.00 91.56 336 ARG A C 1
ATOM 2504 O O . ARG A 1 336 ? -24.493 -0.183 32.452 1.00 91.56 336 ARG A O 1
ATOM 2511 N N . ILE A 1 337 ? -26.498 0.480 33.189 1.00 90.38 337 ILE A N 1
ATOM 2512 C CA . ILE A 1 337 ? -27.221 0.022 31.985 1.00 90.38 337 ILE A CA 1
ATOM 2513 C C . ILE A 1 337 ? -26.747 0.768 30.731 1.00 90.38 337 ILE A C 1
ATOM 2515 O O . ILE A 1 337 ? -26.615 0.159 29.669 1.00 90.38 337 ILE A O 1
ATOM 2519 N N . ARG A 1 338 ? -26.497 2.081 30.829 1.00 88.94 338 ARG A N 1
ATOM 2520 C CA . ARG A 1 338 ? -25.958 2.863 29.704 1.00 88.94 338 ARG A CA 1
ATOM 2521 C C . ARG A 1 338 ? -24.560 2.387 29.334 1.00 88.94 338 ARG A C 1
ATOM 2523 O O . ARG A 1 338 ? -24.328 2.121 28.164 1.00 88.94 338 ARG A O 1
ATOM 2530 N N . GLU A 1 339 ? -23.688 2.184 30.315 1.00 86.50 339 GLU A N 1
ATOM 2531 C CA . GLU A 1 339 ? -22.339 1.658 30.092 1.00 86.50 339 GLU A CA 1
ATOM 2532 C C . GLU A 1 339 ? -22.370 0.245 29.491 1.00 86.50 339 GLU A C 1
ATOM 2534 O O . GLU A 1 339 ? -21.643 -0.030 28.544 1.00 86.50 339 GLU A O 1
ATOM 2539 N N . GLU A 1 340 ? -23.239 -0.655 29.960 1.00 87.69 340 GLU A N 1
ATOM 2540 C CA . GLU A 1 340 ? -23.405 -1.993 29.371 1.00 87.69 340 GLU A CA 1
ATOM 2541 C C . GLU A 1 340 ? -23.941 -1.939 27.934 1.00 87.69 340 GLU A C 1
ATOM 2543 O O . GLU A 1 340 ? -23.565 -2.767 27.102 1.00 87.69 340 GLU A O 1
ATOM 2548 N N . ARG A 1 341 ? -24.814 -0.975 27.621 1.00 84.12 341 ARG A N 1
ATOM 2549 C CA . ARG A 1 341 ? -25.316 -0.766 26.259 1.00 84.12 341 ARG A CA 1
ATOM 2550 C C . ARG A 1 341 ? -24.229 -0.206 25.349 1.00 84.12 341 ARG A C 1
ATOM 2552 O O . ARG A 1 341 ? -24.073 -0.703 24.241 1.00 84.12 341 ARG A O 1
ATOM 2559 N N . ASP A 1 342 ? -23.490 0.787 25.820 1.00 81.44 342 ASP A N 1
ATOM 2560 C CA . ASP A 1 342 ? -22.455 1.462 25.041 1.00 81.44 342 ASP A CA 1
ATOM 2561 C C . ASP A 1 342 ? -21.205 0.564 24.880 1.00 81.44 342 ASP A C 1
ATOM 2563 O O . ASP A 1 342 ? -20.505 0.651 23.874 1.00 81.44 342 ASP A O 1
ATOM 2567 N N . ASN A 1 343 ? -20.979 -0.377 25.808 1.00 80.06 343 ASN A N 1
ATOM 2568 C CA . ASN A 1 343 ? -19.943 -1.413 25.712 1.00 80.06 343 ASN A CA 1
ATOM 2569 C C . ASN A 1 343 ? -20.349 -2.631 24.866 1.00 80.06 343 ASN A C 1
ATOM 2571 O O . ASN A 1 343 ? -19.488 -3.451 24.536 1.00 80.06 343 ASN A O 1
ATOM 2575 N N . LYS A 1 344 ? -21.630 -2.796 24.501 1.00 77.38 344 LYS A N 1
ATOM 2576 C CA . LYS A 1 344 ? -22.006 -3.823 23.522 1.00 77.38 344 LYS A CA 1
ATOM 2577 C C . LYS A 1 344 ? -21.544 -3.341 22.148 1.00 77.38 344 LYS A C 1
ATOM 2579 O O . LYS A 1 344 ? -22.033 -2.311 21.691 1.00 77.38 344 LYS A O 1
ATOM 2584 N N . PRO A 1 345 ? -20.629 -4.061 21.473 1.00 65.69 345 PRO A N 1
ATOM 2585 C CA . PRO A 1 345 ? -20.161 -3.652 20.161 1.00 65.69 345 PRO A CA 1
ATOM 2586 C C . PRO A 1 345 ? -21.364 -3.630 19.223 1.00 65.69 345 PRO A C 1
ATOM 2588 O O . PRO A 1 345 ? -21.922 -4.677 18.891 1.00 65.69 345 PRO A O 1
ATOM 2591 N N . GLU A 1 346 ? -21.796 -2.433 18.824 1.00 73.00 346 GLU A N 1
ATOM 2592 C CA . GLU A 1 346 ? -22.790 -2.319 17.768 1.00 73.00 346 GLU A CA 1
ATOM 2593 C C . GLU A 1 346 ? -22.261 -3.085 16.554 1.00 73.00 346 GLU A C 1
ATOM 2595 O O . GLU A 1 346 ? -21.106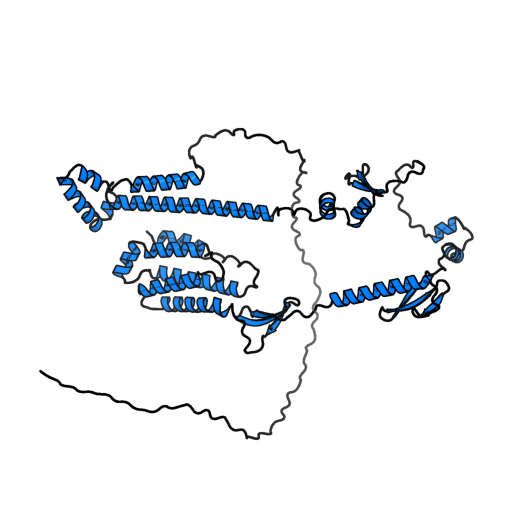 -2.857 16.164 1.00 73.00 346 GLU A O 1
ATOM 2600 N N . PRO A 1 347 ? -23.059 -3.985 15.952 1.00 73.62 347 PRO A N 1
ATOM 2601 C CA . PRO A 1 347 ? -22.640 -4.693 14.757 1.00 73.62 347 PRO A CA 1
ATOM 2602 C C . PRO A 1 347 ? -22.294 -3.642 13.702 1.00 73.62 347 PRO A C 1
ATOM 2604 O O . PRO A 1 347 ? -23.166 -2.929 13.208 1.00 73.62 347 PRO A O 1
ATOM 2607 N N . GLY A 1 348 ? -21.000 -3.476 13.416 1.00 80.25 348 GLY A N 1
ATOM 2608 C CA . GLY A 1 348 ? -20.563 -2.528 12.397 1.00 80.25 348 GLY A CA 1
ATOM 2609 C C . GLY A 1 348 ? -21.185 -2.884 11.050 1.00 80.25 348 GLY A C 1
ATOM 2610 O O . GLY A 1 348 ? -21.556 -4.036 10.814 1.00 80.25 348 GLY A O 1
ATOM 2611 N N . SER A 1 349 ? -21.321 -1.903 10.163 1.00 88.69 349 SER A N 1
ATOM 2612 C CA . SER A 1 349 ? -21.767 -2.186 8.804 1.00 88.69 349 SER A CA 1
ATOM 2613 C C . SER A 1 349 ? -20.710 -3.022 8.082 1.00 88.69 349 SER A C 1
ATOM 2615 O O . SER A 1 349 ? -19.519 -2.712 8.113 1.00 88.69 349 SER A O 1
ATOM 2617 N N . LEU A 1 350 ? -21.154 -4.104 7.444 1.00 91.62 350 LEU A N 1
ATOM 2618 C CA . LEU A 1 350 ? -20.323 -4.884 6.536 1.00 91.62 350 LEU A CA 1
ATOM 2619 C C . LEU A 1 350 ? -20.069 -4.046 5.278 1.00 91.62 350 LEU A C 1
ATOM 2621 O O . LEU A 1 350 ? -21.012 -3.666 4.583 1.00 91.62 350 LEU A O 1
ATOM 2625 N N . GLN A 1 351 ? -18.807 -3.737 5.005 1.00 91.56 351 GLN A N 1
ATOM 2626 C CA . GLN A 1 351 ? -18.384 -3.025 3.804 1.00 91.56 351 GLN A CA 1
ATOM 2627 C C . GLN A 1 351 ? -17.841 -4.024 2.788 1.00 91.56 351 GLN A C 1
ATOM 2629 O O . GLN A 1 351 ? -17.074 -4.916 3.138 1.00 91.56 351 GLN A O 1
ATOM 2634 N N . LEU A 1 352 ? -18.238 -3.878 1.526 1.00 91.38 352 LEU A N 1
ATOM 2635 C CA . LEU A 1 352 ? -17.711 -4.697 0.441 1.00 91.38 352 LEU A CA 1
ATOM 2636 C C . LEU A 1 352 ? -16.270 -4.267 0.135 1.00 91.38 352 LEU A C 1
ATOM 2638 O O . LEU A 1 352 ? -16.030 -3.121 -0.244 1.00 91.38 352 LEU A O 1
ATOM 2642 N N . GLN A 1 353 ? -15.332 -5.189 0.300 1.00 89.81 353 GLN A N 1
ATOM 2643 C CA . GLN A 1 353 ? -13.903 -5.032 0.054 1.00 89.81 353 GLN A CA 1
ATOM 2644 C C . GLN A 1 353 ? -13.406 -6.209 -0.801 1.00 89.81 353 GLN A C 1
ATOM 2646 O O . GLN A 1 353 ? -14.126 -7.180 -1.006 1.00 89.81 353 GLN A O 1
ATOM 2651 N N . GLU A 1 354 ? -12.198 -6.121 -1.346 1.00 88.00 354 GLU A N 1
ATOM 2652 C CA . GLU A 1 354 ? -11.525 -7.247 -2.005 1.00 88.00 354 GLU A CA 1
ATOM 2653 C C . GLU A 1 354 ? -10.457 -7.794 -1.056 1.00 88.00 354 GLU A C 1
ATOM 2655 O O . GLU A 1 354 ? -9.790 -7.019 -0.365 1.00 88.00 354 GLU A O 1
ATOM 2660 N N . ASP A 1 355 ? -10.302 -9.114 -1.000 1.00 86.25 355 ASP A N 1
ATOM 2661 C CA . ASP A 1 355 ? -9.203 -9.741 -0.269 1.00 86.25 355 ASP A CA 1
ATOM 2662 C C . ASP A 1 355 ? -7.882 -9.692 -1.064 1.00 86.25 355 ASP A C 1
ATOM 2664 O O . ASP A 1 355 ? -7.811 -9.172 -2.179 1.00 86.25 355 ASP A O 1
ATOM 2668 N N . ALA A 1 356 ? -6.807 -10.254 -0.500 1.00 79.06 356 ALA A N 1
ATOM 2669 C CA . ALA A 1 356 ? -5.486 -10.279 -1.138 1.00 79.06 356 ALA A CA 1
ATOM 2670 C C . ALA A 1 356 ? -5.446 -11.055 -2.472 1.00 79.06 356 ALA A C 1
ATOM 2672 O O . ALA A 1 356 ? -4.496 -10.907 -3.243 1.00 79.06 356 ALA A O 1
ATOM 2673 N N . THR A 1 357 ? -6.458 -11.880 -2.740 1.00 81.12 357 THR A N 1
ATOM 2674 C CA . THR A 1 357 ? -6.630 -12.636 -3.985 1.00 81.12 357 THR A CA 1
ATOM 2675 C C . THR A 1 357 ? -7.604 -11.968 -4.959 1.00 81.12 357 THR A C 1
ATOM 2677 O O . THR A 1 357 ? -7.810 -12.476 -6.059 1.00 81.12 357 THR A O 1
ATOM 2680 N N . GLY A 1 358 ? -8.174 -10.815 -4.595 1.00 80.88 358 GLY A N 1
ATOM 2681 C CA . GLY A 1 358 ? -9.160 -10.100 -5.400 1.00 80.88 358 GLY A CA 1
ATOM 2682 C C . GLY A 1 358 ? -10.576 -10.673 -5.305 1.00 80.88 358 GLY A C 1
ATOM 2683 O O . GLY A 1 358 ? -11.436 -10.283 -6.096 1.00 80.88 358 GLY A O 1
ATOM 2684 N N . HIS A 1 359 ? -10.845 -11.592 -4.372 1.00 86.31 359 HIS A N 1
ATOM 2685 C CA . HIS A 1 359 ? -12.196 -12.087 -4.136 1.00 86.31 359 HIS A CA 1
ATOM 2686 C C . HIS A 1 359 ? -12.993 -11.079 -3.301 1.00 86.31 359 HIS A C 1
ATOM 2688 O O . HIS A 1 359 ? -12.458 -10.483 -2.361 1.00 86.31 359 HIS A O 1
ATOM 2694 N N . PRO A 1 360 ? -14.277 -10.862 -3.629 1.00 90.50 360 PRO A N 1
ATOM 2695 C CA . PRO A 1 360 ? -15.111 -9.939 -2.885 1.00 90.50 360 PRO A CA 1
ATOM 2696 C C . PRO A 1 360 ? -15.413 -10.506 -1.492 1.00 90.50 360 PRO A C 1
ATOM 2698 O O . PRO A 1 360 ? -15.900 -11.626 -1.334 1.00 90.50 360 PRO A O 1
ATOM 2701 N N . ILE A 1 361 ? -15.144 -9.702 -0.474 1.00 93.12 361 ILE A N 1
ATOM 2702 C CA . ILE A 1 361 ? -15.394 -9.986 0.935 1.00 93.12 361 ILE A CA 1
ATOM 2703 C 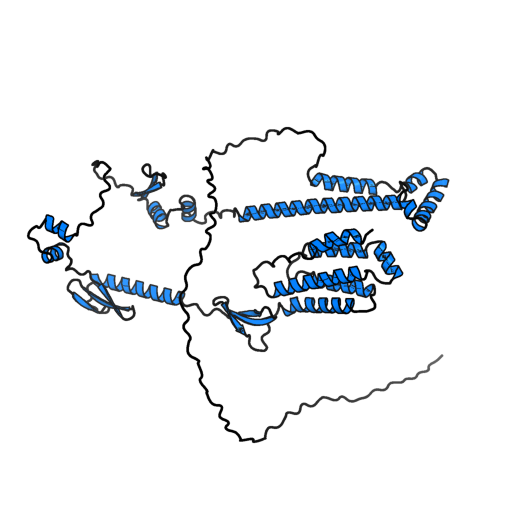C . ILE A 1 361 ? -16.214 -8.855 1.555 1.00 93.12 361 ILE A C 1
ATOM 2705 O O . ILE A 1 361 ? -16.148 -7.700 1.152 1.00 93.12 361 ILE A O 1
ATOM 2709 N N . LEU A 1 362 ? -17.006 -9.186 2.560 1.00 94.06 362 LEU A N 1
ATOM 2710 C CA . LEU A 1 362 ? -17.689 -8.251 3.433 1.00 94.06 362 LEU A CA 1
ATOM 2711 C C . LEU A 1 362 ? -16.856 -8.101 4.708 1.00 94.06 362 LEU A C 1
ATOM 2713 O O . LEU A 1 362 ? -16.764 -9.030 5.512 1.00 94.06 362 LEU A O 1
ATOM 2717 N N . PHE A 1 363 ? -16.233 -6.940 4.883 1.00 93.12 363 PHE A N 1
ATOM 2718 C CA . PHE A 1 363 ? -15.388 -6.622 6.027 1.00 93.12 363 PHE A CA 1
ATOM 2719 C C . PHE A 1 363 ? -16.123 -5.706 7.007 1.00 93.12 363 PHE A C 1
ATOM 2721 O O . PHE A 1 363 ? -16.648 -4.655 6.634 1.00 93.12 363 PHE A O 1
ATOM 2728 N N . ASN A 1 364 ? -16.164 -6.096 8.280 1.00 91.88 364 ASN A N 1
ATOM 2729 C CA . ASN A 1 364 ? -16.698 -5.263 9.349 1.00 91.88 364 ASN A CA 1
ATOM 2730 C C . ASN A 1 364 ? -15.554 -4.539 10.064 1.00 91.88 364 ASN A C 1
ATOM 2732 O O . ASN A 1 364 ? -14.848 -5.135 10.876 1.00 91.88 364 ASN A O 1
ATOM 2736 N N . SER A 1 365 ? -15.398 -3.239 9.817 1.00 88.25 365 SER A N 1
ATOM 2737 C CA . SER A 1 365 ? -14.305 -2.450 10.401 1.00 88.25 365 SER A CA 1
ATOM 2738 C C . SER A 1 365 ? -14.356 -2.328 11.927 1.00 88.25 365 SER A C 1
ATOM 2740 O O . SER A 1 365 ? -13.320 -2.088 12.541 1.00 88.25 365 SER A O 1
ATOM 2742 N N . LYS A 1 366 ? -15.529 -2.513 12.555 1.00 84.31 366 LYS A N 1
ATOM 2743 C CA . LYS A 1 366 ? -15.664 -2.468 14.021 1.00 84.31 366 LYS A CA 1
ATOM 2744 C C . LYS A 1 366 ? -15.263 -3.785 14.685 1.00 84.31 366 LYS A C 1
ATOM 2746 O O . LYS A 1 366 ? -14.712 -3.764 15.778 1.00 84.31 366 LYS A O 1
ATOM 2751 N N . THR A 1 367 ? -15.562 -4.923 14.057 1.00 87.56 367 THR A N 1
ATOM 2752 C CA . THR A 1 367 ? -15.337 -6.249 14.663 1.00 87.56 367 THR A CA 1
ATOM 2753 C C . THR A 1 367 ? -14.125 -6.985 14.095 1.00 87.56 367 THR A C 1
ATOM 2755 O O . THR A 1 367 ? -13.705 -7.984 14.669 1.00 87.56 367 THR A O 1
ATOM 2758 N N . GLY A 1 368 ? -13.581 -6.534 12.961 1.00 88.56 368 GLY A N 1
ATOM 2759 C CA . GLY A 1 368 ? -12.524 -7.228 12.220 1.00 88.56 368 GLY A CA 1
ATOM 2760 C C . GLY A 1 368 ? -12.988 -8.520 11.534 1.00 88.56 368 GLY A C 1
ATOM 2761 O O . GLY A 1 368 ? -12.179 -9.224 10.932 1.00 88.56 368 GLY A O 1
ATOM 2762 N N . VAL A 1 369 ? -14.281 -8.856 11.613 1.00 91.19 369 VAL A N 1
ATOM 2763 C CA . VAL A 1 369 ? -14.828 -10.070 11.001 1.00 91.19 369 VAL A CA 1
ATOM 2764 C C . VAL A 1 369 ? -14.915 -9.882 9.491 1.00 91.19 369 VAL A C 1
ATOM 2766 O O . VAL A 1 369 ? -15.436 -8.877 9.003 1.00 91.19 369 VAL A O 1
ATOM 2769 N N . THR A 1 370 ? -14.428 -10.885 8.767 1.00 93.50 370 THR A N 1
ATOM 2770 C CA . THR A 1 370 ? -14.460 -10.947 7.305 1.00 93.50 370 THR A CA 1
ATOM 2771 C C . THR A 1 370 ? -15.374 -12.091 6.883 1.00 93.50 370 THR A C 1
ATOM 2773 O O . THR A 1 370 ? -15.258 -13.196 7.413 1.00 93.50 370 THR A O 1
ATOM 2776 N N . GLN A 1 371 ? -16.297 -11.835 5.960 1.00 94.75 371 GLN A N 1
ATOM 2777 C CA . GLN A 1 371 ? -17.209 -12.840 5.409 1.00 94.75 371 GLN A CA 1
ATOM 2778 C C . GLN A 1 371 ? -17.098 -12.862 3.880 1.00 94.75 371 GLN A C 1
ATOM 2780 O O . GLN A 1 371 ? -16.846 -11.814 3.293 1.00 94.75 371 GLN A O 1
ATOM 2785 N N . PRO A 1 372 ? -17.288 -14.009 3.210 1.00 94.94 372 PRO A N 1
ATOM 2786 C CA . PRO A 1 372 ? -17.382 -14.038 1.753 1.00 94.94 372 PRO A CA 1
ATOM 2787 C C . PRO A 1 372 ? -18.540 -13.150 1.290 1.00 94.94 372 PRO A C 1
ATOM 2789 O O . PRO A 1 372 ? -19.624 -13.195 1.881 1.00 94.94 372 PRO A O 1
ATOM 2792 N N . ALA A 1 373 ? -18.334 -12.338 0.253 1.00 93.44 373 ALA A N 1
ATOM 2793 C CA . ALA A 1 373 ? -19.450 -11.622 -0.347 1.00 93.44 373 ALA A CA 1
ATOM 2794 C C . ALA A 1 373 ? -20.364 -12.607 -1.103 1.00 93.44 373 ALA A C 1
ATOM 2796 O O . ALA A 1 373 ? -19.865 -13.576 -1.678 1.00 93.44 373 ALA A O 1
ATOM 2797 N N . PRO A 1 374 ? -21.689 -12.378 -1.131 1.00 93.56 374 PRO A N 1
ATOM 2798 C CA . PRO A 1 374 ? -22.602 -13.170 -1.947 1.00 93.56 374 PRO A CA 1
ATOM 2799 C C . PRO A 1 374 ? -22.203 -13.159 -3.427 1.00 93.56 374 PRO A C 1
ATOM 2801 O O . PRO A 1 374 ? -21.762 -12.130 -3.951 1.00 93.56 374 PRO A O 1
ATOM 2804 N N . ASP A 1 375 ? -22.415 -14.284 -4.110 1.00 90.69 375 ASP A N 1
ATOM 2805 C CA . ASP A 1 375 ? -22.130 -14.411 -5.539 1.00 90.69 375 ASP A CA 1
ATOM 2806 C C . ASP A 1 375 ? -22.804 -13.296 -6.357 1.00 90.69 375 ASP A C 1
ATOM 2808 O O . ASP A 1 375 ? -23.953 -12.915 -6.126 1.00 90.69 375 ASP A O 1
ATOM 2812 N N . GLY A 1 376 ? -22.066 -12.751 -7.328 1.00 87.56 376 GLY A N 1
ATOM 2813 C CA . GLY A 1 376 ? -22.514 -11.636 -8.171 1.00 87.56 376 GLY A CA 1
ATOM 2814 C C . GLY A 1 376 ? -22.289 -10.243 -7.573 1.00 87.56 376 GLY A C 1
ATOM 2815 O O . GLY A 1 376 ? -22.486 -9.245 -8.269 1.00 87.56 376 GLY A O 1
ATOM 2816 N N . MET A 1 377 ? -21.823 -10.142 -6.325 1.00 84.81 377 MET A N 1
ATOM 2817 C CA . MET A 1 377 ? -21.497 -8.866 -5.692 1.00 84.81 377 MET A CA 1
ATOM 2818 C C . MET A 1 377 ? -20.003 -8.544 -5.875 1.00 84.81 377 MET A C 1
ATOM 2820 O O . MET A 1 377 ? -19.174 -8.860 -5.029 1.00 84.81 377 MET A O 1
ATOM 2824 N N . GLN A 1 378 ? -19.641 -7.924 -7.003 1.00 77.00 378 GLN A N 1
ATOM 2825 C CA . GLN A 1 378 ? -18.276 -7.432 -7.224 1.00 77.00 378 GLN A CA 1
ATOM 2826 C C . GLN A 1 378 ? -18.138 -5.967 -6.784 1.00 77.00 378 GLN A C 1
ATOM 2828 O O . GLN A 1 378 ? -18.902 -5.114 -7.253 1.00 77.00 378 GLN A O 1
ATOM 2833 N N . PRO A 1 379 ? -17.162 -5.628 -5.924 1.00 75.31 379 PRO A N 1
ATOM 2834 C CA . PRO A 1 379 ? -16.830 -4.243 -5.648 1.00 75.31 379 PRO A CA 1
ATOM 2835 C C . PRO A 1 379 ? -16.390 -3.554 -6.939 1.00 75.31 379 PRO A C 1
ATOM 2837 O O . PRO A 1 379 ? -15.629 -4.078 -7.754 1.00 75.31 379 PRO A O 1
ATOM 2840 N N . LYS A 1 380 ? -16.902 -2.341 -7.153 1.00 66.00 380 LYS A N 1
ATOM 2841 C CA . LYS A 1 380 ? -16.485 -1.490 -8.269 1.00 66.00 380 LYS A CA 1
ATOM 2842 C C . LYS A 1 380 ? -15.054 -0.994 -8.020 1.00 66.00 380 LYS A C 1
ATOM 2844 O O . LYS A 1 380 ? -14.861 0.125 -7.562 1.00 66.00 380 LYS A O 1
ATOM 2849 N N . GLY A 1 381 ? -14.057 -1.776 -8.423 1.00 63.62 381 GLY A N 1
ATOM 2850 C CA . GLY A 1 381 ? -12.643 -1.415 -8.282 1.00 63.62 381 GLY A CA 1
ATOM 2851 C C . GLY A 1 381 ? -12.083 -1.954 -6.971 1.00 63.62 381 GLY A C 1
ATOM 2852 O O . GLY A 1 381 ? -12.745 -1.923 -5.947 1.00 63.62 381 GLY A O 1
ATOM 2853 N N . THR A 1 382 ? -10.888 -2.519 -6.974 1.00 63.34 382 THR A N 1
ATOM 2854 C CA . THR A 1 382 ? -9.628 -1.834 -7.299 1.00 63.34 382 THR A CA 1
ATOM 2855 C C . THR A 1 382 ? -8.598 -2.839 -7.814 1.00 63.34 382 THR A C 1
ATOM 2857 O O . THR A 1 382 ? -7.764 -2.496 -8.651 1.00 63.34 382 THR A O 1
ATOM 2860 N N . PHE A 1 383 ? -8.702 -4.095 -7.392 1.00 74.06 383 PHE A N 1
ATOM 2861 C CA . PHE A 1 383 ? -7.793 -5.179 -7.716 1.00 74.06 383 PHE A CA 1
ATOM 2862 C C . PHE A 1 383 ? -7.844 -5.507 -9.203 1.00 74.06 383 PHE A C 1
ATOM 2864 O O . PHE A 1 383 ? -6.821 -5.415 -9.873 1.00 74.06 383 PHE A O 1
ATOM 2871 N N . ALA A 1 384 ? -9.032 -5.726 -9.778 1.00 72.38 384 ALA A N 1
ATOM 2872 C CA . ALA A 1 384 ? -9.164 -5.983 -11.217 1.00 72.38 384 ALA A CA 1
ATOM 2873 C C . ALA A 1 384 ? -8.615 -4.830 -12.082 1.00 72.38 384 ALA A C 1
ATOM 2875 O O . ALA A 1 384 ? -8.016 -5.062 -13.128 1.00 72.38 384 ALA A O 1
ATOM 2876 N N . LYS A 1 385 ? -8.762 -3.578 -11.631 1.00 78.62 385 LYS A N 1
ATOM 2877 C CA . LYS A 1 385 ? -8.235 -2.402 -12.347 1.00 78.62 385 LYS A CA 1
ATOM 2878 C C . LYS A 1 385 ? -6.722 -2.235 -12.201 1.00 78.62 385 LYS A C 1
ATOM 2880 O O . LYS A 1 385 ? -6.111 -1.594 -13.048 1.00 78.62 385 LYS A O 1
ATOM 2885 N N . THR A 1 386 ? -6.131 -2.782 -11.142 1.00 79.50 386 THR A N 1
ATOM 2886 C CA . THR A 1 386 ? -4.711 -2.579 -10.818 1.00 79.50 386 THR A CA 1
ATOM 2887 C C . THR A 1 386 ? -3.852 -3.775 -11.218 1.00 79.50 386 THR A C 1
ATOM 2889 O O . THR A 1 386 ? -2.741 -3.591 -11.704 1.00 79.50 386 THR A O 1
ATOM 2892 N N . VAL A 1 387 ? -4.365 -4.994 -11.050 1.00 84.62 387 VAL A N 1
ATOM 2893 C CA . VAL A 1 387 ? -3.638 -6.251 -11.259 1.00 84.62 387 VAL A CA 1
ATOM 2894 C C . VAL A 1 387 ? -3.751 -6.740 -12.697 1.00 84.62 387 VAL A C 1
ATOM 2896 O O . VAL A 1 387 ? -2.753 -7.190 -13.249 1.00 84.62 387 VAL A O 1
ATOM 2899 N N . LYS A 1 388 ? -4.900 -6.564 -13.361 1.00 86.19 388 LYS A N 1
ATOM 2900 C CA . LYS A 1 388 ? -5.047 -7.003 -14.756 1.00 86.19 388 LYS A CA 1
ATOM 2901 C C . LYS A 1 388 ? -4.041 -6.340 -15.713 1.00 86.19 388 LYS A C 1
ATOM 2903 O O . LYS A 1 388 ? -3.379 -7.070 -16.444 1.00 86.19 388 LYS A O 1
ATOM 2908 N N . PRO A 1 389 ? -3.818 -5.009 -15.679 1.00 89.75 389 PRO A N 1
ATOM 2909 C CA . PRO A 1 389 ? -2.776 -4.394 -16.507 1.00 89.75 389 PRO A CA 1
ATOM 2910 C C . PRO A 1 389 ? -1.367 -4.903 -16.175 1.00 89.75 389 PRO A C 1
ATOM 2912 O O . PRO A 1 389 ? -0.502 -4.947 -17.045 1.00 89.75 389 PRO A O 1
ATOM 2915 N N . VAL A 1 390 ? -1.130 -5.297 -14.918 1.00 91.56 390 VAL A N 1
ATOM 2916 C CA . VAL A 1 390 ? 0.148 -5.867 -14.471 1.00 91.56 390 VAL A CA 1
ATOM 2917 C C . VAL A 1 390 ? 0.371 -7.255 -15.069 1.00 91.56 390 VAL A C 1
ATOM 2919 O O . VAL A 1 390 ? 1.463 -7.547 -15.551 1.00 91.56 390 VAL A O 1
ATOM 2922 N N . GLU A 1 391 ? -0.662 -8.093 -15.069 1.00 91.56 391 GLU A N 1
ATOM 2923 C CA . GLU A 1 391 ? -0.639 -9.424 -15.680 1.00 91.56 391 GLU A CA 1
ATOM 2924 C C . GLU A 1 391 ? -0.499 -9.356 -17.198 1.00 91.56 391 GLU A C 1
ATOM 2926 O O . GLU A 1 391 ? 0.390 -10.006 -17.744 1.00 91.56 391 GLU A O 1
ATOM 2931 N N . ASP A 1 392 ? -1.301 -8.518 -17.859 1.00 92.81 392 ASP A N 1
ATOM 2932 C CA . ASP A 1 392 ? -1.269 -8.350 -19.314 1.00 92.81 392 ASP A CA 1
ATOM 2933 C C . ASP A 1 392 ? 0.130 -7.867 -19.774 1.00 92.81 392 ASP A C 1
ATOM 2935 O O . ASP A 1 392 ? 0.688 -8.382 -20.747 1.00 92.81 392 ASP A O 1
ATOM 2939 N N . ALA A 1 393 ? 0.754 -6.933 -19.042 1.00 94.31 393 ALA A N 1
ATOM 2940 C CA . ALA A 1 393 ? 2.105 -6.449 -19.334 1.00 94.31 393 ALA A CA 1
ATOM 2941 C C . ALA A 1 393 ? 3.195 -7.509 -19.081 1.00 94.31 393 ALA A C 1
ATOM 2943 O O . ALA A 1 393 ? 4.110 -7.644 -19.895 1.00 94.31 393 ALA A O 1
ATOM 2944 N N . GLN A 1 394 ? 3.109 -8.286 -17.993 1.00 95.38 394 GLN A N 1
ATOM 2945 C CA . GLN A 1 394 ? 4.045 -9.392 -17.751 1.00 95.38 394 GLN A CA 1
ATOM 2946 C C . GLN A 1 394 ? 3.924 -10.495 -18.799 1.00 95.38 394 GLN A C 1
ATOM 2948 O O . GLN A 1 394 ? 4.937 -11.005 -19.276 1.00 95.38 394 GLN A O 1
ATOM 2953 N N . GLN A 1 395 ? 2.696 -10.865 -19.158 1.00 96.00 395 GLN A N 1
ATOM 2954 C CA . GLN A 1 395 ? 2.448 -11.889 -20.162 1.00 96.00 395 GLN A CA 1
ATOM 2955 C C . GLN A 1 395 ? 3.006 -11.456 -21.518 1.00 96.00 395 GLN A C 1
ATOM 2957 O O . GLN A 1 395 ? 3.672 -12.252 -22.186 1.00 96.00 395 GLN A O 1
ATOM 2962 N N . TYR A 1 396 ? 2.799 -10.191 -21.900 1.00 97.00 396 TYR A N 1
ATOM 2963 C CA . TYR A 1 396 ? 3.413 -9.624 -23.096 1.00 97.00 396 TYR A CA 1
ATOM 2964 C C . TYR A 1 396 ? 4.942 -9.709 -23.032 1.00 97.00 396 TYR A C 1
ATOM 2966 O O . TYR A 1 396 ? 5.556 -10.232 -23.956 1.00 97.00 396 TYR A O 1
ATOM 2974 N N . ALA A 1 397 ? 5.554 -9.269 -21.929 1.00 96.56 397 ALA A N 1
ATOM 2975 C CA . ALA A 1 397 ? 7.006 -9.268 -21.752 1.00 96.56 397 ALA A CA 1
ATOM 2976 C C . ALA A 1 397 ? 7.623 -10.673 -21.886 1.00 96.56 397 ALA A C 1
ATOM 2978 O O . ALA A 1 397 ? 8.617 -10.848 -22.589 1.00 96.56 397 ALA A O 1
ATOM 2979 N N . GLN A 1 398 ? 7.007 -11.688 -21.270 1.00 97.19 398 GLN A N 1
ATOM 2980 C CA . GLN A 1 398 ? 7.471 -13.076 -21.372 1.00 97.19 398 GLN A CA 1
ATOM 2981 C C . GLN A 1 398 ? 7.279 -13.652 -22.777 1.00 97.19 398 GLN A C 1
ATOM 2983 O O . GLN A 1 398 ? 8.183 -14.300 -23.301 1.00 97.19 398 GLN A O 1
ATOM 2988 N N . THR A 1 399 ? 6.131 -13.385 -23.406 1.00 97.25 399 THR A N 1
ATOM 2989 C CA . THR A 1 399 ? 5.858 -13.829 -24.783 1.00 97.25 399 THR A CA 1
ATOM 2990 C C . THR A 1 399 ? 6.834 -13.184 -25.763 1.00 97.25 399 THR A C 1
ATOM 2992 O O . THR A 1 399 ? 7.352 -13.851 -26.655 1.00 97.25 399 THR A O 1
ATOM 2995 N N . TYR A 1 400 ? 7.127 -11.897 -25.568 1.00 97.12 400 TYR A N 1
ATOM 2996 C CA . TYR A 1 400 ? 8.076 -11.154 -26.381 1.00 97.12 400 TYR A CA 1
ATOM 2997 C C . TYR A 1 400 ? 9.495 -11.705 -26.241 1.00 97.12 400 TYR A C 1
ATOM 2999 O O . TYR A 1 400 ? 10.158 -11.917 -27.251 1.00 97.12 400 TYR A O 1
ATOM 3007 N N . LEU A 1 401 ? 9.945 -12.000 -25.016 1.00 96.94 401 LEU A N 1
ATOM 3008 C CA . LEU A 1 401 ? 11.272 -12.567 -24.768 1.00 96.94 401 LEU A CA 1
ATOM 3009 C C . LEU A 1 401 ? 11.421 -14.001 -25.301 1.00 96.94 401 LEU A C 1
ATOM 3011 O O . LEU A 1 401 ? 12.508 -14.392 -25.709 1.00 96.94 401 LEU A O 1
ATOM 3015 N N . ALA A 1 402 ? 10.337 -14.779 -25.300 1.00 97.25 402 ALA A N 1
ATOM 3016 C CA . ALA A 1 402 ? 10.312 -16.132 -25.851 1.00 97.25 402 ALA A CA 1
ATOM 3017 C C . ALA A 1 402 ? 10.256 -16.163 -27.391 1.00 97.25 402 ALA A C 1
ATOM 3019 O O . ALA A 1 402 ? 10.457 -17.223 -27.988 1.00 97.25 402 ALA A O 1
ATOM 3020 N N . SER A 1 403 ? 9.965 -15.030 -28.039 1.00 97.00 403 SER A N 1
ATOM 3021 C CA . SER A 1 403 ? 9.934 -14.935 -29.497 1.00 97.00 403 SER A CA 1
ATOM 3022 C C . SER A 1 403 ? 11.340 -15.125 -30.081 1.00 97.00 403 SER A C 1
ATOM 3024 O O . SER A 1 403 ? 12.275 -14.471 -29.626 1.00 97.00 403 SER A O 1
ATOM 3026 N N . PRO A 1 404 ? 11.517 -15.949 -31.132 1.00 94.50 404 PRO A N 1
ATOM 3027 C CA . PRO A 1 404 ? 12.811 -16.114 -31.796 1.00 94.50 404 PRO A CA 1
ATOM 3028 C C . PRO A 1 404 ? 13.200 -14.913 -32.672 1.00 94.50 404 PRO A C 1
ATOM 3030 O O . PRO A 1 404 ? 14.331 -14.841 -33.146 1.00 94.50 404 PRO A O 1
ATOM 3033 N N . MET A 1 405 ? 12.263 -13.995 -32.936 1.00 94.88 405 MET A N 1
ATOM 3034 C CA . MET A 1 405 ? 12.512 -12.769 -33.690 1.00 94.88 405 MET A CA 1
ATOM 3035 C C . MET A 1 405 ? 12.037 -11.556 -32.899 1.00 94.88 405 MET A C 1
ATOM 3037 O O . MET A 1 405 ? 10.894 -11.506 -32.436 1.00 94.88 405 MET A O 1
ATOM 3041 N N . HIS A 1 406 ? 12.915 -10.563 -32.814 1.00 96.81 406 HIS A N 1
ATOM 3042 C CA . HIS A 1 406 ? 12.644 -9.265 -32.214 1.00 96.81 406 HIS A CA 1
ATOM 3043 C C . HIS A 1 406 ? 12.644 -8.194 -33.301 1.00 96.81 406 HIS A C 1
ATOM 3045 O O . HIS A 1 406 ? 13.299 -8.341 -34.332 1.00 96.81 406 HIS A O 1
ATOM 3051 N N . THR A 1 407 ? 11.868 -7.134 -33.093 1.00 96.88 407 THR A N 1
ATOM 3052 C CA . THR A 1 407 ? 11.710 -6.034 -34.055 1.00 96.88 407 THR A CA 1
ATOM 3053 C C . THR A 1 407 ? 11.705 -4.714 -33.303 1.00 96.88 407 THR A C 1
ATOM 3055 O O . THR A 1 407 ? 11.322 -4.683 -32.136 1.00 96.88 407 THR A O 1
ATOM 3058 N N . GLY A 1 408 ? 12.062 -3.615 -33.964 1.00 93.00 408 GLY A N 1
ATOM 3059 C CA . GLY A 1 408 ? 12.053 -2.279 -33.371 1.00 93.00 408 GLY A CA 1
ATOM 3060 C C . GLY A 1 408 ? 10.670 -1.903 -32.841 1.00 93.00 408 GLY A C 1
ATOM 3061 O O . GLY A 1 408 ? 10.546 -1.453 -31.709 1.00 93.00 408 GLY A O 1
ATOM 3062 N N . SER A 1 409 ? 9.604 -2.223 -33.581 1.00 95.94 409 SER A N 1
ATOM 3063 C CA . SER A 1 409 ? 8.227 -2.056 -33.095 1.00 95.94 409 SER A CA 1
ATOM 3064 C C . SER A 1 409 ? 7.905 -2.932 -31.878 1.00 95.94 409 SER A C 1
ATOM 3066 O O . SER A 1 409 ? 7.144 -2.529 -31.004 1.00 95.94 409 SER A O 1
ATOM 3068 N N . GLY A 1 410 ? 8.477 -4.138 -31.805 1.00 96.38 410 GLY A N 1
ATOM 3069 C CA . GLY A 1 410 ? 8.333 -5.019 -30.647 1.00 96.38 410 GLY A CA 1
ATOM 3070 C C . GLY A 1 410 ? 9.049 -4.479 -29.407 1.00 96.38 410 GLY A C 1
ATOM 3071 O O . GLY A 1 410 ? 8.500 -4.553 -28.309 1.00 96.38 410 GLY A O 1
ATOM 3072 N N . ASP A 1 411 ? 10.230 -3.889 -29.598 1.00 95.94 411 ASP A N 1
ATOM 3073 C CA . ASP A 1 411 ? 11.016 -3.219 -28.560 1.00 95.94 411 ASP A CA 1
ATOM 3074 C C . ASP A 1 411 ? 10.284 -1.974 -28.029 1.00 95.94 411 ASP A C 1
ATOM 3076 O O . ASP A 1 411 ? 10.195 -1.770 -26.817 1.00 95.94 411 ASP A O 1
ATOM 3080 N N . GLU A 1 412 ? 9.676 -1.180 -28.914 1.00 93.56 412 GLU A N 1
ATOM 3081 C CA . GLU A 1 412 ? 8.833 -0.038 -28.536 1.00 93.56 412 GLU A CA 1
ATOM 3082 C C . GLU A 1 412 ? 7.603 -0.477 -27.731 1.00 93.56 412 GLU A C 1
ATOM 3084 O O . GLU A 1 412 ? 7.312 0.095 -26.678 1.00 93.56 412 GLU A O 1
ATOM 3089 N N . ALA A 1 413 ? 6.918 -1.537 -28.165 1.00 96.06 413 ALA A N 1
ATOM 3090 C CA . ALA A 1 413 ? 5.777 -2.089 -27.442 1.00 96.06 413 ALA A CA 1
ATOM 3091 C C . ALA A 1 413 ? 6.178 -2.704 -26.085 1.00 96.06 413 ALA A C 1
ATOM 3093 O O . ALA A 1 413 ? 5.436 -2.578 -25.108 1.00 96.06 413 ALA A O 1
ATOM 3094 N N . LEU A 1 414 ? 7.368 -3.315 -25.978 1.00 95.44 414 LEU A N 1
ATOM 3095 C CA . LEU A 1 414 ? 7.920 -3.764 -24.694 1.00 95.44 414 LEU A CA 1
ATOM 3096 C C . LEU A 1 414 ? 8.108 -2.577 -23.740 1.00 95.44 414 LEU A C 1
ATOM 3098 O O . LEU A 1 414 ? 7.705 -2.658 -22.578 1.00 95.44 414 LEU A O 1
ATOM 3102 N N . MET A 1 415 ? 8.658 -1.464 -24.231 1.00 93.62 415 MET A N 1
ATOM 3103 C CA . MET A 1 415 ? 8.805 -0.239 -23.444 1.00 93.62 415 MET A CA 1
ATOM 3104 C C . MET A 1 415 ? 7.460 0.365 -23.041 1.00 93.62 415 MET A C 1
ATOM 3106 O O . MET A 1 415 ? 7.306 0.800 -21.901 1.00 93.62 415 MET A O 1
ATOM 3110 N N . GLU A 1 416 ? 6.463 0.358 -23.925 1.00 93.69 416 GLU A N 1
ATOM 3111 C CA . GLU A 1 416 ? 5.113 0.815 -23.591 1.00 93.69 416 GLU A CA 1
ATOM 3112 C C . GLU A 1 416 ? 4.509 -0.013 -22.448 1.00 93.69 416 GLU A C 1
ATOM 3114 O O . GLU A 1 416 ? 4.027 0.558 -21.465 1.00 93.69 416 GLU A O 1
ATOM 3119 N N . LYS A 1 417 ? 4.610 -1.349 -22.511 1.00 94.94 417 LYS A N 1
ATOM 3120 C CA . LYS A 1 417 ? 4.153 -2.234 -21.426 1.00 94.94 417 LYS A CA 1
ATOM 3121 C C . LYS A 1 417 ? 4.940 -2.041 -20.142 1.00 94.94 417 LYS A C 1
ATOM 3123 O O . LYS A 1 417 ? 4.347 -2.033 -19.063 1.00 94.94 417 LYS A O 1
ATOM 3128 N N . PHE A 1 418 ? 6.245 -1.815 -20.240 1.00 92.62 418 PHE A N 1
ATOM 3129 C CA . PHE A 1 418 ? 7.057 -1.419 -19.099 1.00 92.62 418 PHE A CA 1
ATOM 3130 C C . PHE A 1 418 ? 6.537 -0.113 -18.465 1.00 92.62 418 PHE A C 1
ATOM 3132 O O . PHE A 1 418 ? 6.362 -0.048 -17.246 1.00 92.62 418 PHE A O 1
ATOM 3139 N N . PHE A 1 419 ? 6.211 0.911 -19.262 1.00 89.25 419 PHE A N 1
ATOM 3140 C CA . PHE A 1 419 ? 5.686 2.180 -18.751 1.00 89.25 419 PHE A CA 1
ATOM 3141 C C . PHE A 1 419 ? 4.277 2.064 -18.173 1.00 89.25 419 PHE A C 1
ATOM 3143 O O . PHE A 1 419 ? 4.001 2.668 -17.136 1.00 89.25 419 PHE A O 1
ATOM 3150 N N . GLU A 1 420 ? 3.388 1.285 -18.790 1.00 90.12 420 GLU A N 1
ATOM 3151 C CA . GLU A 1 420 ? 2.084 0.946 -18.208 1.00 90.12 420 GLU A CA 1
ATOM 3152 C C . GLU A 1 420 ? 2.251 0.316 -16.821 1.00 90.12 420 GLU A C 1
ATOM 3154 O O . GLU A 1 420 ? 1.581 0.711 -15.863 1.00 90.12 420 GLU A O 1
ATOM 3159 N N . LEU A 1 421 ? 3.206 -0.606 -16.692 1.00 90.06 421 LEU A N 1
ATOM 3160 C CA . LEU A 1 421 ? 3.528 -1.256 -15.433 1.00 90.06 421 LEU A CA 1
ATOM 3161 C C . LEU A 1 421 ? 4.144 -0.285 -14.418 1.00 90.06 421 LEU A C 1
ATOM 3163 O O . LEU A 1 421 ? 3.852 -0.375 -13.225 1.00 90.06 421 LEU A O 1
ATOM 3167 N N . ALA A 1 422 ? 4.969 0.657 -14.871 1.00 87.19 422 ALA A N 1
ATOM 3168 C CA . ALA A 1 422 ? 5.629 1.638 -14.021 1.00 87.19 422 ALA A CA 1
ATOM 3169 C C . ALA A 1 422 ? 4.687 2.751 -13.532 1.00 87.19 422 ALA A C 1
ATOM 3171 O O . ALA A 1 422 ? 4.951 3.353 -12.491 1.00 87.19 422 ALA A O 1
ATOM 3172 N N . LYS A 1 423 ? 3.570 3.016 -14.223 1.00 86.19 423 LYS A N 1
ATOM 3173 C CA . LYS A 1 423 ? 2.599 4.032 -13.787 1.00 86.19 423 LYS A CA 1
ATOM 3174 C C . LYS A 1 423 ? 2.092 3.708 -12.373 1.00 86.19 423 LYS A C 1
ATOM 3176 O O . LYS A 1 423 ? 1.560 2.614 -12.162 1.00 86.19 423 LYS A O 1
ATOM 3181 N N . PRO A 1 424 ? 2.241 4.607 -11.385 1.00 79.25 424 PRO A N 1
ATOM 3182 C CA . PRO A 1 424 ? 1.652 4.400 -10.064 1.00 79.25 424 PRO A CA 1
ATOM 3183 C C . PRO A 1 424 ? 0.129 4.246 -10.188 1.00 79.25 424 PRO A C 1
ATOM 3185 O O . PRO A 1 424 ? -0.512 4.952 -10.963 1.00 79.25 424 PRO A O 1
ATOM 3188 N N . SER A 1 425 ? -0.453 3.310 -9.433 1.00 71.69 425 SER A N 1
ATOM 3189 C CA . SER A 1 425 ? -1.910 3.103 -9.398 1.00 71.69 425 SER A CA 1
ATOM 3190 C C . SER A 1 425 ? -2.648 4.296 -8.781 1.00 71.69 425 SER A C 1
ATOM 3192 O O . SER A 1 425 ? -3.809 4.538 -9.105 1.00 71.69 425 SER A O 1
ATOM 3194 N N . THR A 1 426 ? -1.963 5.070 -7.933 1.00 70.19 426 THR A N 1
ATOM 3195 C CA . THR A 1 426 ? -2.471 6.294 -7.306 1.00 70.19 426 THR A CA 1
ATOM 3196 C C . THR A 1 426 ? -1.362 7.352 -7.197 1.00 70.19 426 THR A C 1
ATOM 3198 O O . THR A 1 426 ? -0.346 7.112 -6.545 1.00 70.19 426 THR A O 1
ATOM 3201 N N . GLY A 1 427 ? -1.565 8.540 -7.784 1.00 66.75 427 GLY A N 1
ATOM 3202 C CA . GLY A 1 427 ? -0.692 9.718 -7.621 1.00 66.75 427 GLY A CA 1
ATOM 3203 C C . GLY A 1 427 ? 0.321 9.968 -8.751 1.00 66.75 427 GLY A C 1
ATOM 3204 O O . GLY A 1 427 ? 0.520 9.143 -9.628 1.00 66.75 427 GLY A O 1
ATOM 3205 N N . PHE A 1 428 ? 0.962 11.143 -8.741 1.00 56.50 428 PHE A N 1
ATOM 3206 C CA . PHE A 1 428 ? 1.844 11.632 -9.821 1.00 56.50 428 PHE A CA 1
ATOM 3207 C C . PHE A 1 428 ? 3.327 11.243 -9.686 1.00 56.50 428 PHE A C 1
ATOM 3209 O O . PHE A 1 428 ? 4.157 11.727 -10.453 1.00 56.50 428 PHE A O 1
ATOM 3216 N N . ARG A 1 429 ? 3.710 10.420 -8.703 1.00 72.38 429 ARG A N 1
ATOM 3217 C CA . ARG A 1 429 ? 5.131 10.181 -8.401 1.00 72.38 429 ARG A CA 1
ATOM 3218 C C . ARG A 1 429 ? 5.550 8.769 -8.789 1.00 72.38 429 ARG A C 1
ATOM 3220 O O . ARG A 1 429 ? 5.216 7.797 -8.123 1.00 72.38 429 ARG A O 1
ATOM 3227 N N . MET A 1 430 ? 6.288 8.695 -9.890 1.00 77.56 430 MET A N 1
ATOM 3228 C CA . MET A 1 430 ? 7.031 7.517 -10.327 1.00 77.56 430 MET A CA 1
ATOM 3229 C C . MET A 1 430 ? 8.172 7.245 -9.325 1.00 77.56 430 MET A C 1
ATOM 3231 O O . MET A 1 430 ? 8.787 8.198 -8.837 1.00 77.56 430 MET A O 1
ATOM 3235 N N . SER A 1 431 ? 8.449 5.986 -8.975 1.00 75.19 431 SER A N 1
ATOM 3236 C CA . SER A 1 431 ? 9.528 5.655 -8.027 1.00 75.19 431 SER A CA 1
ATOM 3237 C C . SER A 1 431 ? 10.908 6.004 -8.608 1.00 75.19 431 SER A C 1
ATOM 3239 O O . SER A 1 431 ? 11.060 6.077 -9.826 1.00 75.19 431 SER A O 1
ATOM 3241 N N . GLN A 1 432 ? 11.931 6.227 -7.772 1.00 73.94 432 GLN A N 1
ATOM 3242 C CA . GLN A 1 432 ? 13.287 6.523 -8.269 1.00 73.94 432 GLN A CA 1
ATOM 3243 C C . GLN A 1 432 ? 13.824 5.461 -9.254 1.00 73.94 432 GLN A C 1
ATOM 3245 O O . GLN A 1 432 ? 14.293 5.853 -10.320 1.00 73.94 432 GLN A O 1
ATOM 3250 N N . PRO A 1 433 ? 13.687 4.142 -8.997 1.00 67.00 433 PRO A N 1
ATOM 3251 C CA . PRO A 1 433 ? 14.095 3.119 -9.963 1.00 67.00 433 PRO A CA 1
ATOM 3252 C C . PRO A 1 433 ? 13.353 3.211 -11.301 1.00 67.00 433 PRO A C 1
ATOM 3254 O O . PRO A 1 433 ? 13.942 3.007 -12.358 1.00 67.00 433 PRO A O 1
ATOM 3257 N N . GLN A 1 434 ? 12.062 3.552 -11.275 1.00 72.88 434 GLN A N 1
ATOM 3258 C CA . GLN A 1 434 ? 11.275 3.751 -12.493 1.00 72.88 434 GLN A CA 1
ATOM 3259 C C . GLN A 1 434 ? 11.719 5.008 -13.252 1.00 72.88 434 GLN A C 1
ATOM 3261 O O . GLN A 1 434 ? 11.827 4.962 -14.472 1.00 72.88 434 GLN A O 1
ATOM 3266 N N . GLN A 1 435 ? 12.020 6.107 -12.548 1.00 79.88 435 GLN A N 1
ATOM 3267 C CA . GLN A 1 435 ? 12.562 7.324 -13.161 1.00 79.88 435 GLN A CA 1
ATOM 3268 C C . GLN A 1 435 ? 13.925 7.062 -13.805 1.00 79.88 435 GLN A C 1
ATOM 3270 O O . GLN A 1 435 ? 14.146 7.491 -14.934 1.00 79.88 435 GLN A O 1
ATOM 3275 N N . GLN A 1 436 ? 14.812 6.336 -13.119 1.00 78.56 436 GLN A N 1
ATOM 3276 C CA . GLN A 1 436 ? 16.130 5.992 -13.646 1.00 78.56 436 GLN A CA 1
ATOM 3277 C C . GLN A 1 436 ? 16.015 5.148 -14.911 1.00 78.56 436 GLN A C 1
ATOM 3279 O O . GLN A 1 436 ? 16.618 5.468 -15.921 1.00 78.56 436 GLN A O 1
ATOM 3284 N N . MET A 1 437 ? 15.160 4.134 -14.904 1.00 76.06 437 MET A N 1
ATOM 3285 C CA . MET A 1 437 ? 14.974 3.269 -16.065 1.00 76.06 437 MET A CA 1
ATOM 3286 C C . MET A 1 437 ? 14.283 3.982 -17.232 1.00 76.06 437 MET A C 1
ATOM 3288 O O . MET A 1 437 ? 14.566 3.699 -18.392 1.00 76.06 437 MET A O 1
ATOM 3292 N N . LEU A 1 438 ? 13.412 4.955 -16.948 1.00 81.06 438 LEU A N 1
ATOM 3293 C CA . LEU A 1 438 ? 12.847 5.832 -17.970 1.00 81.06 438 LEU A CA 1
ATOM 3294 C C . LEU A 1 438 ? 13.945 6.707 -18.598 1.00 81.06 438 LEU A C 1
ATOM 3296 O O . LEU A 1 438 ? 14.018 6.780 -19.823 1.00 81.06 438 LEU A O 1
ATOM 3300 N N . LYS A 1 439 ? 14.851 7.276 -17.788 1.00 83.81 439 LYS A N 1
ATOM 3301 C CA . LYS A 1 439 ? 16.049 7.989 -18.270 1.00 83.81 439 LYS A CA 1
ATOM 3302 C C . LYS A 1 439 ? 16.966 7.065 -19.089 1.00 83.81 439 LYS A C 1
ATOM 3304 O O . LYS A 1 439 ? 17.374 7.435 -20.187 1.00 83.81 439 LYS A O 1
ATOM 3309 N N . ASP A 1 440 ? 17.239 5.857 -18.601 1.00 81.25 440 ASP A N 1
ATOM 3310 C CA . ASP A 1 440 ? 18.116 4.884 -19.260 1.00 81.25 440 ASP A CA 1
ATOM 3311 C C . ASP A 1 440 ? 17.524 4.416 -20.590 1.00 81.25 440 ASP A C 1
ATOM 3313 O O . ASP A 1 440 ? 18.224 4.404 -21.594 1.00 81.25 440 ASP A O 1
ATOM 3317 N N . SER A 1 441 ? 16.220 4.131 -20.647 1.00 79.44 441 SER A N 1
ATOM 3318 C CA . SER A 1 441 ? 15.550 3.739 -21.893 1.00 79.44 441 SER A CA 1
ATOM 3319 C C . SER A 1 441 ? 15.571 4.842 -22.954 1.00 79.44 441 SER A C 1
ATOM 3321 O O . SER A 1 441 ? 15.792 4.563 -24.134 1.00 79.44 441 SER A O 1
ATOM 3323 N N . GLN A 1 442 ? 15.404 6.104 -22.543 1.00 84.31 442 GLN A N 1
ATOM 3324 C CA . GLN A 1 442 ? 15.559 7.257 -23.430 1.00 84.31 442 GLN A CA 1
ATOM 3325 C C . GLN A 1 442 ? 17.004 7.397 -23.911 1.00 84.31 442 GLN A C 1
ATOM 3327 O O . GLN A 1 442 ? 17.228 7.680 -25.086 1.00 84.31 442 GLN A O 1
ATOM 3332 N N . SER A 1 443 ? 17.976 7.168 -23.025 1.00 85.56 443 SER A N 1
ATOM 3333 C CA . SER A 1 443 ? 19.398 7.159 -23.372 1.00 85.56 443 SER A CA 1
ATOM 3334 C C . SER A 1 443 ? 19.720 6.051 -24.377 1.00 85.56 443 SER A C 1
ATOM 3336 O O . SER A 1 443 ? 20.337 6.326 -25.406 1.00 85.56 443 SER A O 1
ATOM 3338 N N . TRP A 1 444 ? 19.224 4.829 -24.147 1.00 81.81 444 TRP A N 1
ATOM 3339 C CA . TRP A 1 444 ? 19.393 3.694 -25.050 1.00 81.81 444 TRP A CA 1
ATOM 3340 C C . TRP A 1 444 ? 18.844 4.034 -26.429 1.00 81.81 444 TRP A C 1
ATOM 3342 O O . TRP A 1 444 ? 19.637 4.135 -27.355 1.00 81.81 444 TRP A O 1
ATOM 3352 N N . MET A 1 445 ? 17.552 4.346 -26.562 1.00 83.56 445 MET A N 1
ATOM 3353 C CA . MET A 1 445 ? 16.935 4.660 -27.863 1.00 83.56 445 MET A CA 1
ATOM 3354 C C . MET A 1 445 ? 17.500 5.935 -28.522 1.00 83.56 445 MET A C 1
ATOM 3356 O O . MET A 1 445 ? 17.516 6.066 -29.748 1.00 83.56 445 MET A O 1
ATOM 3360 N N . GLY A 1 446 ? 17.967 6.897 -27.723 1.00 86.00 446 GLY A N 1
ATOM 3361 C CA . GLY A 1 446 ? 18.527 8.158 -28.206 1.00 86.00 446 GLY A CA 1
ATOM 3362 C C . GLY A 1 446 ? 19.966 8.052 -28.714 1.00 86.00 446 GLY A C 1
ATOM 3363 O O . GLY A 1 446 ? 20.375 8.878 -29.545 1.00 86.00 446 GLY A O 1
ATOM 3364 N N . SER A 1 447 ? 20.711 7.050 -28.238 1.00 86.44 447 SER A N 1
ATOM 3365 C CA . SER A 1 447 ? 22.134 6.872 -28.522 1.00 86.44 447 SER A CA 1
ATOM 3366 C C . SER A 1 447 ? 22.412 6.625 -30.009 1.00 86.44 447 SER A C 1
ATOM 3368 O O . SER A 1 447 ? 21.611 6.047 -30.749 1.00 86.44 447 SER A O 1
ATOM 3370 N N . VAL A 1 448 ? 23.579 7.086 -30.468 1.00 81.12 448 VAL A N 1
ATOM 3371 C CA . VAL A 1 448 ? 24.053 6.833 -31.841 1.00 81.12 448 VAL A CA 1
ATOM 3372 C C . VAL A 1 448 ? 24.218 5.333 -32.077 1.00 81.12 448 VAL A C 1
ATOM 3374 O O . VAL A 1 448 ? 23.897 4.846 -33.158 1.00 81.12 448 VAL A O 1
ATOM 3377 N N . GLU A 1 449 ? 24.660 4.608 -31.052 1.00 82.62 449 GLU A N 1
ATOM 3378 C CA . GLU A 1 449 ? 24.821 3.162 -31.093 1.00 82.62 449 GLU A CA 1
ATOM 3379 C C . GLU A 1 449 ? 23.488 2.446 -31.297 1.00 82.62 449 GLU A C 1
ATOM 3381 O O . GLU A 1 449 ? 23.387 1.653 -32.225 1.00 82.62 449 GLU A O 1
ATOM 3386 N N . ALA A 1 450 ? 22.435 2.777 -30.543 1.00 82.44 450 ALA A N 1
ATOM 3387 C CA . ALA A 1 450 ? 21.130 2.146 -30.745 1.00 82.44 450 ALA A CA 1
ATOM 3388 C C . ALA A 1 450 ? 20.502 2.501 -32.092 1.00 82.44 450 ALA A C 1
ATOM 3390 O O . ALA A 1 450 ? 19.878 1.651 -32.718 1.00 82.44 450 ALA A O 1
ATOM 3391 N N . LYS A 1 451 ? 20.699 3.727 -32.593 1.00 89.19 451 LYS A N 1
ATOM 3392 C CA . LYS A 1 451 ? 20.274 4.087 -33.956 1.00 89.19 451 LYS A CA 1
ATOM 3393 C C . LYS A 1 451 ? 21.023 3.276 -35.011 1.00 89.19 451 LYS A C 1
ATOM 3395 O O . LYS A 1 451 ? 20.410 2.838 -35.982 1.00 89.19 451 LYS A O 1
ATOM 3400 N N . GLY A 1 452 ? 22.323 3.059 -34.814 1.00 86.56 452 GLY A N 1
ATOM 3401 C CA . GLY A 1 452 ? 23.132 2.181 -35.656 1.0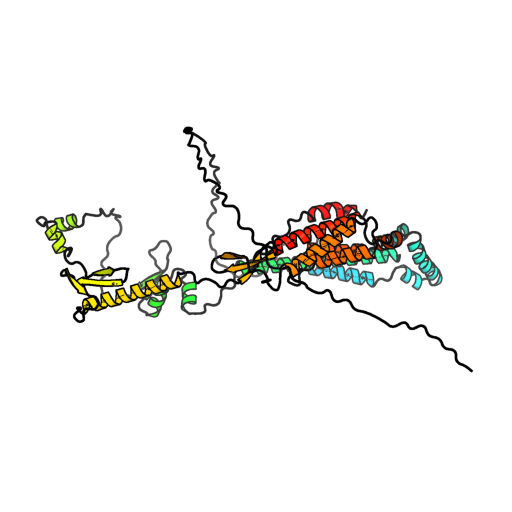0 86.56 452 GLY A CA 1
ATOM 3402 C C . GLY A 1 452 ? 22.664 0.729 -35.576 1.00 86.56 452 GLY A C 1
ATOM 3403 O O . GLY A 1 452 ? 22.423 0.103 -36.603 1.00 86.56 452 GLY A O 1
ATOM 3404 N N . HIS A 1 453 ? 22.450 0.216 -34.368 1.00 85.25 453 HIS A N 1
ATOM 3405 C CA . HIS A 1 453 ? 21.957 -1.132 -34.121 1.00 85.25 453 HIS A CA 1
ATOM 3406 C C . HIS A 1 453 ? 20.577 -1.350 -34.748 1.00 85.25 453 HIS A C 1
ATOM 3408 O O . HIS A 1 453 ? 20.378 -2.343 -35.442 1.00 85.25 453 HIS A O 1
ATOM 3414 N N . HIS A 1 454 ? 19.657 -0.397 -34.602 1.00 91.50 454 HIS A N 1
ATOM 3415 C CA . HIS A 1 454 ? 18.339 -0.438 -35.225 1.00 91.50 454 HIS A CA 1
ATOM 3416 C C . HIS A 1 454 ? 18.422 -0.380 -36.750 1.00 91.50 454 HIS A C 1
ATOM 3418 O O . HIS A 1 454 ? 17.735 -1.138 -37.427 1.00 91.50 454 HIS A O 1
ATOM 3424 N N . ALA A 1 455 ? 19.305 0.447 -37.313 1.00 90.19 455 ALA A N 1
ATOM 3425 C CA . ALA A 1 455 ? 19.523 0.471 -38.757 1.00 90.19 455 ALA A CA 1
ATOM 3426 C C . ALA A 1 455 ? 20.092 -0.856 -39.297 1.00 90.19 455 ALA A C 1
ATOM 3428 O O . ALA A 1 455 ? 19.766 -1.244 -40.416 1.00 90.19 455 ALA A O 1
ATOM 3429 N N . LEU A 1 456 ? 20.928 -1.550 -38.516 1.00 93.81 456 LEU A N 1
ATOM 3430 C CA . LEU A 1 456 ? 21.600 -2.786 -38.933 1.00 93.81 456 LEU A CA 1
ATOM 3431 C C . LEU A 1 456 ? 20.769 -4.051 -38.688 1.00 93.81 456 LEU A C 1
ATOM 3433 O O . LEU A 1 456 ? 20.794 -4.969 -39.501 1.00 93.81 456 LEU A O 1
ATOM 3437 N N . THR A 1 457 ? 20.059 -4.114 -37.565 1.00 92.81 457 THR A N 1
ATOM 3438 C CA . THR A 1 457 ? 19.360 -5.322 -37.094 1.00 92.81 457 THR A CA 1
ATOM 3439 C C . THR A 1 457 ? 17.843 -5.186 -37.134 1.00 92.81 457 THR A C 1
ATOM 3441 O O . THR A 1 457 ? 17.134 -6.171 -36.949 1.00 92.81 457 THR A O 1
ATOM 3444 N N . GLY A 1 458 ? 17.328 -3.972 -37.342 1.00 94.25 458 GLY A N 1
ATOM 3445 C CA . GLY A 1 458 ? 15.908 -3.675 -37.204 1.00 94.25 458 GLY A CA 1
ATOM 3446 C C . GLY A 1 458 ? 15.410 -3.720 -35.760 1.00 94.25 458 GLY A C 1
ATOM 3447 O O . GLY A 1 458 ? 14.201 -3.781 -35.577 1.00 94.25 458 GLY A O 1
ATOM 3448 N N . THR A 1 459 ? 16.295 -3.725 -34.751 1.00 95.81 459 THR A N 1
ATOM 3449 C CA . THR A 1 459 ? 15.947 -3.774 -33.316 1.00 95.81 459 THR A CA 1
ATOM 3450 C C . THR A 1 459 ? 16.620 -2.649 -32.535 1.00 95.81 459 THR A C 1
ATOM 3452 O O . THR A 1 459 ? 17.769 -2.294 -32.807 1.00 95.81 459 THR A O 1
ATOM 3455 N N . TRP A 1 460 ? 15.908 -2.078 -31.564 1.00 93.25 460 TRP A N 1
ATOM 3456 C CA . TRP A 1 460 ? 16.426 -0.999 -30.718 1.00 93.25 460 TRP A CA 1
ATOM 3457 C C . TRP A 1 460 ? 17.294 -1.530 -29.581 1.00 93.25 460 TRP A C 1
ATOM 3459 O O . TRP A 1 460 ? 18.220 -0.842 -29.156 1.00 93.25 460 TRP A O 1
ATOM 3469 N N . PHE A 1 461 ? 16.997 -2.741 -29.105 1.00 94.50 461 PHE A N 1
ATOM 3470 C CA . PHE A 1 461 ? 17.648 -3.335 -27.945 1.00 94.50 461 PHE A CA 1
ATOM 3471 C C . PHE A 1 461 ? 18.408 -4.610 -28.295 1.00 94.50 461 PHE A C 1
ATOM 3473 O O . PHE A 1 461 ? 17.964 -5.428 -29.109 1.00 94.50 461 PHE A O 1
ATOM 3480 N N . SER A 1 462 ? 19.526 -4.819 -27.604 1.00 92.69 462 SER A N 1
ATOM 3481 C CA . SER A 1 462 ? 20.204 -6.112 -27.564 1.00 92.69 462 SER A CA 1
ATOM 3482 C C . SER A 1 462 ? 19.388 -7.141 -26.771 1.00 92.69 462 SER A C 1
ATOM 3484 O O . SER A 1 462 ? 18.501 -6.799 -25.984 1.00 92.69 462 SER A O 1
ATOM 3486 N N . ASP A 1 463 ? 19.704 -8.425 -26.944 1.00 94.19 463 ASP A N 1
ATOM 3487 C CA . ASP A 1 463 ? 19.031 -9.511 -26.220 1.00 94.19 463 ASP A CA 1
ATOM 3488 C C . ASP A 1 463 ? 19.166 -9.363 -24.698 1.00 94.19 463 ASP A C 1
ATOM 3490 O O . ASP A 1 463 ? 18.222 -9.633 -23.954 1.00 94.19 463 ASP A O 1
ATOM 3494 N N . ASP A 1 464 ? 20.322 -8.897 -24.224 1.00 90.81 464 ASP A N 1
ATOM 3495 C CA . ASP A 1 464 ? 20.570 -8.707 -22.796 1.00 90.81 464 ASP A CA 1
ATOM 3496 C C . ASP A 1 464 ? 19.822 -7.490 -22.240 1.00 90.81 464 ASP A C 1
ATOM 3498 O O . ASP A 1 464 ? 19.274 -7.565 -21.139 1.00 90.81 464 ASP A O 1
ATOM 3502 N N . GLN A 1 465 ? 19.693 -6.412 -23.023 1.00 90.44 465 GLN A N 1
ATOM 3503 C CA . GLN A 1 465 ? 18.836 -5.276 -22.665 1.00 90.44 465 GLN A CA 1
ATOM 3504 C C . GLN A 1 465 ? 17.363 -5.699 -22.571 1.00 90.44 465 GLN A C 1
ATOM 3506 O O . GLN A 1 465 ? 16.682 -5.338 -21.610 1.00 90.44 465 GLN A O 1
ATOM 3511 N N . ARG A 1 466 ? 16.868 -6.519 -23.510 1.00 94.94 466 ARG A N 1
ATOM 3512 C CA . ARG A 1 466 ? 15.490 -7.042 -23.455 1.00 94.94 466 ARG A CA 1
ATOM 3513 C C . ARG A 1 466 ? 15.258 -7.893 -22.207 1.00 94.94 466 ARG A C 1
ATOM 3515 O O . ARG A 1 466 ? 14.257 -7.683 -21.525 1.00 94.94 466 ARG A O 1
ATOM 3522 N N . LYS A 1 467 ? 16.188 -8.793 -21.859 1.00 94.69 467 LYS A N 1
ATOM 3523 C CA . LYS A 1 467 ? 16.116 -9.571 -20.604 1.00 94.69 467 LYS A CA 1
ATOM 3524 C C . LYS A 1 467 ? 16.063 -8.657 -19.383 1.00 94.69 467 LYS A C 1
ATOM 3526 O O . LYS A 1 467 ? 15.187 -8.830 -18.544 1.00 94.69 467 LYS A O 1
ATOM 3531 N N . GLN A 1 468 ? 16.925 -7.642 -19.323 1.00 88.62 468 GLN A N 1
ATOM 3532 C CA . GLN A 1 468 ? 16.963 -6.693 -18.210 1.00 88.62 468 GLN A CA 1
ATOM 3533 C C . GLN A 1 468 ? 15.640 -5.925 -18.044 1.00 88.62 468 GLN A C 1
ATOM 3535 O O . GLN A 1 468 ? 15.151 -5.758 -16.921 1.00 88.62 468 GLN A O 1
ATOM 3540 N N . ILE A 1 469 ? 15.034 -5.476 -19.149 1.00 90.69 469 ILE A N 1
ATOM 3541 C CA . ILE A 1 469 ? 13.723 -4.812 -19.125 1.00 90.69 469 ILE A CA 1
ATOM 3542 C C . ILE A 1 469 ? 12.662 -5.776 -18.574 1.00 90.69 469 ILE A C 1
ATOM 3544 O O . ILE A 1 469 ? 11.928 -5.415 -17.653 1.00 90.69 469 ILE A O 1
ATOM 3548 N N . VAL A 1 470 ? 12.615 -7.014 -19.076 1.00 95.06 470 VAL A N 1
ATOM 3549 C CA . VAL A 1 470 ? 11.639 -8.037 -18.658 1.00 95.06 470 VAL A CA 1
ATOM 3550 C C . VAL A 1 470 ? 11.811 -8.421 -17.185 1.00 95.06 470 VAL A C 1
ATOM 3552 O O . VAL A 1 470 ? 10.824 -8.490 -16.450 1.00 95.06 470 VAL A O 1
ATOM 3555 N N . ASP A 1 471 ? 13.042 -8.609 -16.714 1.00 93.06 471 ASP A N 1
ATOM 3556 C CA . ASP A 1 471 ? 13.336 -8.895 -15.306 1.00 93.06 471 ASP A CA 1
ATOM 3557 C C . ASP A 1 471 ? 12.855 -7.761 -14.401 1.00 93.06 471 ASP A C 1
ATOM 3559 O O . ASP A 1 471 ? 12.249 -7.993 -13.349 1.00 93.06 471 ASP A O 1
ATOM 3563 N N . THR A 1 472 ? 13.030 -6.517 -14.847 1.00 88.31 472 THR A N 1
ATOM 3564 C CA . THR A 1 472 ? 12.557 -5.369 -14.080 1.00 88.31 472 THR A CA 1
ATOM 3565 C C . THR A 1 472 ? 11.033 -5.240 -14.110 1.00 88.31 472 THR A C 1
ATOM 3567 O O . THR A 1 472 ? 10.428 -4.913 -13.085 1.00 88.31 472 THR A O 1
ATOM 3570 N N . MET A 1 473 ? 10.381 -5.570 -15.232 1.00 93.81 473 MET A N 1
ATOM 3571 C CA . MET A 1 473 ? 8.920 -5.710 -15.284 1.00 93.81 473 MET A CA 1
ATOM 3572 C C . MET A 1 473 ? 8.431 -6.775 -14.296 1.00 93.81 473 MET A C 1
ATOM 3574 O O . MET A 1 473 ? 7.440 -6.556 -13.600 1.00 93.81 473 MET A O 1
ATOM 3578 N N . ASN A 1 474 ? 9.139 -7.899 -14.166 1.00 94.19 474 ASN A N 1
ATOM 3579 C CA . ASN A 1 474 ? 8.784 -8.946 -13.211 1.00 94.19 474 ASN A CA 1
ATOM 3580 C C . ASN A 1 474 ? 8.902 -8.477 -11.755 1.00 94.19 474 ASN A C 1
ATOM 3582 O O . ASN A 1 474 ? 7.974 -8.688 -10.969 1.00 94.19 474 ASN A O 1
ATOM 3586 N N . ALA A 1 475 ? 9.985 -7.777 -11.412 1.00 88.94 475 ALA A N 1
ATOM 3587 C CA . ALA A 1 475 ? 10.175 -7.206 -10.079 1.00 88.94 475 ALA A CA 1
ATOM 3588 C C . ALA A 1 475 ? 9.097 -6.160 -9.735 1.00 88.94 475 ALA A C 1
ATOM 3590 O O . ALA A 1 475 ? 8.520 -6.175 -8.642 1.00 88.94 475 ALA A O 1
ATOM 3591 N N . LEU A 1 476 ? 8.772 -5.274 -10.681 1.00 88.75 476 LEU A N 1
ATOM 3592 C CA . LEU A 1 476 ? 7.718 -4.271 -10.519 1.00 88.75 476 LEU A CA 1
ATOM 3593 C C . LEU A 1 476 ? 6.335 -4.911 -10.370 1.00 88.75 476 LEU A C 1
ATOM 3595 O O . LEU A 1 476 ? 5.550 -4.486 -9.524 1.00 88.75 476 LEU A O 1
ATOM 3599 N N . ALA A 1 477 ? 6.036 -5.945 -11.153 1.00 91.81 477 ALA A N 1
ATOM 3600 C CA . ALA A 1 477 ? 4.773 -6.660 -11.068 1.00 91.81 477 ALA A CA 1
ATOM 3601 C C . ALA A 1 477 ? 4.618 -7.379 -9.725 1.00 91.81 477 ALA A C 1
ATOM 3603 O O . ALA A 1 477 ? 3.556 -7.305 -9.108 1.00 91.81 477 ALA A O 1
ATOM 3604 N N . GLN A 1 478 ? 5.682 -8.016 -9.228 1.00 90.31 478 GLN A N 1
ATOM 3605 C CA . GLN A 1 478 ? 5.690 -8.637 -7.904 1.00 90.31 478 GLN A CA 1
ATOM 3606 C C . GLN A 1 478 ? 5.466 -7.600 -6.795 1.00 90.31 478 GLN A C 1
ATOM 3608 O O . GLN A 1 478 ? 4.634 -7.816 -5.914 1.00 90.31 478 GLN A O 1
ATOM 3613 N N . SER A 1 479 ? 6.135 -6.446 -6.871 1.00 87.00 479 SER A N 1
ATOM 3614 C CA . SER A 1 479 ? 5.933 -5.334 -5.932 1.00 87.00 479 SER A CA 1
ATOM 3615 C C . SER A 1 479 ? 4.501 -4.781 -5.984 1.00 87.00 479 SER A C 1
ATOM 3617 O O . SER A 1 479 ? 3.888 -4.523 -4.943 1.00 87.00 479 SER A O 1
ATOM 3619 N N . LYS A 1 480 ? 3.918 -4.661 -7.182 1.00 87.25 480 LYS A N 1
ATOM 3620 C CA . LYS A 1 480 ? 2.526 -4.230 -7.359 1.00 87.25 480 LYS A CA 1
ATOM 3621 C C . LYS A 1 480 ? 1.517 -5.239 -6.824 1.00 87.25 480 LYS A C 1
ATOM 3623 O O . LYS A 1 480 ? 0.562 -4.833 -6.176 1.00 87.25 480 LYS A O 1
ATOM 3628 N N . ARG A 1 481 ? 1.735 -6.541 -7.026 1.00 86.38 481 ARG A N 1
ATOM 3629 C CA . ARG A 1 481 ? 0.885 -7.580 -6.420 1.00 86.38 481 ARG A CA 1
ATOM 3630 C C . ARG A 1 481 ? 0.969 -7.554 -4.895 1.00 86.38 481 ARG A C 1
ATOM 3632 O O . ARG A 1 481 ? -0.060 -7.590 -4.231 1.00 86.38 481 ARG A O 1
ATOM 3639 N N . ALA A 1 482 ? 2.176 -7.413 -4.346 1.00 85.31 482 ALA A N 1
ATOM 3640 C CA . ALA A 1 482 ? 2.378 -7.323 -2.901 1.00 85.31 482 ALA A CA 1
ATOM 3641 C C . ALA A 1 482 ? 1.690 -6.094 -2.280 1.00 85.31 482 ALA A C 1
ATOM 3643 O O . ALA A 1 482 ? 1.147 -6.181 -1.183 1.00 85.31 482 ALA A O 1
ATOM 3644 N N . SER A 1 483 ? 1.677 -4.960 -2.986 1.00 82.44 483 SER A N 1
ATOM 3645 C CA . SER A 1 483 ? 0.999 -3.738 -2.526 1.00 82.44 483 SER A CA 1
ATOM 3646 C C . SER A 1 483 ? -0.511 -3.736 -2.775 1.00 82.44 483 SER A C 1
ATOM 3648 O O . SER A 1 483 ? -1.235 -3.132 -1.993 1.00 82.44 483 SER A O 1
ATOM 3650 N N . ALA A 1 484 ? -1.003 -4.435 -3.803 1.00 80.31 484 ALA A N 1
ATOM 3651 C CA . ALA A 1 484 ? -2.437 -4.573 -4.068 1.00 80.31 484 ALA A CA 1
ATOM 3652 C C . ALA A 1 484 ? -3.178 -5.394 -2.997 1.00 80.31 484 ALA A C 1
ATOM 3654 O O . ALA A 1 484 ? -4.364 -5.165 -2.788 1.00 80.31 484 ALA A O 1
ATOM 3655 N N . GLY A 1 485 ? -2.494 -6.321 -2.315 1.00 69.50 485 GLY A N 1
ATOM 3656 C CA . GLY A 1 485 ? -3.065 -7.098 -1.207 1.00 69.50 485 GLY A CA 1
ATOM 3657 C C . GLY A 1 485 ? -2.854 -6.492 0.185 1.00 69.50 485 GLY A C 1
ATOM 3658 O O . GLY A 1 485 ? -3.324 -7.060 1.169 1.00 69.50 485 GLY A O 1
ATOM 3659 N N . ALA A 1 486 ? -2.136 -5.369 0.300 1.00 69.19 486 ALA A N 1
ATOM 3660 C CA . ALA A 1 486 ? -1.903 -4.722 1.587 1.00 69.19 486 ALA A CA 1
ATOM 3661 C C . ALA A 1 486 ? -3.116 -3.853 1.982 1.00 69.19 486 ALA A C 1
ATOM 3663 O O . ALA A 1 486 ? -3.632 -3.114 1.140 1.00 69.19 486 ALA A O 1
ATOM 3664 N N . PRO A 1 487 ? -3.575 -3.894 3.250 1.00 59.78 487 PRO A N 1
ATOM 3665 C CA . PRO A 1 487 ? -4.667 -3.043 3.710 1.00 59.78 487 PRO A CA 1
ATOM 3666 C C . PRO A 1 487 ? -4.326 -1.565 3.478 1.00 59.78 487 PRO A C 1
ATOM 3668 O O . PRO A 1 487 ? -3.235 -1.094 3.811 1.00 59.78 487 PRO A O 1
ATOM 3671 N N . SER A 1 488 ? -5.271 -0.833 2.882 1.00 55.22 488 SER A N 1
ATOM 3672 C CA . SER A 1 488 ? -5.141 0.587 2.553 1.00 55.22 488 SER A CA 1
ATOM 3673 C C . SER A 1 488 ? -4.789 1.398 3.807 1.00 55.22 488 SER A C 1
ATOM 3675 O O . SER A 1 488 ? -5.645 1.621 4.659 1.00 55.22 488 SER A O 1
ATOM 3677 N N . GLY A 1 489 ? -3.529 1.816 3.937 1.00 52.22 489 GLY A N 1
ATOM 3678 C CA . GLY A 1 489 ? -3.037 2.561 5.102 1.00 52.22 489 GLY A CA 1
ATOM 3679 C C . GLY A 1 489 ? -1.602 2.231 5.502 1.00 52.22 489 GLY A C 1
ATOM 3680 O O . GLY A 1 489 ? -0.970 3.028 6.192 1.00 52.22 489 GLY A O 1
ATOM 3681 N N . GLN A 1 490 ? -1.056 1.108 5.032 1.00 46.34 490 GLN A N 1
ATOM 3682 C CA . GLN A 1 490 ? 0.339 0.757 5.278 1.00 46.34 490 GLN A CA 1
ATOM 3683 C C . GLN A 1 490 ? 1.201 1.174 4.074 1.00 46.34 490 GLN A C 1
ATOM 3685 O O . GLN A 1 490 ? 0.919 0.738 2.955 1.00 46.34 490 GLN A O 1
ATOM 3690 N N . PRO A 1 491 ? 2.216 2.047 4.247 1.00 45.38 491 PRO A N 1
ATOM 3691 C CA . PRO A 1 491 ? 3.101 2.414 3.150 1.00 45.38 491 PRO A CA 1
ATOM 3692 C C . PRO A 1 491 ? 3.764 1.146 2.593 1.00 45.38 491 PRO A C 1
ATOM 3694 O O . PRO A 1 491 ? 4.166 0.282 3.380 1.00 45.38 491 PRO A O 1
ATOM 3697 N N . PRO A 1 492 ? 3.858 0.997 1.259 1.00 49.50 492 PRO A N 1
ATOM 3698 C CA . PRO A 1 492 ? 4.462 -0.185 0.665 1.00 49.50 492 PRO A CA 1
ATOM 3699 C C . PRO A 1 492 ? 5.893 -0.320 1.183 1.00 49.50 492 PRO A C 1
ATOM 3701 O O . PRO A 1 492 ? 6.657 0.648 1.166 1.00 49.50 492 PRO A O 1
ATOM 3704 N N . ALA A 1 493 ? 6.259 -1.517 1.646 1.00 49.06 493 ALA A N 1
ATOM 3705 C CA . ALA A 1 493 ? 7.653 -1.821 1.933 1.00 49.06 493 ALA A CA 1
ATOM 3706 C C . ALA A 1 493 ? 8.462 -1.531 0.663 1.00 49.06 493 ALA A C 1
ATOM 3708 O O . ALA A 1 493 ? 8.112 -2.017 -0.418 1.00 49.06 493 ALA A O 1
ATOM 3709 N N . ALA A 1 494 ? 9.499 -0.695 0.779 1.00 45.94 494 ALA A N 1
ATOM 3710 C CA . ALA A 1 494 ? 10.383 -0.417 -0.342 1.00 45.94 494 ALA A CA 1
ATOM 3711 C C . ALA A 1 494 ? 10.874 -1.765 -0.896 1.00 45.94 494 ALA A C 1
ATOM 3713 O O . ALA A 1 494 ? 11.311 -2.602 -0.098 1.00 45.94 494 ALA A O 1
ATOM 3714 N N . PRO A 1 495 ? 10.757 -2.023 -2.212 1.00 48.22 495 PRO A N 1
ATOM 3715 C CA . PRO A 1 495 ? 11.237 -3.275 -2.776 1.00 48.22 495 PRO A CA 1
ATOM 3716 C C . PRO A 1 495 ? 12.699 -3.442 -2.361 1.00 48.22 495 PRO A C 1
ATOM 3718 O O . PRO A 1 495 ? 13.513 -2.556 -2.623 1.00 48.22 495 PRO A O 1
ATOM 3721 N N . GLN A 1 496 ? 13.018 -4.539 -1.662 1.00 43.34 496 GLN A N 1
ATOM 3722 C CA . GLN A 1 496 ? 14.401 -4.886 -1.351 1.00 43.34 496 GLN A CA 1
ATOM 3723 C C . GLN A 1 496 ? 15.144 -4.946 -2.683 1.00 43.34 496 GLN A C 1
ATOM 3725 O O . GLN A 1 496 ? 14.856 -5.787 -3.535 1.00 43.34 496 GLN A O 1
ATOM 3730 N N . ALA A 1 497 ? 16.022 -3.971 -2.892 1.00 43.69 497 ALA A N 1
ATOM 3731 C CA . ALA A 1 497 ? 16.673 -3.725 -4.158 1.00 43.69 497 ALA A CA 1
ATOM 3732 C C . ALA A 1 497 ? 17.701 -4.828 -4.445 1.00 43.69 497 ALA A C 1
ATOM 3734 O O . ALA A 1 497 ? 18.895 -4.656 -4.244 1.00 43.69 497 ALA A O 1
ATOM 3735 N N . GLY A 1 498 ? 17.236 -5.963 -4.967 1.00 44.72 498 GLY A N 1
ATOM 3736 C CA . GLY A 1 498 ? 18.093 -6.915 -5.676 1.00 44.72 498 GLY A CA 1
ATOM 3737 C C . GLY A 1 498 ? 18.598 -6.361 -7.018 1.00 44.72 498 GLY A C 1
ATOM 3738 O O . GLY A 1 498 ? 19.501 -6.933 -7.614 1.00 44.72 498 GLY A O 1
ATOM 3739 N N . GLY A 1 499 ? 18.037 -5.239 -7.494 1.00 44.53 499 GLY A N 1
ATOM 3740 C CA . GLY A 1 499 ? 18.408 -4.606 -8.764 1.00 44.53 499 GLY A CA 1
ATOM 3741 C C . GLY A 1 499 ? 19.512 -3.546 -8.676 1.00 44.53 499 GLY A C 1
ATOM 3742 O O . GLY A 1 499 ? 20.255 -3.380 -9.639 1.00 44.53 499 GLY A O 1
ATOM 3743 N N . SER A 1 500 ? 19.676 -2.842 -7.547 1.00 46.66 500 SER A N 1
ATOM 3744 C CA . SER A 1 500 ? 20.661 -1.746 -7.456 1.00 46.66 500 SER A CA 1
ATOM 3745 C C . SER A 1 500 ? 22.105 -2.251 -7.490 1.00 46.66 500 SER A C 1
ATOM 3747 O O . SER A 1 500 ? 22.963 -1.620 -8.104 1.00 46.66 500 SER A O 1
ATOM 3749 N N . ASP A 1 501 ? 22.358 -3.424 -6.904 1.00 48.44 501 ASP A N 1
ATOM 3750 C CA . ASP A 1 501 ? 23.683 -4.053 -6.913 1.00 48.44 501 ASP A CA 1
ATOM 3751 C C . ASP A 1 501 ? 24.021 -4.667 -8.287 1.00 48.44 501 ASP A C 1
ATOM 3753 O O . ASP A 1 501 ? 25.182 -4.752 -8.674 1.00 48.44 501 ASP A O 1
ATOM 3757 N N . TRP A 1 502 ? 23.009 -5.028 -9.086 1.00 47.44 502 TRP A N 1
ATOM 3758 C CA . TRP A 1 502 ? 23.202 -5.530 -10.450 1.00 47.44 502 TRP A CA 1
ATOM 3759 C C . TRP A 1 502 ? 23.491 -4.397 -11.450 1.00 47.44 502 TRP A C 1
ATOM 3761 O O . TRP A 1 502 ? 24.438 -4.499 -12.234 1.00 47.44 502 TRP A O 1
ATOM 3771 N N . PHE A 1 503 ? 22.750 -3.280 -11.382 1.00 50.25 503 PHE A N 1
ATOM 3772 C CA . PHE A 1 503 ? 22.981 -2.098 -12.231 1.00 50.25 503 PHE A CA 1
ATOM 3773 C C . PHE A 1 503 ? 24.386 -1.516 -12.036 1.00 50.25 503 PHE A C 1
ATOM 3775 O O . PHE A 1 503 ? 25.067 -1.207 -13.014 1.00 50.25 503 PHE A O 1
ATOM 3782 N N . SER A 1 504 ? 24.865 -1.461 -10.789 1.00 52.09 504 SER A N 1
ATOM 3783 C CA . SER A 1 504 ? 26.226 -1.006 -10.487 1.00 52.09 504 SER A CA 1
ATOM 3784 C C . SER A 1 504 ? 27.316 -1.965 -10.998 1.00 52.09 504 SER A C 1
ATOM 3786 O O . SER A 1 504 ? 28.466 -1.558 -11.158 1.00 52.09 504 SER A O 1
ATOM 3788 N N . LYS A 1 505 ? 26.972 -3.232 -11.271 1.00 49.50 505 LYS A N 1
ATOM 3789 C CA . LYS A 1 505 ? 27.914 -4.298 -11.651 1.00 49.50 505 LYS A CA 1
ATOM 3790 C C . LYS A 1 505 ? 27.962 -4.566 -13.159 1.00 49.50 505 LYS A C 1
ATOM 3792 O O . LYS A 1 505 ? 29.000 -5.005 -13.655 1.00 49.50 505 LYS A O 1
ATOM 3797 N N . HIS A 1 506 ? 26.885 -4.268 -13.890 1.00 45.66 506 HIS A N 1
ATOM 3798 C CA . HIS A 1 506 ? 26.785 -4.494 -15.339 1.00 45.66 506 HIS A CA 1
ATOM 3799 C C . HIS A 1 506 ? 26.671 -3.212 -16.181 1.00 45.66 506 HIS A C 1
ATOM 3801 O O . HIS A 1 506 ? 27.129 -3.214 -17.324 1.00 45.66 506 HIS A O 1
ATOM 3807 N N . GLY A 1 507 ? 26.189 -2.094 -15.622 1.00 43.66 507 GLY A N 1
ATOM 3808 C CA . GLY A 1 507 ? 26.079 -0.818 -16.346 1.00 43.66 507 GLY A CA 1
ATOM 3809 C C . GLY A 1 507 ? 27.423 -0.225 -16.789 1.00 43.66 507 GLY A C 1
ATOM 3810 O O . GLY A 1 507 ? 27.487 0.471 -17.795 1.00 43.66 507 GLY A O 1
ATOM 3811 N N . GLY A 1 508 ? 28.520 -0.554 -16.096 1.00 42.69 508 GLY A N 1
ATOM 3812 C CA . GLY A 1 508 ? 29.867 -0.096 -16.460 1.00 42.69 508 GLY A CA 1
ATOM 3813 C C . GLY A 1 508 ? 30.596 -0.950 -17.505 1.00 42.69 508 GLY A C 1
ATOM 3814 O O . GLY A 1 508 ? 31.633 -0.522 -17.999 1.00 42.69 508 GLY A O 1
ATOM 3815 N N . LYS A 1 509 ? 30.100 -2.154 -17.833 1.00 44.72 509 LYS A N 1
ATOM 3816 C CA . LYS A 1 509 ? 30.787 -3.090 -18.751 1.00 44.72 509 LYS A CA 1
ATOM 3817 C C . LYS A 1 509 ? 30.140 -3.230 -20.126 1.00 44.72 509 LYS A C 1
ATOM 3819 O O . LYS A 1 509 ? 30.801 -3.724 -21.025 1.00 44.72 509 LYS A O 1
ATOM 3824 N N . ALA A 1 510 ? 28.894 -2.796 -20.298 1.00 40.56 510 ALA A N 1
ATOM 3825 C CA . ALA A 1 510 ? 28.218 -2.830 -21.596 1.00 40.56 510 ALA A CA 1
ATOM 3826 C C . ALA A 1 510 ? 28.520 -1.603 -22.488 1.00 40.56 510 ALA A C 1
ATOM 3828 O O . ALA A 1 510 ? 27.976 -1.513 -23.578 1.00 40.56 510 ALA A O 1
ATOM 3829 N N . MET A 1 511 ? 29.361 -0.662 -22.033 1.00 37.41 511 MET A N 1
ATOM 3830 C CA . MET A 1 511 ? 29.731 0.568 -22.760 1.00 37.41 511 MET A CA 1
ATOM 3831 C C . MET A 1 511 ? 31.249 0.704 -23.009 1.00 37.41 511 MET A C 1
ATOM 3833 O O . MET A 1 511 ? 31.744 1.818 -23.190 1.00 37.41 511 MET A O 1
ATOM 3837 N N . GLN A 1 512 ? 31.999 -0.405 -22.991 1.00 31.86 512 GLN A N 1
ATOM 3838 C CA . GLN A 1 512 ? 33.401 -0.448 -23.436 1.00 31.86 512 GLN A CA 1
ATOM 3839 C C . GLN A 1 512 ? 33.589 -1.410 -24.597 1.00 31.86 512 GLN A C 1
ATOM 3841 O O . GLN A 1 512 ? 33.047 -2.535 -24.506 1.00 31.86 512 GLN A O 1
#

Radius of gyration: 45.83 Å; chains: 1; bounding box: 89×85×160 Å

Secondary structure (DSSP, 8-state):
---------------------PPPP-----------------------------PPP-PPPP---PPPPP-PPPPP-----------S-----HHHHHHHHHHHHHHHHHS--HHHHHHHH-HHHHHHHHHHHHHHHHH-HHHHTTSTT-HHHHHHHHHHHHHHHHHHHHHHHHHHHHHHHHHHHHHHHS---PPPSSHHHHHHHH-TT--HHHHHHHHTTSEEEE--SSSTT---EEEE---S-------------------HHHHHHHH-TT--HHHHHHHTTTT-PPPEEEEETTEEEEEE-TTS-EEETT-TT--HHHHHHHHHHHHHHHHHHHHHHHTS---PPEEEEE-TTS-EEEEETTT--EEEPPTT---SSSHHHHHHHHHHHHHHHHHHHH-S---HHHHHHHHHHHHHHHS-SSSS---HHHHHHHHHHHHHHHSHHHHHHHHHHS-SS-HHHHHHHHHHHHHHHHHHHHHHTS-TTSPPPPP--TTHHHHHHHTTTTT-

Foldseek 3Di:
DDDDDDDDDDDDDDDDDDDDDDDDDDDDDDDDDDDDDDDDDDDDDDDDDDDDDDDDDDDDDDDDDDDDDDDDDDDDDDDDDDDDDDDDDDPDDLVVQLVVLVVVLVVLVVDAQVLVVVCVVPVPVSVVSVVCLVVCCVPPVPVQCPDGRRPSVSVVSSVVSVVSSVVSVVVVVVVVVVVVVVVVVVCVVPPPDPDDPDPVSVVCVVVVPDDPVNVVCVVVVQWDFDQDPPDPVSDTDIDGPPPDDDDDDDDDDDDPPPPPVQPVVNVVCVVVVPDDVVNVCVVVVVLQDPKDFDDDVLQTAWIQHSVRDIGGLPPPPPPPVCVVVNVVSVVVSVVVVVVVVVPPQDQAFFDWDAALVRFTWGARPSPRDIGHDPPPDHPPDDCCVQQVLLVVLLVLLVVQLPDPDDAQVSQVVNVVSLVSLQDDSDDDDGDPVSVVVVVVVCCQQVDPVLVVVCVVRRHSDDSVRSVVSSVVSVLSSVQSSQVSNDPPPDDRDDRPCPPVVVCVVPVVPVPD

Sequence (512 aa):
MGKLLRILQTDDDEGLRPMISPPSADDVGLRGLGAMPAVISSPDGSKVASASGGLVPRIAAPVSTLPPAEYAPVQAGSVTDMPSDSTGNKIGPPASRLDSANAKLTGDMSQHPGVNNFAEHHHVLGTIAKIGDVLGSILAPNIAVNVPGSTLNFRQKIGQDQQEVGAATEQQKEQADTQESQARAQAITNPPVKPPTNEFELWHQQHPQGTVEDYNKLKEGDWEIVPNLEGPNHEPVLREKASGLMKVGTLPAGVAAKQDVTDPFKLWQKHHPTGTFDDYQKANGAGKRSAHINYDGGIPVSVTGEDNSVFDVNDPNLPSQYKALVDSANRAHAQRIREERDNKPEPGSLQLQEDATGHPILFNSKTGVTQPAPDGMQPKGTFAKTVKPVEDAQQYAQTYLASPMHTGSGDEALMEKFFELAKPSTGFRMSQPQQQMLKDSQSWMGSVEAKGHHALTGTWFSDDQRKQIVDTMNALAQSKRASAGAPSGQPPAAPQAGGSDWFSKHGGKAMQ

pLDDT: mean 72.27, std 20.42, range [31.86, 97.25]